Protein AF-A0A836Q631-F1 (afdb_monomer_lite)

pLDDT: mean 89.19, std 10.64, range [28.86, 98.06]

Radius of gyration: 23.82 Å; chains: 1; bounding box: 76×44×68 Å

Structure (mmCIF, N/CA/C/O backbone):
data_AF-A0A836Q631-F1
#
_entry.id   AF-A0A836Q631-F1
#
loop_
_atom_site.group_PDB
_atom_site.id
_atom_site.type_symbol
_atom_site.label_atom_id
_atom_site.label_alt_id
_atom_site.label_comp_id
_atom_site.label_asym_id
_atom_site.label_entity_id
_atom_site.label_seq_id
_atom_site.pdbx_PDB_ins_code
_atom_site.Cartn_x
_atom_site.Cartn_y
_atom_site.Cartn_z
_atom_site.occupancy
_atom_site.B_iso_or_equiv
_atom_site.auth_seq_id
_atom_site.auth_comp_id
_atom_site.auth_asym_id
_atom_site.auth_atom_id
_atom_site.pdbx_PDB_model_num
ATOM 1 N N . MET A 1 1 ? 39.618 25.296 -30.132 1.00 37.25 1 MET A N 1
ATOM 2 C CA . MET A 1 1 ? 38.589 24.250 -29.966 1.00 37.25 1 MET A CA 1
ATOM 3 C C . MET A 1 1 ? 39.140 23.252 -28.969 1.00 37.25 1 MET A C 1
ATOM 5 O O . MET A 1 1 ? 40.074 22.536 -29.302 1.00 37.25 1 MET A O 1
ATOM 9 N N . ASP A 1 2 ? 38.682 23.327 -27.722 1.00 28.86 2 ASP A N 1
ATOM 10 C CA . ASP A 1 2 ? 39.112 22.432 -26.643 1.00 28.86 2 ASP A CA 1
ATOM 11 C C . ASP A 1 2 ? 38.311 21.113 -26.733 1.00 28.86 2 ASP A C 1
ATOM 13 O O . ASP A 1 2 ? 37.082 21.185 -26.735 1.00 28.86 2 ASP A O 1
ATOM 17 N N . PRO A 1 3 ? 38.938 19.923 -26.831 1.00 38.34 3 PRO A N 1
ATOM 18 C CA . PRO A 1 3 ? 38.237 18.647 -27.012 1.00 38.34 3 PRO A CA 1
ATOM 19 C C . PRO A 1 3 ? 37.599 18.070 -25.733 1.00 38.34 3 PRO A C 1
ATOM 21 O O . PRO A 1 3 ? 37.200 16.907 -25.737 1.00 38.34 3 PRO A O 1
ATOM 24 N N . ARG A 1 4 ? 37.569 18.807 -24.611 1.00 37.34 4 ARG A N 1
ATOM 25 C CA . ARG A 1 4 ? 37.272 18.247 -23.272 1.00 37.34 4 ARG A CA 1
ATOM 26 C C . ARG A 1 4 ? 36.039 18.801 -22.563 1.00 37.34 4 ARG A C 1
ATOM 28 O O . ARG A 1 4 ? 35.918 18.651 -21.351 1.00 37.34 4 ARG A O 1
ATOM 35 N N . THR A 1 5 ? 35.098 19.386 -23.287 1.00 40.62 5 THR A N 1
ATOM 36 C CA . THR A 1 5 ? 33.730 19.529 -22.771 1.00 40.62 5 THR A CA 1
ATOM 37 C C . THR A 1 5 ? 32.899 18.403 -23.378 1.00 40.62 5 THR A C 1
ATOM 39 O O . THR A 1 5 ? 32.642 18.444 -24.579 1.00 40.62 5 THR A O 1
ATOM 42 N N . PRO A 1 6 ? 32.521 17.358 -22.612 1.00 43.97 6 PRO A N 1
ATOM 43 C CA . PRO A 1 6 ? 31.503 16.436 -23.087 1.00 43.97 6 PRO A CA 1
ATOM 44 C C . PRO A 1 6 ? 30.261 17.264 -23.406 1.00 43.97 6 PRO A C 1
ATOM 46 O O . PRO A 1 6 ? 29.856 18.098 -22.590 1.00 43.97 6 PRO A O 1
ATOM 49 N N . ASP A 1 7 ? 29.685 17.052 -24.586 1.00 50.16 7 ASP A N 1
ATOM 50 C CA . ASP A 1 7 ? 28.423 17.663 -24.983 1.00 50.16 7 ASP A CA 1
ATOM 51 C C . ASP A 1 7 ? 27.411 17.440 -23.849 1.00 50.16 7 ASP A C 1
ATOM 53 O O . ASP A 1 7 ? 27.120 16.300 -23.472 1.00 50.16 7 ASP A O 1
ATOM 57 N N . SER A 1 8 ? 26.919 18.517 -23.233 1.00 60.53 8 SER A N 1
ATOM 58 C CA . SER A 1 8 ? 26.159 18.446 -21.973 1.00 60.53 8 SER A CA 1
ATOM 59 C C . SER A 1 8 ? 24.927 17.536 -22.071 1.00 60.53 8 SER A C 1
ATOM 61 O O . SER A 1 8 ? 24.539 16.902 -21.090 1.00 60.53 8 SER A O 1
ATOM 63 N N . LYS A 1 9 ? 24.363 17.396 -23.276 1.00 59.62 9 LYS A N 1
ATOM 64 C CA . LYS A 1 9 ? 23.278 16.460 -23.599 1.00 59.62 9 LYS A CA 1
ATOM 65 C C . LYS A 1 9 ? 23.706 14.990 -23.549 1.00 59.62 9 LYS A C 1
ATOM 67 O O . LYS A 1 9 ? 23.003 14.184 -22.947 1.00 59.62 9 LYS A O 1
ATOM 72 N N . GLN A 1 10 ? 24.871 14.654 -24.104 1.00 59.09 10 GLN A N 1
ATOM 73 C CA . GLN A 1 10 ? 25.399 13.285 -24.125 1.00 59.09 10 GLN A CA 1
ATOM 74 C C . GLN A 1 10 ? 25.735 12.790 -22.705 1.00 59.09 10 GLN A C 1
ATOM 76 O O . GLN A 1 10 ? 25.552 11.614 -22.385 1.00 59.09 10 GLN A O 1
ATOM 81 N N . SER A 1 11 ? 26.138 13.708 -21.818 1.00 77.31 11 SER A N 1
ATOM 82 C CA . SER A 1 11 ? 26.313 13.433 -20.384 1.00 77.31 11 SER A CA 1
ATOM 83 C C . SER A 1 11 ? 24.984 13.088 -19.690 1.00 77.31 11 SER A C 1
ATOM 85 O O . SER A 1 11 ? 24.896 12.085 -18.981 1.00 77.31 11 SER A O 1
ATOM 87 N N . ILE A 1 12 ? 23.911 13.846 -19.952 1.00 82.25 12 ILE A N 1
ATOM 88 C CA . ILE A 1 12 ? 22.583 13.605 -19.353 1.00 82.25 12 ILE A CA 1
ATOM 89 C C . ILE A 1 12 ? 21.968 12.286 -19.840 1.00 82.25 12 ILE A C 1
ATOM 91 O O . ILE A 1 12 ? 21.405 11.537 -19.043 1.00 82.25 12 ILE A O 1
ATOM 95 N N . GLU A 1 13 ? 22.071 11.971 -21.130 1.00 83.88 13 GLU A N 1
ATOM 96 C CA . GLU A 1 13 ? 21.566 10.708 -21.689 1.00 83.88 13 GLU A CA 1
ATOM 97 C C . GLU A 1 13 ? 22.270 9.481 -21.097 1.00 83.88 13 GLU A C 1
ATOM 99 O O . GLU A 1 13 ? 21.636 8.458 -20.812 1.00 83.88 13 GLU A O 1
ATOM 104 N N . THR A 1 14 ? 23.573 9.607 -20.843 1.00 86.12 14 THR A N 1
ATOM 105 C CA . THR A 1 14 ? 24.359 8.576 -20.161 1.00 86.12 14 THR A CA 1
ATOM 106 C C . THR A 1 14 ? 23.884 8.402 -18.718 1.00 86.12 14 THR A C 1
ATOM 108 O O . THR A 1 14 ? 23.629 7.279 -18.289 1.00 86.12 14 THR A O 1
ATOM 111 N N . LEU A 1 15 ? 23.665 9.502 -17.985 1.00 89.06 15 LEU A N 1
ATOM 112 C CA . LEU A 1 15 ? 23.121 9.455 -16.622 1.00 89.06 15 LEU A CA 1
ATOM 113 C C . LEU A 1 15 ? 21.739 8.789 -16.575 1.00 89.06 15 LEU A C 1
ATOM 115 O O . LEU A 1 15 ? 21.506 7.946 -15.712 1.00 89.06 15 LEU A O 1
ATOM 119 N N . LYS A 1 16 ? 20.844 9.102 -17.523 1.00 90.69 16 LYS A N 1
ATOM 120 C CA . LYS A 1 16 ? 19.523 8.456 -17.632 1.00 90.69 16 LYS A CA 1
ATOM 121 C C . LYS A 1 16 ? 19.643 6.950 -17.853 1.00 90.69 16 LYS A C 1
ATOM 123 O O . LYS A 1 16 ? 18.987 6.175 -17.162 1.00 90.69 16 LYS A O 1
ATOM 128 N N . SER A 1 17 ? 20.503 6.532 -18.779 1.00 91.31 17 SER A N 1
ATOM 129 C CA . SER A 1 17 ? 20.724 5.111 -19.078 1.00 91.31 17 SER A CA 1
ATOM 130 C C . SER A 1 17 ? 21.277 4.366 -17.857 1.00 91.31 17 SER A C 1
ATOM 132 O O . SER A 1 17 ? 20.785 3.296 -17.497 1.00 91.31 17 SER A O 1
ATOM 134 N N . ASN A 1 18 ? 22.233 4.975 -17.151 1.00 93.44 18 ASN A N 1
ATOM 135 C CA . ASN A 1 18 ? 22.798 4.420 -15.923 1.00 93.44 18 ASN A CA 1
ATOM 136 C C . ASN A 1 18 ? 21.761 4.361 -14.785 1.00 93.44 18 ASN A C 1
ATOM 138 O O . ASN A 1 18 ? 21.759 3.400 -14.019 1.00 93.44 18 ASN A O 1
ATOM 142 N N . ALA A 1 19 ? 20.846 5.333 -14.696 1.00 94.06 19 ALA A N 1
ATOM 143 C CA . ALA A 1 19 ? 19.740 5.318 -13.738 1.00 94.06 19 ALA A CA 1
ATOM 144 C C . ALA A 1 19 ? 18.729 4.206 -14.022 1.00 94.06 19 ALA A C 1
ATOM 146 O O . ALA A 1 19 ? 18.359 3.484 -13.100 1.00 94.06 19 ALA A O 1
ATOM 147 N N . ILE A 1 20 ? 18.348 3.985 -15.282 1.00 94.38 20 ILE A N 1
ATOM 148 C CA . ILE A 1 20 ? 17.491 2.847 -15.654 1.00 94.38 20 ILE A CA 1
ATOM 149 C C . ILE A 1 20 ? 18.185 1.524 -15.299 1.00 94.38 20 ILE A C 1
ATOM 151 O O . ILE A 1 20 ? 17.570 0.639 -14.702 1.00 94.38 20 ILE A O 1
ATOM 155 N N . ALA A 1 21 ? 19.484 1.402 -15.593 1.00 95.12 21 ALA A N 1
ATOM 156 C CA . ALA A 1 21 ? 20.273 0.236 -15.203 1.00 95.12 21 ALA A CA 1
ATOM 157 C C . ALA A 1 21 ? 20.314 0.046 -13.675 1.00 95.12 21 ALA A C 1
ATOM 159 O O . ALA A 1 21 ? 20.177 -1.079 -13.198 1.00 95.12 21 ALA A O 1
ATOM 160 N N . GLY A 1 22 ? 20.453 1.127 -12.902 1.00 95.50 22 GLY A N 1
ATOM 161 C CA . GLY A 1 22 ? 20.377 1.118 -11.439 1.00 95.50 22 GLY A CA 1
ATOM 162 C C . GLY A 1 22 ? 19.025 0.650 -10.913 1.00 95.50 22 GLY A C 1
ATOM 163 O O . GLY A 1 22 ? 18.980 -0.246 -10.066 1.00 95.50 22 GLY A O 1
ATOM 164 N N . LEU A 1 23 ? 17.930 1.198 -11.450 1.00 95.69 23 LEU A N 1
ATOM 165 C CA . LEU A 1 23 ? 16.564 0.827 -11.074 1.00 95.69 23 LEU A CA 1
ATOM 166 C C . LEU A 1 23 ? 16.321 -0.659 -11.334 1.00 95.69 23 LEU A C 1
ATOM 168 O O . LEU A 1 23 ? 15.852 -1.362 -10.445 1.00 95.69 23 LEU A O 1
ATOM 172 N N . LEU A 1 24 ? 16.714 -1.165 -12.507 1.00 95.50 24 LEU A N 1
ATOM 173 C CA . LEU A 1 24 ? 16.616 -2.588 -12.836 1.00 95.50 24 LEU A CA 1
ATOM 174 C C . LEU A 1 24 ? 17.528 -3.445 -11.946 1.00 95.50 24 LEU A C 1
ATOM 176 O O . LEU A 1 24 ? 17.130 -4.517 -11.496 1.00 95.50 24 LEU A O 1
ATOM 180 N N . ALA A 1 25 ? 18.757 -2.998 -11.666 1.00 95.19 25 ALA A N 1
ATOM 181 C CA . ALA A 1 25 ? 19.705 -3.760 -10.856 1.00 95.19 25 ALA A CA 1
ATOM 182 C C . ALA A 1 25 ? 19.174 -3.988 -9.437 1.00 95.19 25 ALA A C 1
ATOM 184 O O . ALA A 1 25 ? 19.282 -5.099 -8.905 1.00 95.19 25 ALA A O 1
ATOM 185 N N . ILE A 1 26 ? 18.625 -2.936 -8.832 1.00 95.06 26 ILE A N 1
ATOM 186 C CA . ILE A 1 26 ? 18.144 -2.931 -7.452 1.00 95.06 26 ILE A CA 1
ATOM 187 C C . ILE A 1 26 ? 16.719 -3.487 -7.377 1.00 95.06 26 ILE A C 1
ATOM 189 O O . ILE A 1 26 ? 16.479 -4.422 -6.615 1.00 95.06 26 ILE A O 1
ATOM 193 N N . GLY A 1 27 ? 15.808 -2.991 -8.216 1.00 95.00 27 GLY A N 1
ATOM 194 C CA . GLY A 1 27 ? 14.400 -3.390 -8.248 1.00 95.00 27 GLY A CA 1
ATOM 195 C C . GLY A 1 27 ? 14.181 -4.843 -8.668 1.00 95.00 27 GLY A C 1
ATOM 196 O O . GLY A 1 27 ? 13.323 -5.504 -8.098 1.00 95.00 27 GLY A O 1
ATOM 197 N N . CYS A 1 28 ? 15.007 -5.403 -9.562 1.00 95.12 28 CYS A N 1
ATOM 198 C CA . CYS A 1 28 ? 14.948 -6.837 -9.880 1.00 95.12 28 CYS A CA 1
ATOM 199 C C . CYS A 1 28 ? 15.775 -7.716 -8.919 1.00 95.12 28 CYS A C 1
ATOM 201 O O . CYS A 1 28 ? 15.911 -8.924 -9.127 1.00 95.12 28 CYS A O 1
ATOM 203 N N . ASN A 1 29 ? 16.385 -7.126 -7.884 1.00 94.62 29 ASN A N 1
ATOM 204 C CA . ASN A 1 29 ? 17.269 -7.785 -6.913 1.00 94.62 29 ASN A CA 1
ATOM 205 C C . ASN A 1 29 ? 18.500 -8.498 -7.522 1.00 94.62 29 ASN A C 1
ATOM 207 O O . ASN A 1 29 ? 19.063 -9.431 -6.939 1.00 94.62 29 ASN A O 1
ATOM 211 N N . ILE A 1 30 ? 18.945 -8.080 -8.706 1.00 93.62 30 ILE A N 1
ATOM 212 C CA . ILE A 1 30 ? 20.069 -8.690 -9.438 1.00 93.62 30 ILE A CA 1
ATOM 213 C C . ILE A 1 30 ? 21.413 -8.193 -8.887 1.00 93.62 30 ILE A C 1
ATOM 215 O O . ILE A 1 30 ? 22.374 -8.961 -8.766 1.00 93.62 30 ILE A O 1
ATOM 219 N N . GLY A 1 31 ? 21.451 -6.919 -8.498 1.00 92.44 31 GLY A N 1
ATOM 220 C CA . GLY A 1 31 ? 22.628 -6.194 -8.039 1.00 92.44 31 GLY A CA 1
ATOM 221 C C . GLY A 1 31 ? 23.470 -5.602 -9.184 1.00 92.44 31 GLY A C 1
ATOM 222 O O . GLY A 1 31 ? 23.460 -6.135 -10.300 1.00 92.44 31 GLY A O 1
ATOM 223 N N . PRO A 1 32 ? 24.253 -4.537 -8.913 1.00 93.69 32 PRO A N 1
ATOM 224 C CA . PRO A 1 32 ? 24.979 -3.790 -9.947 1.00 93.69 32 PRO A CA 1
ATOM 225 C C . PRO A 1 32 ? 25.937 -4.639 -10.791 1.00 93.69 32 PRO A C 1
ATOM 227 O O . PRO A 1 32 ? 26.017 -4.472 -12.004 1.00 93.69 32 PRO A O 1
ATOM 230 N N . TYR A 1 33 ? 26.636 -5.601 -10.177 1.00 94.50 33 TYR A N 1
ATOM 231 C CA . TYR A 1 33 ? 27.666 -6.387 -10.870 1.00 94.50 33 TYR A CA 1
ATOM 232 C C . TYR A 1 33 ? 27.072 -7.271 -11.968 1.00 94.50 33 TYR A C 1
ATOM 234 O O . TYR A 1 33 ? 27.554 -7.301 -13.099 1.00 94.50 33 TYR A O 1
ATOM 242 N N . ARG A 1 34 ? 25.989 -7.981 -11.639 1.00 94.06 34 ARG A N 1
ATOM 243 C CA . ARG A 1 34 ? 25.302 -8.849 -12.597 1.00 94.06 34 ARG A CA 1
ATOM 244 C C . ARG A 1 34 ? 24.544 -8.037 -13.644 1.00 94.06 34 ARG A C 1
ATOM 246 O O . ARG A 1 34 ? 24.517 -8.457 -14.794 1.00 94.06 34 ARG A O 1
ATOM 253 N N . MET A 1 35 ? 23.992 -6.877 -13.273 1.00 95.25 35 MET A N 1
ATOM 254 C CA . MET A 1 35 ? 23.350 -5.978 -14.235 1.00 95.25 35 MET A CA 1
ATOM 255 C C . MET A 1 35 ? 24.348 -5.443 -15.267 1.00 95.25 35 MET A C 1
ATOM 257 O O . MET A 1 35 ? 24.062 -5.480 -16.461 1.00 95.25 35 MET A O 1
ATOM 261 N N . ALA A 1 36 ? 25.545 -5.035 -14.837 1.00 95.00 36 ALA A N 1
ATOM 262 C CA . ALA A 1 36 ? 26.608 -4.604 -15.746 1.00 95.00 36 ALA A CA 1
ATOM 263 C C . ALA A 1 36 ? 27.043 -5.732 -16.697 1.00 95.00 36 ALA A C 1
ATOM 265 O O . ALA A 1 36 ? 27.209 -5.514 -17.891 1.00 95.00 36 ALA A O 1
ATOM 266 N N . ALA A 1 37 ? 27.154 -6.972 -16.208 1.00 93.62 37 ALA A N 1
ATOM 267 C CA . ALA A 1 37 ? 27.459 -8.121 -17.067 1.00 93.62 37 ALA A CA 1
ATOM 268 C C . ALA A 1 37 ? 26.355 -8.416 -18.106 1.00 93.62 37 ALA A C 1
ATOM 270 O O . ALA A 1 37 ? 26.628 -8.992 -19.161 1.00 93.62 37 ALA A O 1
ATOM 271 N N . ALA A 1 38 ? 25.112 -8.032 -17.810 1.00 92.88 38 ALA A N 1
ATOM 272 C CA . ALA A 1 38 ? 23.952 -8.220 -18.673 1.00 92.88 38 ALA A CA 1
ATOM 273 C C . ALA A 1 38 ? 23.663 -7.025 -19.601 1.00 92.88 38 ALA A C 1
ATOM 275 O O . ALA A 1 38 ? 22.858 -7.165 -20.524 1.00 92.88 38 ALA A O 1
ATOM 276 N N . THR A 1 39 ? 24.317 -5.880 -19.389 1.00 92.31 39 THR A N 1
ATOM 277 C CA . THR A 1 39 ? 24.023 -4.617 -20.081 1.00 92.31 39 THR A CA 1
ATOM 278 C C . THR A 1 39 ? 25.255 -4.118 -20.816 1.00 92.31 39 THR A C 1
ATOM 280 O O . THR A 1 39 ? 26.287 -3.820 -20.220 1.00 92.31 39 THR A O 1
ATOM 283 N N . LYS A 1 40 ? 25.171 -4.011 -22.142 1.00 87.69 40 LYS A N 1
ATOM 284 C CA . LYS A 1 40 ? 26.316 -3.564 -22.940 1.00 87.69 40 LYS A CA 1
ATOM 285 C C . LYS A 1 40 ? 26.537 -2.060 -22.751 1.00 87.69 40 LYS A C 1
ATOM 287 O O . LYS A 1 40 ? 25.622 -1.279 -22.968 1.00 87.69 40 LYS A O 1
ATOM 292 N N . GLY A 1 41 ? 27.770 -1.665 -22.430 1.00 87.94 41 GLY A N 1
ATOM 293 C CA . GLY A 1 41 ? 28.183 -0.256 -22.402 1.00 87.94 41 GLY A CA 1
ATOM 294 C C . GLY A 1 41 ? 27.983 0.471 -21.070 1.00 87.94 41 GLY A C 1
ATOM 295 O O . GLY A 1 41 ? 28.315 1.646 -21.002 1.00 87.94 41 GLY A O 1
ATOM 296 N N . ILE A 1 42 ? 27.506 -0.210 -20.023 1.00 92.12 42 ILE A N 1
ATOM 297 C CA . ILE A 1 42 ? 27.352 0.362 -18.678 1.00 92.12 42 ILE A CA 1
ATOM 298 C C . ILE A 1 42 ? 28.190 -0.459 -17.696 1.00 92.12 42 ILE A C 1
ATOM 300 O O . ILE A 1 42 ? 28.025 -1.678 -17.601 1.00 92.12 42 ILE A O 1
ATOM 304 N N . SER A 1 43 ? 29.111 0.183 -16.974 1.00 93.81 43 SER A N 1
ATOM 305 C CA . SER A 1 43 ? 29.970 -0.519 -16.020 1.00 93.81 43 SER A CA 1
ATOM 306 C C . SER A 1 43 ? 29.294 -0.699 -14.657 1.00 93.81 43 SER A C 1
ATOM 308 O O . SER A 1 43 ? 28.374 0.025 -14.282 1.00 93.81 43 SER A O 1
ATOM 310 N N . HIS A 1 44 ? 29.799 -1.642 -13.857 1.00 94.75 44 HIS A N 1
ATOM 311 C CA . HIS A 1 44 ? 29.383 -1.787 -12.458 1.00 94.75 44 HIS A CA 1
ATOM 312 C C . HIS A 1 44 ? 29.571 -0.485 -11.661 1.00 94.75 44 HIS A C 1
ATOM 314 O O . HIS A 1 44 ? 28.747 -0.170 -10.808 1.00 94.75 44 HIS A O 1
ATOM 320 N N . PHE A 1 45 ? 30.661 0.246 -11.918 1.00 94.69 45 PHE A N 1
ATOM 321 C CA . PHE A 1 45 ? 30.958 1.492 -11.215 1.00 94.69 45 PHE A CA 1
ATOM 322 C C . PHE A 1 45 ? 29.917 2.567 -11.526 1.00 94.69 45 PHE A C 1
ATOM 324 O O . PHE A 1 45 ? 29.480 3.256 -10.610 1.00 94.69 45 PHE A O 1
ATOM 331 N N . ASP A 1 46 ? 29.470 2.656 -12.778 1.00 93.81 46 ASP A N 1
ATOM 332 C CA . ASP A 1 46 ? 28.443 3.616 -13.188 1.00 93.81 46 ASP A CA 1
ATOM 333 C C . ASP A 1 46 ? 27.106 3.334 -12.496 1.00 93.81 46 ASP A C 1
ATOM 335 O O . ASP A 1 46 ? 26.487 4.242 -11.945 1.00 93.81 46 ASP A O 1
ATOM 339 N N . ILE A 1 47 ? 26.690 2.062 -12.463 1.00 94.75 47 ILE A N 1
ATOM 340 C CA . ILE A 1 47 ? 25.438 1.643 -11.816 1.00 94.75 47 ILE A CA 1
ATOM 341 C C . ILE A 1 47 ? 25.486 1.922 -10.311 1.00 94.75 47 ILE A C 1
ATOM 343 O O . ILE A 1 47 ? 24.548 2.500 -9.764 1.00 94.75 47 ILE A O 1
ATOM 347 N N . SER A 1 48 ? 26.573 1.526 -9.641 1.00 93.56 48 SER A N 1
ATOM 348 C CA . SER A 1 48 ? 26.724 1.733 -8.197 1.00 93.56 48 SER A CA 1
ATOM 349 C C . SER A 1 48 ? 26.821 3.217 -7.849 1.00 93.56 48 SER A C 1
ATOM 351 O O . SER A 1 48 ? 26.169 3.657 -6.914 1.00 93.56 48 SER A O 1
ATOM 353 N N . SER A 1 49 ? 27.539 4.016 -8.646 1.00 93.56 49 SER A N 1
ATOM 354 C CA . SER A 1 49 ? 27.631 5.465 -8.430 1.00 93.56 49 SER A CA 1
ATOM 355 C C . SER A 1 49 ? 26.266 6.141 -8.553 1.00 93.56 49 SER A C 1
ATOM 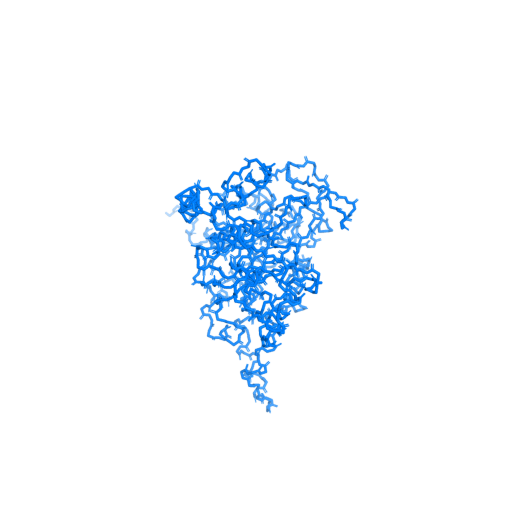357 O O . SER A 1 49 ? 25.932 6.999 -7.742 1.00 93.56 49 SER A O 1
ATOM 359 N N . ILE A 1 50 ? 25.447 5.754 -9.535 1.00 93.75 50 ILE A N 1
ATOM 360 C CA . ILE A 1 50 ? 24.088 6.294 -9.638 1.00 93.75 50 ILE A CA 1
ATOM 361 C C . ILE A 1 50 ? 23.238 5.890 -8.435 1.00 93.75 50 ILE A C 1
ATOM 363 O O . ILE A 1 50 ? 22.584 6.748 -7.846 1.00 93.75 50 ILE A O 1
ATOM 367 N N . ALA A 1 51 ? 23.267 4.617 -8.047 1.00 92.00 51 ALA A N 1
ATOM 368 C CA . ALA A 1 51 ? 22.518 4.151 -6.889 1.00 92.00 51 ALA A CA 1
ATOM 369 C C . ALA A 1 51 ? 22.927 4.886 -5.599 1.00 92.00 51 ALA A C 1
ATOM 371 O O . ALA A 1 51 ? 22.063 5.337 -4.856 1.00 92.00 51 ALA A O 1
ATOM 372 N N . ASP A 1 52 ? 24.224 5.067 -5.357 1.00 90.75 52 ASP A N 1
ATOM 373 C CA . ASP A 1 52 ? 24.720 5.670 -4.118 1.00 90.75 52 ASP A CA 1
ATOM 374 C C . ASP A 1 52 ? 24.437 7.181 -4.039 1.00 90.75 52 ASP A C 1
ATOM 376 O O . ASP A 1 52 ? 24.145 7.701 -2.962 1.00 90.75 52 ASP A O 1
ATOM 380 N N . TRP A 1 53 ? 24.515 7.900 -5.167 1.00 91.31 53 TRP A N 1
ATOM 381 C CA . TRP A 1 53 ? 24.419 9.367 -5.184 1.00 91.31 53 TRP A CA 1
ATOM 382 C C . TRP A 1 53 ? 23.046 9.914 -5.573 1.00 91.31 53 TRP A C 1
ATOM 384 O O . TRP A 1 53 ? 22.703 11.022 -5.162 1.00 91.31 53 TRP A O 1
ATOM 394 N N . PHE A 1 54 ? 22.269 9.178 -6.372 1.00 91.88 54 PHE A N 1
ATOM 395 C CA . PHE A 1 54 ? 21.003 9.666 -6.922 1.00 91.88 54 PHE A CA 1
ATOM 396 C C . PHE A 1 54 ? 19.781 8.934 -6.384 1.00 91.88 54 PHE A C 1
ATOM 398 O O . PHE A 1 54 ? 18.699 9.501 -6.463 1.00 91.88 54 PHE A O 1
ATOM 405 N N . PHE A 1 55 ? 19.900 7.713 -5.849 1.00 93.62 55 PHE A N 1
ATOM 406 C CA . PHE A 1 55 ? 18.744 6.989 -5.305 1.00 93.62 55 PHE A CA 1
ATOM 407 C C . PHE A 1 55 ? 18.570 7.294 -3.823 1.00 93.62 55 PHE A C 1
ATOM 409 O O . PHE A 1 55 ? 18.803 6.460 -2.953 1.00 93.62 55 PHE A O 1
ATOM 416 N N . THR A 1 56 ? 18.144 8.518 -3.540 1.00 92.81 56 THR A N 1
ATOM 417 C CA . THR A 1 56 ? 17.716 8.912 -2.196 1.00 92.81 56 THR A CA 1
ATOM 418 C C . THR A 1 56 ? 16.259 8.499 -1.950 1.00 92.81 56 THR A C 1
ATOM 420 O O . THR A 1 56 ? 15.490 8.339 -2.904 1.00 92.81 56 THR A O 1
ATOM 423 N N . PRO A 1 57 ? 15.814 8.372 -0.687 1.00 91.06 57 PRO A N 1
ATOM 424 C CA . PRO A 1 57 ? 14.406 8.130 -0.382 1.00 91.06 57 PRO A CA 1
ATOM 425 C C . PRO A 1 57 ? 13.458 9.147 -1.036 1.00 91.06 57 PRO A C 1
ATOM 427 O O . PRO A 1 57 ? 12.383 8.775 -1.499 1.00 91.06 57 PRO A O 1
ATOM 430 N N . GLU A 1 58 ? 13.861 10.416 -1.110 1.00 92.75 58 GLU A N 1
ATOM 431 C CA . GLU A 1 58 ? 13.066 11.508 -1.676 1.00 92.75 58 GLU A CA 1
ATOM 432 C C . GLU A 1 58 ? 12.955 11.402 -3.198 1.00 92.75 58 GLU A C 1
ATOM 434 O O . GLU A 1 58 ? 11.858 11.517 -3.738 1.00 92.75 58 GLU A O 1
ATOM 439 N N . SER A 1 59 ? 14.069 11.150 -3.887 1.00 95.06 59 SER A N 1
ATOM 440 C CA . SER A 1 59 ? 14.101 11.032 -5.352 1.00 95.06 59 SER A CA 1
ATOM 441 C C . SER A 1 59 ? 13.380 9.779 -5.839 1.00 95.06 59 SER A C 1
ATOM 443 O O . SER A 1 59 ? 12.613 9.847 -6.795 1.00 95.06 59 SER A O 1
ATOM 445 N N . LEU A 1 60 ? 13.551 8.649 -5.147 1.00 95.56 60 LEU A N 1
ATOM 446 C CA . LEU A 1 60 ? 12.817 7.424 -5.447 1.00 95.56 60 LEU A CA 1
ATOM 447 C C . LEU A 1 60 ? 11.317 7.580 -5.172 1.00 95.56 60 LEU A C 1
ATOM 449 O O . LEU A 1 60 ? 10.501 7.098 -5.954 1.00 95.56 60 LEU A O 1
ATOM 453 N N . LYS A 1 61 ? 10.938 8.272 -4.089 1.00 94.12 61 LYS A N 1
ATOM 454 C CA . LYS A 1 61 ? 9.530 8.585 -3.823 1.00 94.12 61 LYS A CA 1
ATOM 455 C C . LYS A 1 61 ? 8.949 9.489 -4.909 1.00 94.12 61 LYS A C 1
ATOM 457 O O . LYS A 1 61 ? 7.857 9.203 -5.384 1.00 94.12 61 LYS A O 1
ATOM 462 N N . ALA A 1 62 ? 9.665 10.540 -5.309 1.00 95.94 62 ALA A N 1
ATOM 463 C CA . ALA A 1 62 ? 9.234 11.431 -6.383 1.00 95.94 62 ALA A CA 1
ATOM 464 C C . ALA A 1 62 ? 9.054 10.664 -7.701 1.00 95.94 62 ALA A C 1
ATOM 466 O O . ALA A 1 62 ? 7.983 10.720 -8.288 1.00 95.94 62 ALA A O 1
ATOM 467 N N . ALA A 1 63 ? 10.030 9.837 -8.091 1.00 96.12 63 ALA A N 1
ATOM 468 C CA . ALA A 1 63 ? 9.932 9.008 -9.291 1.00 96.12 63 ALA A CA 1
ATOM 469 C C . ALA A 1 63 ? 8.751 8.019 -9.243 1.00 96.12 63 ALA A C 1
ATOM 471 O O . ALA A 1 63 ? 8.090 7.792 -10.255 1.00 96.12 63 ALA A O 1
ATOM 472 N N . ALA A 1 64 ? 8.471 7.434 -8.072 1.00 96.00 64 ALA A N 1
ATOM 473 C CA . ALA A 1 64 ? 7.311 6.567 -7.879 1.00 96.00 64 ALA A CA 1
ATOM 474 C C . ALA A 1 64 ? 5.981 7.333 -7.996 1.00 96.00 64 ALA A C 1
ATOM 476 O O . ALA A 1 64 ? 5.026 6.795 -8.545 1.00 96.00 64 ALA A O 1
ATOM 477 N N . VAL A 1 65 ? 5.913 8.575 -7.511 1.00 96.94 65 VAL A N 1
ATOM 478 C CA . VAL A 1 65 ? 4.729 9.434 -7.657 1.00 96.94 65 VAL A CA 1
ATOM 479 C C . VAL A 1 65 ? 4.535 9.853 -9.113 1.00 96.94 65 VAL A C 1
ATOM 481 O O . VAL A 1 65 ? 3.434 9.699 -9.633 1.00 96.94 65 VAL A O 1
ATOM 484 N N . ASP A 1 66 ? 5.595 10.297 -9.788 1.00 97.31 66 ASP A N 1
ATOM 485 C CA . ASP A 1 66 ? 5.535 10.762 -11.177 1.00 97.31 66 ASP A CA 1
ATOM 486 C C . ASP A 1 66 ? 5.004 9.669 -12.112 1.00 97.31 66 ASP A C 1
ATOM 488 O O . ASP A 1 66 ? 4.141 9.926 -12.949 1.00 97.31 66 ASP A O 1
ATOM 492 N N . ILE A 1 67 ? 5.466 8.424 -11.947 1.00 96.88 67 ILE A N 1
ATOM 493 C CA . ILE A 1 67 ? 5.013 7.315 -12.795 1.00 96.88 67 ILE A CA 1
ATOM 494 C C . ILE A 1 67 ? 3.565 6.901 -12.509 1.00 96.88 67 ILE A C 1
ATOM 496 O O . ILE A 1 67 ? 2.845 6.497 -13.423 1.00 96.88 67 ILE A O 1
ATOM 500 N N . VAL A 1 68 ? 3.121 7.024 -11.253 1.00 97.44 68 VAL A N 1
ATOM 501 C CA . VAL A 1 68 ? 1.725 6.778 -10.874 1.00 97.44 68 VAL A CA 1
ATOM 502 C C . VAL A 1 68 ? 0.823 7.860 -11.450 1.00 97.44 68 VAL A C 1
ATOM 504 O O . VAL A 1 68 ? -0.197 7.527 -12.046 1.00 97.44 68 VAL A O 1
ATOM 507 N N . ASN A 1 69 ? 1.203 9.131 -11.325 1.00 97.69 69 ASN A N 1
ATOM 508 C CA . ASN A 1 69 ? 0.436 10.243 -11.879 1.00 97.69 69 ASN A CA 1
ATOM 509 C C . ASN A 1 69 ? 0.383 10.162 -13.409 1.00 97.69 69 ASN A C 1
ATOM 511 O O . ASN A 1 69 ? -0.697 10.269 -13.975 1.00 97.69 69 ASN A O 1
ATOM 515 N N . TYR A 1 70 ? 1.496 9.833 -14.075 1.00 97.31 70 TYR A N 1
ATOM 516 C CA . TYR A 1 70 ? 1.497 9.575 -15.518 1.00 97.31 70 TYR A CA 1
ATOM 517 C C . TYR A 1 70 ? 0.475 8.496 -15.903 1.00 97.31 70 TYR A C 1
ATOM 519 O O . TYR A 1 70 ? -0.349 8.707 -16.789 1.00 97.31 70 TYR A O 1
ATOM 527 N N . GLY A 1 71 ? 0.486 7.349 -15.213 1.00 96.56 71 GLY A N 1
ATOM 528 C CA . GLY A 1 71 ? -0.499 6.292 -15.443 1.00 96.56 71 GLY A CA 1
ATOM 529 C C . GLY A 1 71 ? -1.935 6.746 -15.158 1.00 96.56 71 GLY A C 1
ATOM 530 O O . GLY A 1 71 ? -2.857 6.342 -15.861 1.00 96.56 71 GLY A O 1
ATOM 531 N N . PHE A 1 72 ? -2.135 7.598 -14.153 1.00 96.62 72 PHE A N 1
ATOM 532 C CA . PHE A 1 72 ? -3.440 8.133 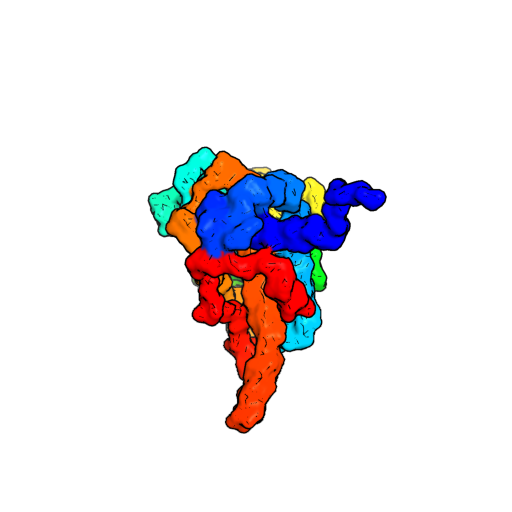-13.769 1.00 96.62 72 PHE A CA 1
ATOM 533 C C . PHE A 1 72 ? -4.034 9.091 -14.806 1.00 96.62 72 PHE A C 1
ATOM 535 O O . PHE A 1 72 ? -5.229 9.023 -15.092 1.00 96.62 72 PHE A O 1
ATOM 542 N N . GLU A 1 73 ? -3.199 9.953 -15.388 1.00 96.38 73 GLU A N 1
ATOM 543 C CA . GLU A 1 73 ? -3.593 10.960 -16.377 1.00 96.38 73 GLU A CA 1
ATOM 544 C C . GLU A 1 73 ? -4.029 10.351 -17.719 1.00 96.38 73 GLU A C 1
ATOM 546 O O . GLU A 1 73 ? -4.750 10.994 -18.491 1.00 96.38 73 GLU A O 1
ATOM 551 N N . LEU A 1 74 ? -3.629 9.106 -18.011 1.00 96.00 74 LEU A N 1
ATOM 552 C CA . LEU A 1 74 ? -4.020 8.421 -19.241 1.00 96.00 74 LEU A CA 1
ATOM 553 C C . LEU A 1 74 ? -5.557 8.276 -19.320 1.00 96.00 74 LEU A C 1
ATOM 555 O O . LEU A 1 74 ? -6.176 7.736 -18.401 1.00 96.00 74 LEU A O 1
ATOM 559 N N . PRO A 1 75 ? -6.209 8.678 -20.433 1.00 93.38 75 PRO A N 1
ATOM 560 C CA . PRO A 1 75 ? -7.673 8.708 -20.518 1.00 93.38 75 PRO A CA 1
ATOM 561 C C . PRO A 1 75 ? -8.361 7.369 -20.231 1.00 93.38 75 PRO A C 1
ATOM 563 O O . PRO A 1 75 ? -9.428 7.343 -19.620 1.00 93.38 75 PRO A O 1
ATOM 566 N N . ILE A 1 76 ? -7.737 6.265 -20.653 1.00 94.19 76 ILE A N 1
ATOM 567 C CA . ILE A 1 76 ? -8.270 4.906 -20.497 1.00 94.19 76 ILE A CA 1
ATOM 568 C C . ILE A 1 76 ? -8.217 4.403 -19.049 1.00 94.19 76 ILE A C 1
ATOM 570 O O . ILE A 1 76 ? -8.896 3.441 -18.703 1.00 94.19 76 ILE A O 1
ATOM 574 N N . THR A 1 77 ? -7.451 5.055 -18.171 1.00 94.88 77 THR A N 1
ATOM 575 C CA . THR A 1 77 ? -7.319 4.642 -16.768 1.00 94.88 77 THR A CA 1
ATOM 576 C C . THR A 1 77 ? -8.647 4.702 -16.023 1.00 94.88 77 THR A C 1
ATOM 578 O O . THR A 1 77 ? -8.926 3.844 -15.185 1.00 94.88 77 THR A O 1
ATOM 581 N N . LYS A 1 78 ? -9.518 5.644 -16.406 1.00 92.69 78 LYS A N 1
ATOM 582 C CA . LYS A 1 78 ? -10.868 5.808 -15.845 1.00 92.69 78 LYS A CA 1
ATOM 583 C C . LYS A 1 78 ? -11.762 4.586 -16.056 1.00 92.69 78 LYS A C 1
ATOM 585 O O . LYS A 1 78 ? -12.694 4.386 -15.284 1.00 92.69 78 LYS A O 1
ATOM 590 N N . ASN A 1 79 ? -11.479 3.760 -17.065 1.00 93.31 79 ASN A N 1
ATOM 591 C CA . ASN A 1 79 ? -12.190 2.502 -17.281 1.00 93.31 79 ASN A CA 1
ATOM 592 C C . ASN A 1 79 ? -11.846 1.450 -16.214 1.00 93.31 79 ASN A C 1
ATOM 594 O O . ASN A 1 79 ? -12.652 0.560 -15.959 1.00 93.31 79 ASN A O 1
ATOM 598 N N . PHE A 1 80 ? -10.666 1.534 -15.589 1.00 92.25 80 PHE A N 1
ATOM 599 C CA . PHE A 1 80 ? -10.241 0.598 -14.546 1.00 92.25 80 PHE A CA 1
ATOM 600 C C . PHE A 1 80 ? -10.637 1.073 -13.143 1.00 92.25 80 PHE A C 1
ATOM 602 O O . PHE A 1 80 ? -11.018 0.247 -12.311 1.00 92.25 80 PHE A O 1
ATOM 609 N N . GLY A 1 81 ? -10.575 2.383 -12.887 1.00 92.06 81 GLY A N 1
ATOM 610 C CA . GLY A 1 81 ? -10.907 2.971 -11.590 1.00 92.06 81 GLY A CA 1
ATOM 611 C C . GLY A 1 81 ? -10.756 4.492 -11.548 1.00 92.06 81 GLY A C 1
ATOM 612 O O . GLY A 1 81 ? -10.076 5.079 -12.393 1.00 92.06 81 GLY A O 1
ATOM 613 N N . SER A 1 82 ? -11.394 5.135 -10.567 1.00 92.38 82 SER A N 1
ATOM 614 C CA . SER A 1 82 ? -11.368 6.595 -10.393 1.00 92.38 82 SER A CA 1
ATOM 615 C C . SER A 1 82 ? -10.185 7.086 -9.555 1.00 92.38 82 SER A C 1
ATOM 617 O O . SER A 1 82 ? -9.868 8.271 -9.597 1.00 92.38 82 SER A O 1
ATOM 619 N N . GLY A 1 83 ? -9.523 6.201 -8.804 1.00 93.31 83 GLY A N 1
ATOM 620 C CA . GLY A 1 83 ? -8.522 6.566 -7.800 1.00 93.31 83 GLY A CA 1
ATOM 621 C C . GLY A 1 83 ? -9.120 6.990 -6.452 1.00 93.31 83 GLY A C 1
ATOM 622 O O . GLY A 1 83 ? -8.375 7.332 -5.537 1.00 93.31 83 GLY A O 1
ATOM 623 N N . GLU A 1 84 ? -10.448 6.947 -6.293 1.00 94.75 84 GLU A N 1
ATOM 624 C CA . GLU A 1 84 ? -11.148 7.344 -5.057 1.00 94.75 84 GLU A CA 1
ATOM 625 C C . GLU A 1 84 ? -11.174 6.234 -3.996 1.00 94.75 84 GLU A C 1
ATOM 627 O O . GLU A 1 84 ? -11.526 6.474 -2.833 1.00 94.75 84 GLU A O 1
ATOM 632 N N . ILE A 1 85 ? -10.800 5.012 -4.375 1.00 95.38 85 ILE A N 1
ATOM 633 C CA . ILE A 1 85 ? -10.683 3.872 -3.469 1.00 95.38 85 ILE A CA 1
ATOM 634 C C . ILE A 1 85 ? -9.340 3.167 -3.666 1.00 95.38 85 ILE A C 1
ATOM 636 O O . ILE A 1 85 ? -8.766 3.139 -4.756 1.00 95.38 85 ILE A O 1
ATOM 640 N N . CYS A 1 86 ? -8.844 2.551 -2.599 1.00 95.06 86 CYS A N 1
ATOM 641 C CA . CYS A 1 86 ? -7.650 1.721 -2.645 1.00 95.06 86 CYS A CA 1
ATOM 642 C C . CYS A 1 86 ? -7.804 0.466 -1.783 1.00 95.06 86 CYS A C 1
ATOM 644 O O . CYS A 1 86 ? -8.729 0.338 -0.981 1.00 95.06 86 CYS A O 1
ATOM 646 N N . SER A 1 87 ? -6.855 -0.457 -1.901 1.00 94.06 87 SER A N 1
ATOM 647 C CA . SER A 1 87 ? -6.674 -1.548 -0.947 1.00 94.06 87 SER A CA 1
ATOM 648 C C . SER A 1 87 ? -5.276 -1.502 -0.353 1.00 94.06 87 SER A C 1
ATOM 650 O O . SER A 1 87 ? -4.336 -1.117 -1.050 1.00 94.06 87 SER A O 1
ATOM 652 N N . ALA A 1 88 ? -5.136 -1.937 0.896 1.00 92.50 88 ALA A N 1
ATOM 653 C CA . ALA A 1 88 ? -3.842 -2.199 1.508 1.00 92.50 88 ALA A CA 1
ATOM 654 C C . ALA A 1 88 ? -3.634 -3.706 1.693 1.00 92.50 88 ALA A C 1
ATOM 656 O O . ALA A 1 88 ? -4.529 -4.398 2.190 1.00 92.50 88 ALA A O 1
ATOM 657 N N . ASP A 1 89 ? -2.467 -4.203 1.286 1.00 90.25 89 ASP A N 1
ATOM 658 C CA . ASP A 1 89 ? -2.091 -5.610 1.441 1.00 90.25 89 ASP A CA 1
ATOM 659 C C . ASP A 1 89 ? -0.598 -5.770 1.768 1.00 90.25 89 ASP A C 1
ATOM 661 O O . ASP A 1 89 ? 0.238 -4.938 1.404 1.00 90.25 89 ASP A O 1
ATOM 665 N N . GLY A 1 90 ? -0.278 -6.836 2.502 1.00 89.75 90 GLY A N 1
ATOM 666 C CA . GLY A 1 90 ? 1.049 -7.134 3.026 1.00 89.75 90 GLY A CA 1
ATOM 667 C C . GLY A 1 90 ? 1.710 -8.319 2.321 1.00 89.75 90 GLY A C 1
ATOM 668 O O . GLY A 1 90 ? 1.355 -9.477 2.554 1.00 89.75 90 GLY A O 1
ATOM 669 N N . MET A 1 91 ? 2.763 -8.065 1.544 1.00 90.31 91 MET A N 1
ATOM 670 C CA . MET A 1 91 ? 3.588 -9.111 0.938 1.00 90.31 91 MET A CA 1
ATOM 671 C C . MET A 1 91 ? 4.803 -9.440 1.799 1.00 90.31 91 MET A C 1
ATOM 673 O O . MET A 1 91 ? 5.578 -8.564 2.167 1.00 90.31 91 MET A O 1
ATOM 677 N N . ARG A 1 92 ? 5.051 -10.722 2.079 1.00 90.88 92 ARG A N 1
ATOM 678 C CA . ARG A 1 92 ? 6.233 -11.134 2.852 1.00 90.88 92 ARG A CA 1
ATOM 679 C C . ARG A 1 92 ? 7.406 -11.494 1.951 1.00 90.88 92 ARG A C 1
ATOM 681 O O . ARG A 1 92 ? 7.293 -12.391 1.119 1.00 90.88 92 ARG A O 1
ATOM 688 N N . PHE A 1 93 ? 8.544 -10.858 2.199 1.00 91.25 93 PHE A N 1
ATOM 689 C CA . PHE A 1 93 ? 9.823 -11.155 1.565 1.00 91.25 93 PHE A CA 1
ATOM 690 C C . PHE A 1 93 ? 10.740 -11.875 2.546 1.00 91.25 93 PHE A C 1
ATOM 692 O O . PHE A 1 93 ? 10.918 -11.449 3.692 1.00 91.25 93 PHE A O 1
ATOM 699 N N . TYR A 1 94 ? 11.345 -12.965 2.082 1.00 91.69 94 TYR A N 1
ATOM 700 C CA . TYR A 1 94 ? 12.365 -13.672 2.841 1.00 91.69 94 TYR A CA 1
ATOM 701 C C . TYR A 1 94 ? 13.611 -12.800 2.993 1.00 91.69 94 TYR A C 1
ATOM 703 O O . TYR A 1 94 ? 14.131 -12.285 2.005 1.00 91.69 94 TYR A O 1
ATOM 711 N N . SER A 1 95 ? 14.108 -12.652 4.219 1.00 89.44 95 SER A N 1
ATOM 712 C CA . SER A 1 95 ? 15.312 -11.877 4.511 1.00 89.44 95 SER A CA 1
ATOM 713 C C . SER A 1 95 ? 16.155 -12.626 5.543 1.00 89.44 95 SER A C 1
ATOM 715 O O . SER A 1 95 ? 15.841 -12.564 6.732 1.00 89.44 95 SER A O 1
ATOM 717 N N . PRO A 1 96 ? 17.256 -13.285 5.139 1.00 83.38 96 PRO A N 1
ATOM 718 C CA . PRO A 1 96 ? 18.129 -13.990 6.078 1.00 83.38 96 PRO A CA 1
ATOM 719 C C . PRO A 1 96 ? 18.941 -13.032 6.966 1.00 83.38 96 PRO A C 1
ATOM 721 O O . PRO A 1 96 ? 19.448 -13.437 8.010 1.00 83.38 96 PRO A O 1
ATOM 724 N N . SER A 1 97 ? 19.084 -11.762 6.565 1.00 80.94 97 SER A N 1
ATOM 725 C CA . SER A 1 97 ? 19.844 -10.759 7.314 1.00 80.94 97 SER A CA 1
ATOM 726 C C . SER A 1 97 ? 19.193 -10.463 8.671 1.00 80.94 97 SER A C 1
ATOM 728 O O . SER A 1 97 ? 18.002 -10.148 8.747 1.00 80.94 97 SER A O 1
ATOM 730 N N . ASN A 1 98 ? 19.985 -10.500 9.747 1.00 77.62 98 ASN A N 1
ATOM 731 C CA . ASN A 1 98 ? 19.546 -10.134 11.096 1.00 77.62 98 ASN A CA 1
ATOM 732 C C . ASN A 1 98 ? 19.560 -8.604 11.277 1.00 77.62 98 ASN A C 1
ATOM 734 O O . ASN A 1 98 ? 20.476 -8.052 11.881 1.00 77.62 98 ASN A O 1
ATOM 738 N N . LEU A 1 99 ? 18.560 -7.928 10.708 1.00 79.38 99 LEU A N 1
ATOM 739 C CA . LEU A 1 99 ? 18.361 -6.479 10.813 1.00 79.38 99 LEU A CA 1
ATOM 740 C C . LEU A 1 99 ? 17.216 -6.153 11.773 1.00 79.38 99 LEU A C 1
ATOM 742 O O . LEU A 1 99 ? 16.321 -6.970 11.968 1.00 79.38 99 LEU A O 1
ATOM 746 N N . LEU A 1 100 ? 17.207 -4.936 12.328 1.00 69.88 100 LEU A N 1
ATOM 747 C CA . LEU A 1 100 ? 16.224 -4.497 13.332 1.00 69.88 100 LEU A CA 1
ATOM 748 C C . LEU A 1 100 ? 14.762 -4.662 12.875 1.00 69.88 100 LEU A C 1
ATOM 750 O O . LEU A 1 100 ? 13.888 -4.920 13.698 1.00 69.88 100 LEU A O 1
ATOM 754 N N . ARG A 1 101 ? 14.490 -4.504 11.570 1.00 73.19 101 ARG A N 1
ATOM 755 C CA . ARG A 1 101 ? 13.147 -4.666 10.990 1.00 73.19 101 ARG A CA 1
ATOM 756 C C . ARG A 1 101 ? 12.867 -6.044 10.399 1.00 73.19 101 ARG A C 1
ATOM 758 O O . ARG A 1 101 ? 11.746 -6.294 9.966 1.00 73.19 101 ARG A O 1
ATOM 765 N N . THR A 1 102 ? 13.850 -6.934 10.391 1.00 80.50 102 THR A N 1
ATOM 766 C CA . THR A 1 102 ? 13.643 -8.310 9.961 1.00 80.50 102 THR A CA 1
ATOM 767 C C . THR A 1 102 ? 13.208 -9.135 11.164 1.00 80.50 102 THR A C 1
ATOM 769 O O . THR A 1 102 ? 13.962 -9.291 12.123 1.00 80.50 102 THR A O 1
ATOM 772 N N . ASP A 1 103 ? 12.009 -9.705 11.099 1.00 86.06 103 ASP A N 1
ATOM 773 C CA . ASP A 1 103 ? 11.437 -10.489 12.195 1.00 86.06 103 ASP A CA 1
ATOM 774 C C . ASP A 1 103 ? 10.960 -11.856 11.697 1.00 86.06 103 ASP A C 1
ATOM 776 O O . ASP A 1 103 ? 10.825 -12.089 10.494 1.00 86.06 103 ASP A O 1
ATOM 780 N N . TYR A 1 104 ? 10.724 -12.782 12.620 1.00 87.50 104 TYR A N 1
ATOM 781 C CA . TYR A 1 104 ? 10.199 -14.098 12.297 1.00 87.50 104 TYR A CA 1
ATOM 782 C C . TYR A 1 104 ? 8.804 -13.991 11.674 1.00 87.50 104 TYR A C 1
ATOM 784 O O . TYR A 1 104 ? 7.908 -13.326 12.199 1.00 87.50 104 TYR A O 1
ATOM 792 N N . SER A 1 105 ? 8.603 -14.701 10.568 1.00 87.19 105 SER A N 1
ATOM 793 C CA . SER A 1 105 ? 7.300 -14.894 9.951 1.00 87.19 105 SER A CA 1
ATOM 794 C C . SER A 1 105 ? 6.888 -16.355 10.064 1.00 87.19 105 SER A C 1
ATOM 796 O O . SER A 1 105 ? 7.553 -17.241 9.532 1.00 87.19 105 SER A O 1
ATOM 798 N N . ALA A 1 106 ? 5.727 -16.612 10.670 1.00 83.88 106 ALA A N 1
ATOM 799 C CA . ALA A 1 106 ? 5.147 -17.955 10.706 1.00 83.88 106 ALA A CA 1
ATOM 800 C C . ALA A 1 106 ? 4.830 -18.501 9.299 1.00 83.88 106 ALA A C 1
ATOM 802 O O . ALA A 1 106 ? 4.874 -19.710 9.086 1.00 83.88 106 ALA A O 1
ATOM 803 N N . VAL A 1 107 ? 4.546 -17.614 8.336 1.00 84.75 107 VAL A N 1
ATOM 804 C CA . VAL A 1 107 ? 4.254 -17.987 6.942 1.00 84.75 107 VAL A CA 1
ATOM 805 C C . VAL A 1 107 ? 5.519 -18.421 6.211 1.00 84.75 107 VAL A C 1
ATOM 807 O O . VAL A 1 107 ? 5.502 -19.438 5.527 1.00 84.75 107 VAL A O 1
ATOM 810 N N . LEU A 1 108 ? 6.625 -17.694 6.394 1.00 86.94 108 LEU A N 1
ATOM 811 C CA . LEU A 1 108 ? 7.913 -18.064 5.797 1.00 86.94 108 LEU A CA 1
ATOM 812 C C . LEU A 1 108 ? 8.626 -19.179 6.576 1.00 86.94 108 LEU A C 1
ATOM 814 O O . LEU A 1 108 ? 9.556 -19.785 6.057 1.00 86.94 108 LEU A O 1
ATOM 818 N N . ARG A 1 109 ? 8.204 -19.434 7.825 1.00 88.94 109 ARG A N 1
ATOM 819 C CA . ARG A 1 109 ? 8.898 -20.275 8.818 1.00 88.94 109 ARG A CA 1
ATOM 820 C C . ARG A 1 109 ? 10.347 -19.849 9.074 1.00 88.94 109 ARG A C 1
ATOM 822 O O . ARG A 1 109 ? 11.139 -20.631 9.589 1.00 88.94 109 ARG A O 1
ATOM 829 N N . ASP A 1 110 ? 10.664 -18.602 8.754 1.00 90.19 110 ASP A N 1
ATOM 830 C CA . ASP A 1 110 ? 11.978 -17.990 8.897 1.00 90.19 110 ASP A CA 1
ATOM 831 C C . ASP A 1 110 ? 11.801 -16.461 8.979 1.00 90.19 110 ASP A C 1
ATOM 833 O O . ASP A 1 110 ? 10.684 -15.931 9.031 1.00 90.19 110 ASP A O 1
ATOM 837 N N . ARG A 1 111 ? 12.913 -15.743 9.022 1.00 89.81 111 ARG A N 1
ATOM 838 C CA . ARG A 1 111 ? 12.999 -14.293 9.047 1.00 89.81 111 ARG A CA 1
ATOM 839 C C . ARG A 1 111 ? 12.551 -13.670 7.730 1.00 89.81 111 ARG A C 1
ATOM 841 O O . ARG A 1 111 ? 12.894 -14.118 6.635 1.00 89.81 111 ARG A O 1
ATOM 848 N N . GLY A 1 112 ? 11.814 -12.579 7.850 1.00 91.75 112 GLY A N 1
ATOM 849 C CA . GLY A 1 112 ? 11.379 -11.807 6.706 1.00 91.75 112 GLY A CA 1
ATOM 850 C C . GLY A 1 112 ? 10.945 -10.404 7.071 1.00 91.75 112 GLY A C 1
ATOM 851 O O . GLY A 1 112 ? 10.957 -9.982 8.232 1.00 91.75 112 GLY A O 1
ATOM 852 N N . ILE A 1 113 ? 10.523 -9.697 6.039 1.00 91.25 113 ILE A N 1
ATOM 853 C CA . ILE A 1 113 ? 9.951 -8.363 6.128 1.00 91.25 113 ILE A CA 1
ATOM 854 C C . ILE A 1 113 ? 8.627 -8.351 5.374 1.00 91.25 113 ILE A C 1
ATOM 856 O O . ILE A 1 113 ? 8.475 -9.045 4.370 1.00 91.25 113 ILE A O 1
ATOM 860 N N . THR A 1 114 ? 7.650 -7.614 5.887 1.00 90.88 114 THR A N 1
ATOM 861 C CA . THR A 1 114 ? 6.363 -7.425 5.218 1.00 90.88 114 THR A CA 1
ATOM 862 C C . THR A 1 114 ? 6.405 -6.095 4.488 1.00 90.88 114 THR A C 1
ATOM 864 O O . THR A 1 114 ? 6.618 -5.063 5.111 1.00 90.88 114 THR A O 1
ATOM 867 N N . MET A 1 115 ? 6.240 -6.112 3.175 1.00 91.19 115 MET A N 1
ATOM 868 C CA . MET A 1 115 ? 5.987 -4.921 2.389 1.00 91.19 115 MET A CA 1
ATOM 869 C C . MET A 1 115 ? 4.492 -4.644 2.405 1.00 91.19 115 MET A C 1
ATOM 871 O O . MET A 1 115 ? 3.727 -5.427 1.849 1.00 91.19 115 MET A O 1
ATOM 875 N N . ILE A 1 116 ? 4.082 -3.561 3.056 1.00 91.69 116 ILE A N 1
ATOM 876 C CA . ILE A 1 116 ? 2.698 -3.095 2.978 1.00 91.69 116 ILE A CA 1
ATOM 877 C C . ILE A 1 116 ? 2.598 -2.196 1.762 1.00 91.69 116 ILE A C 1
ATOM 879 O O . ILE A 1 116 ? 3.367 -1.242 1.656 1.00 91.69 116 ILE A O 1
ATOM 883 N N . THR A 1 117 ? 1.664 -2.500 0.872 1.00 92.94 117 THR A N 1
ATOM 884 C CA . THR A 1 117 ? 1.405 -1.735 -0.348 1.00 92.94 117 THR A CA 1
ATOM 885 C C . THR A 1 117 ? -0.012 -1.190 -0.330 1.00 92.94 117 THR A C 1
ATOM 887 O O . THR A 1 117 ? -0.923 -1.840 0.180 1.00 92.94 117 THR A O 1
ATOM 890 N N . HIS A 1 118 ? -0.199 -0.011 -0.918 1.00 94.44 118 HIS A N 1
ATOM 891 C CA . HIS A 1 118 ? -1.503 0.582 -1.189 1.00 94.44 118 HIS A CA 1
ATOM 892 C C . HIS A 1 118 ? -1.698 0.638 -2.689 1.00 94.44 118 HIS A C 1
ATOM 894 O O . HIS A 1 118 ? -0.939 1.307 -3.384 1.00 94.44 118 HIS A O 1
ATOM 900 N N . THR A 1 119 ? -2.716 -0.049 -3.186 1.00 95.06 119 THR A N 1
ATOM 901 C CA . THR A 1 119 ? -3.015 -0.123 -4.620 1.00 95.06 119 THR A CA 1
ATOM 902 C C . THR A 1 119 ? -4.374 0.515 -4.881 1.00 95.06 119 THR A C 1
ATOM 904 O O . THR A 1 119 ? -5.355 0.149 -4.228 1.00 95.06 119 THR A O 1
ATOM 907 N N . ALA A 1 120 ? -4.456 1.460 -5.816 1.00 95.38 120 ALA A N 1
ATOM 908 C CA . ALA A 1 120 ? -5.713 2.082 -6.238 1.00 95.38 120 ALA A CA 1
ATOM 909 C C . ALA A 1 120 ? -6.596 1.102 -7.034 1.00 95.38 120 ALA A C 1
ATOM 911 O O . ALA A 1 120 ? -6.157 0.020 -7.435 1.00 95.38 120 ALA A O 1
ATOM 912 N N . ASP A 1 121 ? -7.875 1.414 -7.206 1.00 93.69 121 ASP A N 1
ATOM 913 C CA . ASP A 1 121 ? -8.816 0.643 -8.039 1.00 93.69 121 ASP A CA 1
ATOM 914 C C . ASP A 1 121 ? -8.381 0.527 -9.508 1.00 93.69 121 ASP A C 1
ATOM 916 O O . ASP A 1 121 ? -8.575 -0.517 -10.128 1.00 93.69 121 ASP A O 1
ATOM 920 N N . ASN A 1 122 ? -7.684 1.537 -10.026 1.00 93.81 122 ASN A N 1
ATOM 921 C CA . ASN A 1 122 ? -7.032 1.508 -11.338 1.00 93.81 122 ASN A CA 1
ATOM 922 C C . ASN A 1 122 ? -5.734 0.666 -11.399 1.00 93.81 122 ASN A C 1
ATOM 924 O O . ASN A 1 122 ? -5.070 0.623 -12.434 1.00 93.81 122 ASN A O 1
ATOM 928 N N . LEU A 1 123 ? -5.402 -0.039 -10.312 1.00 94.50 123 LEU A N 1
ATOM 929 C CA . LEU A 1 123 ? -4.271 -0.963 -10.149 1.00 94.50 123 LEU A CA 1
ATOM 930 C C . LEU A 1 123 ? -2.874 -0.334 -10.090 1.00 94.50 123 LEU A C 1
ATOM 932 O O . LEU A 1 123 ? -1.889 -1.070 -10.064 1.00 94.50 123 LEU A O 1
ATOM 936 N N . LEU A 1 124 ? -2.767 0.991 -10.012 1.00 95.81 124 LEU A N 1
ATOM 937 C CA . LEU A 1 124 ? -1.496 1.658 -9.730 1.00 95.81 124 LEU A CA 1
ATOM 938 C C . LEU A 1 124 ? -1.179 1.589 -8.228 1.00 95.81 124 LEU A C 1
ATOM 940 O O . LEU A 1 124 ? -2.047 1.801 -7.373 1.00 95.81 124 LEU A O 1
ATOM 944 N N . MET A 1 125 ? 0.076 1.294 -7.891 1.00 95.62 125 MET A N 1
ATOM 945 C CA . MET A 1 125 ? 0.554 1.227 -6.512 1.00 95.62 125 MET A CA 1
ATOM 946 C C . MET A 1 125 ? 0.902 2.635 -6.011 1.00 95.62 125 MET A C 1
ATOM 948 O O . MET A 1 125 ? 1.925 3.202 -6.390 1.00 95.62 125 MET A O 1
ATOM 952 N N . LEU A 1 126 ? 0.057 3.184 -5.138 1.00 93.75 126 LEU A N 1
ATOM 953 C CA . LEU A 1 126 ? 0.138 4.540 -4.584 1.00 93.75 126 LEU A CA 1
ATOM 954 C C . LEU A 1 126 ? 1.281 4.715 -3.585 1.00 93.75 126 LEU A C 1
ATOM 956 O O . LEU A 1 126 ? 1.909 5.768 -3.495 1.00 93.75 126 LEU A O 1
ATOM 960 N N . HIS A 1 127 ? 1.479 3.702 -2.748 1.00 93.44 127 HIS A N 1
ATOM 961 C CA . HIS A 1 127 ? 2.398 3.771 -1.627 1.00 93.44 127 HIS A CA 1
ATOM 962 C C . HIS A 1 127 ? 2.892 2.383 -1.262 1.00 93.44 127 HIS A C 1
ATOM 964 O O . HIS A 1 127 ? 2.199 1.386 -1.461 1.00 93.44 127 HIS A O 1
ATOM 970 N N . GLN A 1 128 ? 4.077 2.337 -0.667 1.00 91.88 128 GLN A N 1
ATOM 971 C CA . GLN A 1 128 ? 4.592 1.128 -0.064 1.00 91.88 128 GLN A CA 1
ATOM 972 C C . GLN A 1 128 ? 5.527 1.436 1.105 1.00 91.88 128 GLN A C 1
ATOM 974 O O . GLN A 1 128 ? 6.188 2.480 1.138 1.00 91.88 128 GLN A O 1
ATOM 979 N N . GLN A 1 129 ? 5.607 0.512 2.059 1.00 90.19 129 GLN A N 1
ATOM 980 C CA . GLN A 1 129 ? 6.538 0.620 3.174 1.00 90.19 129 GLN A CA 1
ATOM 981 C C . GLN A 1 129 ? 6.940 -0.735 3.781 1.00 90.19 129 GLN A C 1
ATOM 983 O O . GLN A 1 129 ? 6.089 -1.593 4.037 1.00 90.19 129 GLN A O 1
ATOM 988 N N . PRO A 1 130 ? 8.236 -0.923 4.094 1.00 90.06 130 PRO A N 1
ATOM 989 C CA . PRO A 1 130 ? 8.720 -2.125 4.757 1.00 90.06 130 PRO A CA 1
ATOM 990 C C . PRO A 1 130 ? 8.408 -2.118 6.260 1.00 90.06 130 PRO A C 1
ATOM 992 O O . PRO A 1 130 ? 8.824 -1.226 7.005 1.00 90.06 130 PRO A O 1
ATOM 995 N N . VAL A 1 131 ? 7.749 -3.169 6.739 1.00 88.88 131 VAL A N 1
ATOM 996 C CA . VAL A 1 131 ? 7.292 -3.347 8.122 1.00 88.88 131 VAL A CA 1
ATOM 997 C C . VAL A 1 131 ? 7.769 -4.697 8.683 1.00 88.88 131 VAL A C 1
ATOM 999 O O . VAL A 1 131 ? 7.728 -5.714 7.986 1.00 88.88 131 VAL A O 1
ATOM 1002 N N . PRO A 1 132 ? 8.222 -4.759 9.950 1.00 87.81 132 PRO A N 1
ATOM 1003 C CA . PRO A 1 132 ? 8.552 -6.027 10.597 1.00 87.81 132 PRO A CA 1
ATOM 1004 C C . PRO A 1 132 ? 7.360 -6.987 10.649 1.00 87.81 132 PRO A C 1
ATOM 1006 O O . PRO A 1 132 ? 6.269 -6.597 11.058 1.00 87.81 132 PRO A O 1
ATOM 1009 N N . CYS A 1 133 ? 7.586 -8.267 10.336 1.00 86.88 133 CYS A N 1
ATOM 1010 C CA . CYS A 1 133 ? 6.521 -9.278 10.224 1.00 86.88 133 CYS A CA 1
ATOM 1011 C C . CYS A 1 133 ? 5.676 -9.488 11.492 1.00 86.88 133 CYS A C 1
ATOM 1013 O O . CYS A 1 133 ? 4.563 -10.003 11.406 1.00 86.88 133 CYS A O 1
ATOM 1015 N N . ARG A 1 134 ? 6.201 -9.141 12.672 1.00 82.25 134 ARG A N 1
ATOM 1016 C CA . ARG A 1 134 ? 5.494 -9.269 13.954 1.00 82.25 134 ARG A CA 1
ATOM 1017 C C . ARG A 1 134 ? 4.507 -8.131 14.209 1.00 82.25 134 ARG A C 1
ATOM 1019 O O . ARG A 1 134 ? 3.580 -8.297 15.007 1.00 82.25 134 ARG A O 1
ATOM 1026 N N . LEU A 1 135 ? 4.738 -6.957 13.623 1.00 82.25 135 LEU A N 1
ATOM 1027 C CA . LEU A 1 135 ? 3.887 -5.799 13.867 1.00 82.25 135 LEU A CA 1
ATOM 1028 C C . LEU A 1 135 ? 2.557 -5.958 13.131 1.00 82.25 135 LEU A C 1
ATOM 1030 O O . LEU A 1 135 ? 2.467 -6.612 12.097 1.00 82.25 135 LEU A O 1
ATOM 1034 N N . ARG A 1 136 ? 1.498 -5.376 13.699 1.00 75.38 136 ARG A N 1
ATOM 1035 C CA . ARG A 1 136 ? 0.179 -5.389 13.063 1.00 75.38 136 ARG A CA 1
ATOM 1036 C C . ARG A 1 136 ? 0.138 -4.368 11.933 1.00 75.38 136 ARG A C 1
ATOM 1038 O O . ARG A 1 136 ? 0.397 -3.192 12.171 1.00 75.38 136 ARG A O 1
ATOM 1045 N N . GLU A 1 137 ? -0.281 -4.823 10.760 1.00 81.38 137 GLU A N 1
ATOM 1046 C CA . GLU A 1 137 ? -0.355 -4.039 9.520 1.00 81.38 137 GLU A CA 1
ATOM 1047 C C . GLU A 1 137 ? -1.357 -2.875 9.623 1.00 81.38 137 GLU A C 1
ATOM 1049 O O . GLU A 1 137 ? -1.059 -1.773 9.183 1.00 81.38 137 GLU A O 1
ATOM 1054 N N . ALA A 1 138 ? -2.459 -3.056 10.361 1.00 82.44 138 ALA A N 1
ATOM 1055 C CA . ALA A 1 138 ? -3.552 -2.083 10.494 1.00 82.44 138 ALA A CA 1
ATOM 1056 C C . ALA A 1 138 ? -3.129 -0.617 10.716 1.00 82.44 138 ALA A C 1
ATOM 1058 O O . ALA A 1 138 ? -3.762 0.307 10.220 1.00 82.44 138 ALA A O 1
ATOM 1059 N N . ALA A 1 139 ? -2.105 -0.376 11.538 1.00 83.62 139 ALA A N 1
ATOM 1060 C CA . ALA A 1 139 ? -1.701 0.989 11.873 1.00 83.62 139 ALA A CA 1
ATOM 1061 C C . ALA A 1 139 ? -0.908 1.664 10.736 1.00 83.62 139 ALA A C 1
ATOM 1063 O O . ALA A 1 139 ? -0.912 2.888 10.631 1.00 83.62 139 ALA A O 1
ATOM 1064 N N . TYR A 1 140 ? -0.273 0.861 9.884 1.00 89.56 140 TYR A N 1
ATOM 1065 C CA . TYR A 1 140 ? 0.475 1.283 8.705 1.00 89.56 140 TYR A CA 1
ATOM 1066 C C . TYR A 1 140 ? -0.433 1.551 7.500 1.00 89.56 140 TYR A C 1
ATOM 1068 O O . TYR A 1 140 ? -0.088 2.373 6.654 1.00 89.56 140 TYR A O 1
ATOM 1076 N N . ASP A 1 141 ? -1.620 0.942 7.451 1.00 90.06 141 ASP A N 1
ATOM 1077 C CA . ASP A 1 141 ? -2.600 1.211 6.392 1.00 90.06 141 ASP A CA 1
ATOM 1078 C C . ASP A 1 141 ? -3.009 2.691 6.357 1.00 90.06 141 ASP A C 1
ATOM 1080 O O . ASP A 1 141 ? -3.178 3.277 5.290 1.00 90.06 141 ASP A O 1
ATOM 1084 N N . LEU A 1 142 ? -3.108 3.322 7.529 1.00 90.81 142 LEU A N 1
ATOM 1085 C CA . LEU A 1 142 ? -3.395 4.749 7.632 1.00 90.81 142 LEU A CA 1
ATOM 1086 C C . LEU A 1 142 ? -2.189 5.609 7.232 1.00 90.81 142 LEU A C 1
ATOM 1088 O O . LEU A 1 142 ? -2.379 6.656 6.626 1.00 90.81 142 LEU A O 1
ATOM 1092 N N . ASP A 1 143 ? -0.959 5.166 7.519 1.00 91.25 143 ASP A N 1
ATOM 1093 C CA . ASP A 1 143 ? 0.251 5.885 7.098 1.00 91.25 143 ASP A CA 1
ATOM 1094 C C . ASP A 1 143 ? 0.337 5.981 5.567 1.00 91.25 143 ASP A C 1
ATOM 1096 O O . ASP A 1 143 ? 0.705 7.037 5.064 1.00 91.25 143 ASP A O 1
ATOM 1100 N N . GLY A 1 144 ? -0.054 4.941 4.820 1.00 90.88 144 GLY A N 1
ATOM 1101 C CA . GLY A 1 144 ? -0.021 4.977 3.352 1.00 90.88 144 GLY A CA 1
ATOM 1102 C C . GLY A 1 144 ? -1.084 5.877 2.719 1.00 90.88 144 GLY A C 1
ATOM 1103 O O . GLY A 1 144 ? -0.751 6.667 1.837 1.00 90.88 144 GLY A O 1
ATOM 1104 N N . LEU A 1 145 ? -2.320 5.853 3.237 1.00 91.69 145 LEU A N 1
ATOM 1105 C CA . LEU A 1 145 ? -3.386 6.800 2.853 1.00 91.69 145 LEU A CA 1
ATOM 1106 C C . LEU A 1 145 ? -2.997 8.254 3.082 1.00 91.69 145 LEU A C 1
ATOM 1108 O O . LEU A 1 145 ? -3.426 9.162 2.386 1.00 91.69 145 LEU A O 1
ATOM 1112 N N . LEU A 1 146 ? -2.185 8.467 4.101 1.00 91.38 146 LEU A N 1
ATOM 1113 C CA . LEU A 1 146 ? -1.690 9.765 4.456 1.00 91.38 146 LEU A CA 1
ATOM 1114 C C . LEU A 1 146 ? -0.465 10.103 3.569 1.00 91.38 146 LEU A C 1
ATOM 1116 O O . LEU A 1 146 ? -0.313 11.234 3.110 1.00 91.38 146 LEU A O 1
ATOM 1120 N N . ALA A 1 147 ? 0.480 9.192 3.350 1.00 90.31 147 ALA A N 1
ATOM 1121 C CA . ALA A 1 147 ? 1.818 9.519 2.843 1.00 90.31 147 ALA A CA 1
ATOM 1122 C C . ALA A 1 147 ? 2.067 9.234 1.350 1.00 90.31 147 ALA A C 1
ATOM 1124 O O . ALA A 1 147 ? 3.212 9.424 0.922 1.00 90.31 147 ALA A O 1
ATOM 1125 N N . HIS A 1 148 ? 1.062 8.810 0.572 1.00 92.50 148 HIS A N 1
ATOM 1126 C CA . HIS A 1 148 ? 1.220 8.467 -0.852 1.00 92.50 148 HIS A CA 1
ATOM 1127 C C . HIS A 1 148 ? 1.767 9.635 -1.696 1.00 92.50 148 HIS A C 1
ATOM 1129 O O . HIS A 1 148 ? 2.794 9.477 -2.346 1.00 92.50 148 HIS A O 1
ATOM 1135 N N . GLY A 1 149 ? 1.172 10.831 -1.606 1.00 92.31 149 GLY A N 1
ATOM 1136 C CA . GLY A 1 149 ? 1.644 12.035 -2.311 1.00 92.31 149 GLY A CA 1
ATOM 1137 C C . GLY A 1 149 ? 1.326 12.091 -3.811 1.00 92.31 149 GLY A C 1
ATOM 1138 O O . GLY A 1 149 ? 1.804 12.995 -4.486 1.00 92.31 149 GLY A O 1
ATOM 1139 N N . THR A 1 150 ? 0.546 11.139 -4.320 1.00 95.25 150 THR A N 1
ATOM 1140 C CA . THR A 1 150 ? 0.003 11.127 -5.689 1.00 95.25 150 THR A CA 1
ATOM 1141 C C . THR A 1 150 ? -1.173 12.094 -5.828 1.00 95.25 150 THR A C 1
ATOM 1143 O O . THR A 1 150 ? -1.729 12.532 -4.824 1.00 95.25 150 THR A O 1
ATOM 1146 N N . GLU A 1 151 ? -1.607 12.353 -7.061 1.00 95.19 151 GLU A N 1
ATOM 1147 C CA . GLU A 1 151 ? -2.780 13.199 -7.353 1.00 95.19 151 GLU A CA 1
ATOM 1148 C C . GLU A 1 151 ? -4.127 12.517 -7.080 1.00 95.19 151 GLU A C 1
ATOM 1150 O O . GLU A 1 151 ? -5.154 13.182 -6.978 1.00 95.19 151 GLU A O 1
ATOM 1155 N N . MET A 1 152 ? -4.136 11.189 -6.947 1.00 94.19 152 MET A N 1
ATOM 1156 C CA . MET A 1 152 ? -5.325 10.446 -6.524 1.00 94.19 152 MET A CA 1
ATOM 1157 C C . MET A 1 152 ? -5.679 10.744 -5.063 1.00 94.19 152 MET A C 1
ATOM 1159 O O . MET A 1 152 ? -4.790 10.805 -4.217 1.00 94.19 152 MET A O 1
ATOM 1163 N N . GLU A 1 153 ? -6.973 10.820 -4.751 1.00 93.00 153 GLU A N 1
ATOM 1164 C CA . GLU A 1 153 ? -7.486 11.081 -3.399 1.00 93.00 153 GLU A CA 1
ATOM 1165 C C . GLU A 1 153 ? -8.350 9.909 -2.892 1.00 93.00 153 GLU A C 1
ATOM 1167 O O . GLU A 1 153 ? -9.581 10.005 -2.844 1.00 93.00 153 GLU A O 1
ATOM 1172 N N . PRO A 1 154 ? -7.745 8.769 -2.505 1.00 95.00 154 PRO A N 1
ATOM 1173 C CA . PRO A 1 154 ? -8.513 7.638 -2.013 1.00 95.00 154 PRO A CA 1
ATOM 1174 C C . PRO A 1 154 ? -9.164 7.959 -0.663 1.00 95.00 154 PRO A C 1
ATOM 1176 O O . PRO A 1 154 ? -8.492 8.245 0.330 1.00 95.00 154 PRO A O 1
ATOM 1179 N N . THR A 1 155 ? -10.488 7.849 -0.601 1.00 94.19 155 THR A N 1
ATOM 1180 C CA . THR A 1 155 ? -11.275 8.064 0.625 1.00 94.19 155 THR A CA 1
ATOM 1181 C C . THR A 1 155 ? -11.653 6.753 1.307 1.00 94.19 155 THR A C 1
ATOM 1183 O O . THR A 1 155 ? -11.858 6.727 2.523 1.00 94.19 155 THR A O 1
ATOM 1186 N N . ILE A 1 156 ? -11.703 5.645 0.559 1.00 95.12 156 ILE A N 1
ATOM 1187 C CA . ILE A 1 156 ? -12.018 4.307 1.075 1.00 95.12 156 ILE A CA 1
ATOM 1188 C C . ILE A 1 156 ? -10.804 3.394 0.912 1.00 95.12 156 ILE A C 1
ATOM 1190 O O . ILE A 1 156 ? -10.245 3.289 -0.176 1.00 95.12 156 ILE A O 1
ATOM 1194 N N . CYS A 1 157 ? -10.429 2.687 1.978 1.00 94.69 157 CYS A N 1
ATOM 1195 C CA . CYS A 1 157 ? -9.338 1.715 1.947 1.00 94.69 157 CYS A CA 1
ATOM 1196 C C . CYS A 1 157 ? -9.805 0.332 2.399 1.00 94.69 157 CYS A C 1
ATOM 1198 O O . CYS A 1 157 ? -10.232 0.149 3.542 1.00 94.69 157 CYS A O 1
ATOM 1200 N N . PHE A 1 158 ? -9.717 -0.647 1.504 1.00 94.06 158 PHE A N 1
ATOM 1201 C CA . PHE A 1 158 ? -10.052 -2.043 1.770 1.00 94.06 158 PHE A CA 1
ATOM 1202 C C . PHE A 1 158 ? -8.836 -2.814 2.291 1.00 94.06 158 PHE A C 1
ATOM 1204 O O . PHE A 1 158 ? -7.750 -2.713 1.734 1.00 94.06 158 PHE A O 1
ATOM 1211 N N . THR A 1 159 ? -9.010 -3.614 3.343 1.00 90.44 159 THR A N 1
ATOM 1212 C CA . THR A 1 159 ? -7.919 -4.402 3.955 1.00 90.44 159 THR A CA 1
ATOM 1213 C C . THR A 1 159 ? -8.407 -5.799 4.358 1.00 90.44 159 THR A C 1
ATOM 1215 O O . THR A 1 159 ? -9.617 -6.038 4.431 1.00 90.44 159 THR A O 1
ATOM 1218 N N . ASP A 1 160 ? -7.516 -6.763 4.621 1.00 82.69 160 ASP A N 1
ATOM 1219 C CA . ASP A 1 160 ? -7.932 -8.057 5.201 1.00 82.69 160 ASP A CA 1
ATOM 1220 C C . ASP A 1 160 ? -8.276 -7.916 6.702 1.00 82.69 160 ASP A C 1
ATOM 1222 O O . ASP A 1 160 ? -7.990 -6.915 7.358 1.00 82.69 160 ASP A O 1
ATOM 1226 N N . THR A 1 161 ? -8.873 -8.952 7.297 1.00 66.44 161 THR A N 1
ATOM 1227 C CA . THR A 1 161 ? -9.252 -9.009 8.719 1.00 66.44 161 THR A CA 1
ATOM 1228 C C . THR A 1 161 ? -8.106 -8.646 9.672 1.00 66.44 161 THR A C 1
ATOM 1230 O O . THR A 1 161 ? -8.360 -8.108 10.750 1.00 66.44 161 THR A O 1
ATOM 1233 N N . HIS A 1 162 ? -6.856 -8.945 9.312 1.00 68.06 162 HIS A N 1
ATOM 1234 C CA . HIS A 1 162 ? -5.682 -8.630 10.134 1.00 68.06 162 HIS A CA 1
ATOM 1235 C C . HIS A 1 162 ? -5.253 -7.151 10.042 1.00 68.06 162 HIS A C 1
ATOM 1237 O O . HIS A 1 162 ? -4.556 -6.665 10.937 1.00 68.06 162 HIS A O 1
ATOM 1243 N N . GLY A 1 163 ? -5.741 -6.427 9.030 1.00 62.41 163 GLY A N 1
ATOM 1244 C CA . GLY A 1 163 ? -5.488 -5.012 8.754 1.00 62.41 163 GLY A CA 1
ATOM 1245 C C . GLY A 1 163 ? -6.445 -4.046 9.459 1.00 62.41 163 GLY A C 1
ATOM 1246 O O . GLY A 1 163 ? -6.643 -2.929 8.996 1.00 62.41 163 GLY A O 1
ATOM 1247 N N . TYR A 1 164 ? -7.082 -4.423 10.580 1.00 79.81 164 TYR A N 1
ATOM 1248 C CA . TYR A 1 164 ? -7.843 -3.436 11.358 1.00 79.81 164 TYR A CA 1
ATOM 1249 C C . TYR A 1 164 ? -7.754 -3.584 12.876 1.00 79.81 164 TYR A C 1
ATOM 1251 O O . TYR A 1 164 ? -7.676 -4.667 13.456 1.00 79.81 164 TYR A O 1
ATOM 1259 N N . THR A 1 165 ? -7.830 -2.434 13.544 1.00 88.81 165 THR A N 1
ATOM 1260 C CA . THR A 1 165 ? -8.128 -2.321 14.972 1.00 88.81 165 THR A CA 1
ATOM 1261 C C . THR A 1 165 ? -9.185 -1.243 15.165 1.00 88.81 165 THR A C 1
ATOM 1263 O O . THR A 1 165 ? -9.308 -0.339 14.343 1.00 88.81 165 THR A O 1
ATOM 1266 N N . GLU A 1 166 ? -9.948 -1.307 16.255 1.00 93.00 166 GLU A N 1
ATOM 1267 C CA . GLU A 1 166 ? -10.951 -0.278 16.553 1.00 93.00 166 GLU A CA 1
ATOM 1268 C C . GLU A 1 166 ? -10.315 1.124 16.626 1.00 93.00 166 GLU A C 1
ATOM 1270 O O . GLU A 1 166 ? -10.856 2.071 16.070 1.00 93.00 166 GLU A O 1
ATOM 1275 N N . THR A 1 167 ? -9.120 1.264 17.202 1.00 94.25 167 THR A N 1
ATOM 1276 C CA . THR A 1 167 ? -8.425 2.560 17.259 1.00 94.25 167 THR A CA 1
ATOM 1277 C C . THR A 1 167 ? -7.988 3.083 15.894 1.00 94.25 167 THR A C 1
ATOM 1279 O O . THR A 1 167 ? -8.035 4.288 15.674 1.00 94.25 167 THR A O 1
ATOM 1282 N N . VAL A 1 168 ? -7.603 2.200 14.966 1.00 93.06 168 VAL A N 1
ATOM 1283 C CA . VAL A 1 168 ? -7.303 2.586 13.576 1.00 93.06 168 VAL A CA 1
ATOM 1284 C C . VAL A 1 168 ? -8.578 3.015 12.854 1.00 93.06 168 VAL A C 1
ATOM 1286 O O . VAL A 1 168 ? -8.580 4.065 12.225 1.00 93.06 168 VAL A O 1
ATOM 1289 N N . LEU A 1 169 ? -9.679 2.263 12.996 1.00 94.75 169 LEU A N 1
ATOM 1290 C CA . LEU A 1 169 ? -10.975 2.644 12.415 1.00 94.75 169 LEU A CA 1
ATOM 1291 C C . LEU A 1 169 ? -11.438 4.014 12.924 1.00 94.75 169 LEU A C 1
ATOM 1293 O O . LEU A 1 169 ? -11.954 4.818 12.156 1.00 94.75 169 LEU A O 1
ATOM 1297 N N . ALA A 1 170 ? -11.250 4.288 14.217 1.00 96.12 170 ALA A N 1
ATOM 1298 C CA . ALA A 1 170 ? -11.528 5.595 14.798 1.00 96.12 170 ALA A CA 1
ATOM 1299 C C . ALA A 1 170 ? -10.655 6.685 14.169 1.00 96.12 170 ALA A C 1
ATOM 1301 O O . ALA A 1 170 ? -11.186 7.653 13.629 1.00 96.12 170 ALA A O 1
ATOM 1302 N N . ALA A 1 171 ? -9.332 6.499 14.178 1.00 95.62 171 ALA A N 1
ATOM 1303 C CA . ALA A 1 171 ? -8.396 7.487 13.660 1.00 95.62 171 ALA A CA 1
ATOM 1304 C C . ALA A 1 171 ? -8.599 7.782 12.167 1.00 95.62 171 ALA A C 1
ATOM 1306 O O . ALA A 1 171 ? -8.511 8.938 11.764 1.00 95.62 171 ALA A O 1
ATOM 1307 N N . ALA A 1 172 ? -8.910 6.767 11.361 1.00 94.75 172 ALA A N 1
ATOM 1308 C CA . ALA A 1 172 ? -9.245 6.936 9.952 1.00 94.75 172 ALA A CA 1
ATOM 1309 C C . ALA A 1 172 ? -10.539 7.745 9.775 1.00 94.75 172 ALA A C 1
ATOM 1311 O O . ALA A 1 172 ? -10.525 8.775 9.106 1.00 94.75 172 ALA A O 1
ATOM 1312 N N . SER A 1 173 ? -11.623 7.350 10.457 1.00 95.62 173 SER A N 1
ATOM 1313 C CA . SER A 1 173 ? -12.923 8.031 10.337 1.00 95.62 173 SER A CA 1
ATOM 1314 C C . SER A 1 173 ? -12.867 9.508 10.728 1.00 95.62 173 SER A C 1
ATOM 1316 O O . SER A 1 173 ? -13.478 10.347 10.076 1.00 95.62 173 SER A O 1
ATOM 1318 N N . MET A 1 174 ? -12.089 9.846 11.762 1.00 95.62 174 MET A N 1
ATOM 1319 C CA . MET A 1 174 ? -11.938 11.223 12.237 1.00 95.62 174 MET A CA 1
ATOM 1320 C C . MET A 1 174 ? -11.109 12.093 11.287 1.00 95.62 174 MET A C 1
ATOM 1322 O O . MET A 1 174 ? -11.089 13.310 11.442 1.00 95.62 174 MET A O 1
ATOM 1326 N N . GLN A 1 175 ? -10.427 11.479 10.321 1.00 93.31 175 GLN A N 1
ATOM 1327 C CA . GLN A 1 175 ? -9.689 12.153 9.254 1.00 93.31 175 GLN A CA 1
ATOM 1328 C C . GLN A 1 175 ? -10.438 12.115 7.914 1.00 93.31 175 GLN A C 1
ATOM 1330 O O . GLN A 1 175 ? -9.893 12.556 6.913 1.00 93.31 175 GLN A O 1
ATOM 1335 N N . GLY A 1 176 ? -11.676 11.606 7.888 1.00 93.19 176 GLY A N 1
ATOM 1336 C CA . GLY A 1 176 ? -12.485 11.511 6.670 1.00 93.19 176 GLY A CA 1
ATOM 1337 C C . GLY A 1 176 ? -12.256 10.243 5.844 1.00 93.19 176 GLY A C 1
ATOM 1338 O O . GLY A 1 176 ? -12.889 10.087 4.806 1.00 93.19 176 GLY A O 1
ATOM 1339 N N . TYR A 1 177 ? -11.417 9.311 6.306 1.00 94.56 177 TYR A N 1
ATOM 1340 C CA . TYR A 1 177 ? -11.180 8.046 5.611 1.00 94.56 177 TYR A CA 1
ATOM 1341 C C . TYR A 1 177 ? -12.126 6.944 6.090 1.00 94.56 177 TYR A C 1
ATOM 1343 O O . TYR A 1 177 ? -12.307 6.716 7.291 1.00 94.56 177 TYR A O 1
ATOM 1351 N N . GLN A 1 178 ? -12.657 6.172 5.146 1.00 93.88 178 GLN A N 1
ATOM 1352 C CA . GLN A 1 178 ? -13.418 4.963 5.417 1.00 93.88 178 GLN A CA 1
ATOM 1353 C C . GLN A 1 178 ? -12.524 3.725 5.266 1.00 93.88 178 GLN A C 1
ATOM 1355 O O . GLN A 1 178 ? -12.343 3.177 4.182 1.00 93.88 178 GLN A O 1
ATOM 1360 N N . MET A 1 179 ? -12.016 3.219 6.387 1.00 92.56 179 MET A N 1
ATOM 1361 C CA . MET A 1 179 ? -11.375 1.902 6.417 1.00 92.56 179 MET A CA 1
ATOM 1362 C C . MET A 1 179 ? -12.440 0.800 6.348 1.00 92.56 179 MET A C 1
ATOM 1364 O O . MET A 1 179 ? -13.352 0.745 7.178 1.00 92.56 179 MET A O 1
ATOM 1368 N N . ALA A 1 180 ? -12.308 -0.093 5.373 1.00 93.25 180 ALA A N 1
ATOM 1369 C CA . ALA A 1 180 ? -13.272 -1.132 5.031 1.00 93.25 180 ALA A CA 1
ATOM 1370 C C . ALA A 1 180 ? -12.637 -2.539 5.058 1.00 93.25 180 ALA A C 1
ATOM 1372 O O . ALA A 1 180 ? -12.586 -3.217 4.026 1.00 93.25 180 ALA A O 1
ATOM 1373 N N . PRO A 1 181 ? -12.166 -3.022 6.225 1.00 91.69 181 PRO A N 1
ATOM 1374 C CA . PRO A 1 181 ? -11.623 -4.368 6.347 1.00 91.69 181 PRO A CA 1
ATOM 1375 C C . PRO A 1 181 ? -12.663 -5.438 6.004 1.00 91.69 181 PRO A C 1
ATOM 1377 O O . PRO A 1 181 ? -13.821 -5.366 6.436 1.00 91.69 181 PRO A O 1
ATOM 1380 N N . ARG A 1 182 ? -12.247 -6.493 5.302 1.00 90.06 182 ARG A N 1
ATOM 1381 C CA . ARG A 1 182 ? -13.056 -7.702 5.118 1.00 90.06 182 ARG A CA 1
ATOM 1382 C C . ARG A 1 182 ? -13.004 -8.524 6.387 1.00 90.06 182 ARG A C 1
ATOM 1384 O O . ARG A 1 182 ? -12.076 -9.294 6.616 1.00 90.06 182 ARG A O 1
ATOM 1391 N N . ILE A 1 183 ? -14.003 -8.333 7.238 1.00 86.12 183 ILE A N 1
ATOM 1392 C CA . ILE A 1 183 ? -14.087 -8.986 8.542 1.00 86.12 183 ILE A CA 1
ATOM 1393 C C . ILE A 1 183 ? -14.527 -10.447 8.370 1.00 86.12 183 ILE A C 1
ATOM 1395 O O . ILE A 1 183 ? -15.671 -10.717 8.013 1.00 86.12 183 ILE A O 1
ATOM 1399 N N . LYS A 1 184 ? -13.641 -11.400 8.682 1.00 84.06 184 LYS A N 1
ATOM 1400 C CA . LYS A 1 184 ? -13.989 -12.825 8.813 1.00 84.06 184 LYS A CA 1
ATOM 1401 C C . LYS A 1 184 ? -14.873 -13.072 10.035 1.00 84.06 184 LYS A C 1
ATOM 1403 O O . LYS A 1 184 ? -14.760 -12.373 11.049 1.00 84.06 184 LYS A O 1
ATOM 1408 N N . ASP A 1 185 ? -15.732 -14.084 9.930 1.00 85.94 185 ASP A N 1
ATOM 1409 C CA . ASP A 1 185 ? -16.636 -14.533 10.994 1.00 85.94 185 ASP A CA 1
ATOM 1410 C C . ASP A 1 185 ? -17.503 -13.398 11.559 1.00 85.94 185 ASP A C 1
ATOM 1412 O O . ASP A 1 185 ? -17.521 -13.135 12.763 1.00 85.94 185 ASP A O 1
ATOM 1416 N N . ILE A 1 186 ? -18.215 -12.687 10.672 1.00 85.50 186 ILE A N 1
ATOM 1417 C CA . ILE A 1 186 ? -19.073 -11.539 11.031 1.00 85.50 186 ILE A CA 1
ATOM 1418 C C . ILE A 1 186 ? -20.074 -11.908 12.138 1.00 85.50 186 ILE A C 1
ATOM 1420 O O . ILE A 1 186 ? -20.295 -11.114 13.050 1.00 85.50 186 ILE A O 1
ATOM 1424 N N . LYS A 1 187 ? -20.611 -13.134 12.103 1.00 85.06 187 LYS A N 1
ATOM 1425 C CA . LYS A 1 187 ? -21.535 -13.681 13.113 1.00 85.06 187 LYS A CA 1
ATOM 1426 C C . LYS A 1 187 ? -20.983 -13.659 14.547 1.00 85.06 187 LYS A C 1
ATOM 1428 O O . LYS A 1 187 ? -21.759 -13.560 15.493 1.00 85.06 187 LYS A O 1
ATOM 1433 N N . ASP A 1 188 ? -19.660 -13.713 14.704 1.00 87.38 188 ASP A N 1
ATOM 1434 C CA . ASP A 1 188 ? -18.989 -13.751 16.006 1.00 87.38 188 ASP A CA 1
ATOM 1435 C C . ASP A 1 188 ? -18.593 -12.349 16.492 1.00 87.38 188 ASP A C 1
ATOM 1437 O O . ASP A 1 188 ? -18.012 -12.187 17.569 1.00 87.38 188 ASP A O 1
ATOM 1441 N N . LYS A 1 189 ? -18.872 -11.302 15.704 1.00 89.62 189 LYS A N 1
ATOM 1442 C CA . LYS A 1 189 ? -18.516 -9.928 16.058 1.00 89.62 189 LYS A CA 1
ATOM 1443 C C . LYS A 1 189 ? -19.621 -9.259 16.860 1.00 89.62 189 LYS A C 1
ATOM 1445 O O . LYS A 1 189 ? -20.805 -9.352 16.561 1.00 89.62 189 LYS A O 1
ATOM 1450 N N . THR A 1 190 ? -19.200 -8.514 17.874 1.00 90.44 190 THR A N 1
ATOM 1451 C CA . THR A 1 190 ? -20.093 -7.696 18.691 1.00 90.44 190 THR A CA 1
ATOM 1452 C C . THR A 1 190 ? -20.517 -6.445 17.931 1.00 90.44 190 THR A C 1
ATOM 1454 O O . THR A 1 190 ? -19.663 -5.642 17.550 1.00 90.44 190 THR A O 1
ATOM 1457 N N . LEU A 1 191 ? -21.828 -6.256 17.786 1.00 92.69 191 LEU A N 1
ATOM 1458 C CA . LEU A 1 191 ? -22.434 -4.979 17.414 1.00 92.69 191 LEU A CA 1
ATOM 1459 C C . LEU A 1 191 ? -22.742 -4.160 18.667 1.00 92.69 191 LEU A C 1
ATOM 1461 O O . LEU A 1 191 ? -23.094 -4.720 19.712 1.00 92.69 191 LEU A O 1
ATOM 1465 N N . TYR A 1 192 ? -22.612 -2.840 18.555 1.00 93.69 192 TYR A N 1
ATOM 1466 C CA . TYR A 1 192 ? -22.773 -1.914 19.669 1.00 93.69 192 TYR A CA 1
ATOM 1467 C C . TYR A 1 192 ? -23.916 -0.926 19.421 1.00 93.69 192 TYR A C 1
ATOM 1469 O O . TYR A 1 192 ? -24.155 -0.509 18.294 1.00 93.69 192 TYR A O 1
ATOM 1477 N N . ARG A 1 193 ? -24.589 -0.514 20.495 1.00 92.12 193 ARG A N 1
ATOM 1478 C CA . ARG A 1 193 ? -25.576 0.580 20.507 1.00 92.12 193 ARG A CA 1
ATOM 1479 C C . ARG A 1 193 ? -25.169 1.664 21.504 1.00 92.12 193 ARG A C 1
ATOM 1481 O O . ARG A 1 193 ? -24.431 1.376 22.446 1.00 92.12 193 ARG A O 1
ATOM 1488 N N . PHE A 1 194 ? -25.657 2.887 21.324 1.00 90.31 194 PHE A N 1
ATOM 1489 C CA . PHE A 1 194 ? -25.422 3.975 22.284 1.00 90.31 194 PHE A CA 1
ATOM 1490 C C . PHE A 1 194 ? -26.218 3.783 23.575 1.00 90.31 194 PHE A C 1
ATOM 1492 O O . PHE A 1 194 ? -25.679 3.935 24.666 1.00 90.31 194 PHE A O 1
ATOM 1499 N N . GLU A 1 195 ? -27.474 3.362 23.454 1.00 85.75 195 GLU A N 1
ATOM 1500 C CA . GLU A 1 195 ? -28.389 3.203 24.579 1.00 85.75 195 GLU A CA 1
ATOM 1501 C C . GLU A 1 195 ? -29.130 1.873 24.486 1.00 85.75 195 GLU A C 1
ATOM 1503 O O . GLU A 1 195 ? -29.333 1.335 23.399 1.00 85.75 195 GLU A O 1
ATOM 1508 N N . ARG A 1 196 ? -29.557 1.340 25.635 1.00 75.19 196 ARG A N 1
ATOM 1509 C CA . ARG A 1 196 ? -30.424 0.150 25.696 1.00 75.19 196 ARG A CA 1
ATOM 1510 C C . ARG A 1 196 ? -31.903 0.468 25.443 1.00 75.19 196 ARG A C 1
ATOM 1512 O O . ARG A 1 196 ? -32.672 -0.464 25.256 1.00 75.19 196 ARG A O 1
ATOM 1519 N N . GLY A 1 197 ? -32.274 1.751 25.471 1.00 70.75 197 GLY A N 1
ATOM 1520 C CA . GLY A 1 197 ? -33.652 2.246 25.392 1.00 70.75 197 GLY A CA 1
ATOM 1521 C C . GLY A 1 197 ? -34.383 1.973 24.071 1.00 70.75 197 GLY A C 1
ATOM 1522 O O . GLY A 1 197 ? -35.527 1.531 24.129 1.00 70.75 197 GLY A O 1
ATOM 1523 N N . PRO A 1 198 ? -33.776 2.183 22.887 1.00 75.44 198 PRO A N 1
ATOM 1524 C CA . PRO A 1 198 ? -34.417 1.795 21.638 1.00 75.44 198 PRO A CA 1
ATOM 1525 C C . PRO A 1 198 ? -34.344 0.274 21.454 1.00 75.44 198 PRO A C 1
ATOM 1527 O O . PRO A 1 198 ? -33.254 -0.311 21.415 1.00 75.44 198 PRO A O 1
ATOM 1530 N N . SER A 1 199 ? -35.518 -0.354 21.341 1.00 76.50 199 SER A N 1
ATOM 1531 C CA . SER A 1 199 ? -35.642 -1.756 20.947 1.00 76.50 199 SER A CA 1
ATOM 1532 C C . SER A 1 199 ? -35.680 -1.863 19.429 1.00 76.50 199 SER A C 1
ATOM 1534 O O . SER A 1 199 ? -36.434 -1.166 18.749 1.00 76.50 199 SER A O 1
ATOM 1536 N N . TYR A 1 200 ? -34.854 -2.759 18.908 1.00 81.31 200 TYR A N 1
ATOM 1537 C CA . TYR A 1 200 ? -34.808 -3.120 17.504 1.00 81.31 200 TYR A CA 1
ATOM 1538 C C . TYR A 1 200 ? -35.176 -4.599 17.393 1.00 81.31 200 TYR A C 1
ATOM 1540 O O . TYR A 1 200 ? -34.285 -5.441 17.404 1.00 81.31 200 TYR A O 1
ATOM 1548 N N . ASN A 1 201 ? -36.465 -4.931 17.271 1.00 80.50 201 ASN A N 1
ATOM 1549 C CA . ASN A 1 201 ? -36.990 -6.310 17.354 1.00 80.50 201 ASN A CA 1
ATOM 1550 C C . ASN A 1 201 ? -36.120 -7.391 16.675 1.00 80.50 201 ASN A C 1
ATOM 1552 O O . ASN A 1 201 ? -35.878 -8.448 17.252 1.00 80.50 201 ASN A O 1
ATOM 1556 N N . HIS A 1 202 ? -35.619 -7.128 15.463 1.00 84.25 202 HIS A N 1
ATOM 1557 C CA . HIS A 1 202 ? -34.809 -8.086 14.699 1.00 84.25 202 HIS A CA 1
ATOM 1558 C C . HIS A 1 202 ? -33.289 -7.954 14.905 1.00 84.25 202 HIS A C 1
ATOM 1560 O O . HIS A 1 202 ? -32.553 -8.890 14.602 1.00 84.25 202 HIS A O 1
ATOM 1566 N N . LEU A 1 203 ? -32.803 -6.819 15.420 1.00 82.88 203 LEU A N 1
ATOM 1567 C CA . LEU A 1 203 ? -31.372 -6.564 15.644 1.00 82.88 203 LEU A CA 1
ATOM 1568 C C . LEU A 1 203 ? -30.960 -6.744 17.112 1.00 82.88 203 LEU A C 1
ATOM 1570 O O . LEU A 1 203 ? -29.793 -6.999 17.401 1.00 82.88 203 LEU A O 1
ATOM 1574 N N . ASP A 1 204 ? -31.898 -6.659 18.051 1.00 85.06 204 ASP A N 1
ATOM 1575 C CA . ASP A 1 204 ? -31.651 -6.833 19.481 1.00 85.06 204 ASP A CA 1
ATOM 1576 C C . ASP A 1 204 ? -30.945 -8.154 19.824 1.00 85.06 204 ASP A C 1
ATOM 1578 O O . ASP A 1 204 ? -30.017 -8.110 20.636 1.00 85.06 204 ASP A O 1
ATOM 1582 N N . PRO A 1 205 ? -31.260 -9.298 19.176 1.00 86.38 205 PRO A N 1
ATOM 1583 C CA . PRO A 1 205 ? -30.540 -10.550 19.415 1.00 86.38 205 PRO A CA 1
ATOM 1584 C C . PRO A 1 205 ? -29.052 -10.514 19.022 1.00 86.38 205 PRO A C 1
ATOM 1586 O O . PRO A 1 205 ? -28.2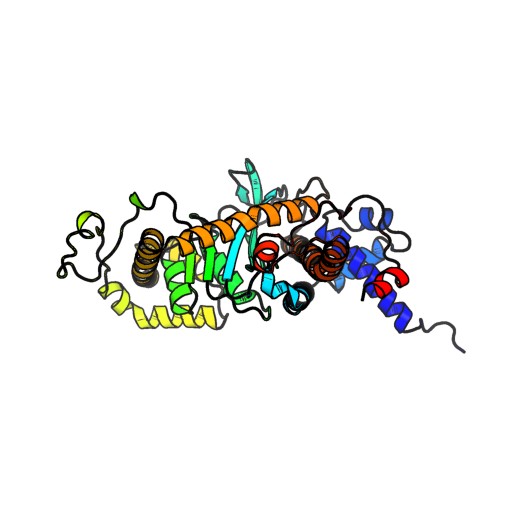47 -11.271 19.571 1.00 86.38 205 PRO A O 1
ATOM 1589 N N . ILE A 1 206 ? -28.669 -9.650 18.074 1.00 86.50 206 ILE A N 1
ATOM 1590 C CA . ILE A 1 206 ? -27.296 -9.561 17.548 1.00 86.50 206 ILE A CA 1
ATOM 1591 C C . ILE A 1 206 ? -26.505 -8.373 18.123 1.00 86.50 206 ILE A C 1
ATOM 1593 O O . ILE A 1 206 ? -25.273 -8.423 18.181 1.00 86.50 206 ILE A O 1
ATOM 1597 N N . ILE A 1 207 ? -27.178 -7.329 18.619 1.00 88.38 207 ILE A N 1
ATOM 1598 C CA . ILE A 1 207 ? -26.542 -6.179 19.275 1.00 88.38 207 ILE A CA 1
ATOM 1599 C C . ILE A 1 207 ? -26.324 -6.465 20.762 1.00 88.38 207 ILE A C 1
ATOM 1601 O O . ILE A 1 207 ? -27.200 -6.237 21.599 1.00 88.38 207 ILE A O 1
ATOM 1605 N N . LYS A 1 208 ? -25.104 -6.904 21.089 1.00 87.75 208 LYS A N 1
ATOM 1606 C CA . LYS A 1 208 ? -24.694 -7.321 22.442 1.00 87.75 208 LYS A CA 1
ATOM 1607 C C . LYS A 1 208 ? -23.914 -6.254 23.223 1.00 87.75 208 LYS A C 1
ATOM 1609 O O . LYS A 1 208 ? -23.778 -6.367 24.438 1.00 87.75 208 LYS A O 1
ATOM 1614 N N . GLY A 1 209 ? -23.354 -5.250 22.548 1.00 91.06 209 GLY A N 1
ATOM 1615 C CA . GLY A 1 209 ? -22.496 -4.229 23.155 1.00 91.06 209 GLY A CA 1
ATOM 1616 C C . GLY A 1 209 ? -23.201 -2.894 23.399 1.00 91.06 209 GLY A C 1
ATOM 1617 O O . GLY A 1 209 ? -24.133 -2.528 22.687 1.00 91.06 209 GLY A O 1
ATOM 1618 N N . THR A 1 210 ? -22.708 -2.124 24.370 1.00 94.12 210 THR A N 1
ATOM 1619 C CA . THR A 1 210 ? -23.094 -0.718 24.579 1.00 94.12 210 THR A CA 1
ATOM 1620 C C . THR A 1 210 ? -21.845 0.157 24.532 1.00 94.12 210 THR A C 1
ATOM 1622 O O . THR A 1 210 ? -20.833 -0.195 25.143 1.00 94.12 210 THR A O 1
ATOM 1625 N N . ILE A 1 211 ? -21.899 1.261 23.786 1.00 96.25 211 ILE A N 1
ATOM 1626 C CA . ILE A 1 211 ? -20.802 2.229 23.680 1.00 96.25 211 ILE A CA 1
ATOM 1627 C C . ILE A 1 211 ? -20.668 2.991 24.997 1.00 96.25 211 ILE A C 1
ATOM 1629 O O . ILE A 1 211 ? -21.644 3.514 25.532 1.00 96.25 211 ILE A O 1
ATOM 1633 N N . LYS A 1 212 ? -19.446 3.077 25.526 1.00 95.75 212 LYS A N 1
ATOM 1634 C CA . LYS A 1 212 ? -19.166 3.819 26.763 1.00 95.75 212 LYS A CA 1
ATOM 1635 C C . LYS A 1 212 ? -18.859 5.285 26.459 1.00 95.75 212 LYS A C 1
ATOM 1637 O O . LYS A 1 212 ? -17.703 5.696 26.476 1.00 95.75 212 LYS A O 1
ATOM 1642 N N . THR A 1 213 ? -19.894 6.081 26.207 1.00 96.12 213 THR A N 1
ATOM 1643 C CA . THR A 1 213 ? -19.766 7.501 25.817 1.00 96.12 213 THR A CA 1
ATOM 1644 C C . THR A 1 213 ? -18.975 8.346 26.818 1.00 96.12 213 THR A C 1
ATOM 1646 O O . THR A 1 213 ? -18.170 9.176 26.409 1.00 96.12 213 THR A O 1
ATOM 1649 N N . HIS A 1 214 ? -19.102 8.088 28.124 1.00 96.50 214 HIS A N 1
ATOM 1650 C CA . HIS A 1 214 ? -18.322 8.783 29.159 1.00 96.50 214 HIS A CA 1
ATOM 1651 C C . HIS A 1 214 ? -16.799 8.653 28.973 1.00 96.50 214 HIS A C 1
ATOM 1653 O O . HIS A 1 214 ? -16.075 9.596 29.280 1.00 96.50 214 HIS A O 1
ATOM 1659 N N . LEU A 1 215 ? -16.304 7.528 28.432 1.00 96.88 215 LEU A N 1
ATOM 1660 C CA . LEU A 1 215 ? -14.878 7.355 28.131 1.00 96.88 215 LEU A CA 1
ATOM 1661 C C . LEU A 1 215 ? -14.434 8.215 26.951 1.00 96.88 215 LEU A C 1
ATOM 1663 O O . LEU A 1 215 ? -13.272 8.584 26.894 1.00 96.88 215 LEU A O 1
ATOM 1667 N N . ILE A 1 216 ? -15.335 8.527 26.017 1.00 97.06 216 ILE A N 1
ATOM 1668 C CA . ILE A 1 216 ? -15.052 9.431 24.898 1.00 97.06 216 ILE A CA 1
ATOM 1669 C C . ILE A 1 216 ? -15.013 10.868 25.418 1.00 97.06 216 ILE A C 1
ATOM 1671 O O . ILE A 1 216 ? -14.033 11.572 25.196 1.00 97.06 216 ILE A O 1
ATOM 1675 N N . HIS A 1 217 ? -16.045 11.282 26.161 1.00 97.50 217 HIS A N 1
ATOM 1676 C CA . HIS A 1 217 ? -16.146 12.641 26.700 1.00 97.50 217 HIS A CA 1
ATOM 1677 C C . HIS A 1 217 ? -14.967 13.010 27.607 1.00 97.50 217 HIS A C 1
ATOM 1679 O O . HIS A 1 217 ? -14.478 14.131 27.532 1.00 97.50 217 HIS A O 1
ATOM 1685 N N . ALA A 1 218 ? -14.474 12.070 28.419 1.00 97.44 218 ALA A N 1
ATOM 1686 C CA . ALA A 1 218 ? -13.382 12.321 29.358 1.00 97.44 218 ALA A CA 1
ATOM 1687 C C . ALA A 1 218 ? -12.036 12.684 28.697 1.00 97.44 218 ALA A C 1
ATOM 1689 O O . ALA A 1 218 ? -11.194 13.287 29.355 1.00 97.44 218 ALA A O 1
ATOM 1690 N N . VAL A 1 219 ? -11.812 12.305 27.434 1.00 97.62 219 VAL A N 1
ATOM 1691 C CA . VAL A 1 219 ? -10.530 12.506 26.722 1.00 97.62 219 VAL A CA 1
ATOM 1692 C C . VAL A 1 219 ? -10.716 13.107 25.325 1.00 97.62 219 VAL A C 1
ATOM 1694 O O . VAL A 1 219 ? -9.830 12.990 24.482 1.00 97.62 219 VAL A O 1
ATOM 1697 N N . TRP A 1 220 ? -11.867 13.729 25.049 1.00 97.81 220 TRP A N 1
ATOM 1698 C CA . TRP A 1 220 ? -12.217 14.206 23.707 1.00 97.81 220 TRP A CA 1
ATOM 1699 C C . TRP A 1 220 ? -11.161 15.151 23.122 1.00 97.81 220 TRP A C 1
ATOM 1701 O O . TRP A 1 220 ? -10.682 14.928 22.011 1.00 97.81 220 TRP A O 1
ATOM 1711 N N . ASP A 1 221 ? -10.728 16.144 23.897 1.00 98.06 221 ASP A N 1
ATOM 1712 C CA . ASP A 1 221 ? -9.722 17.113 23.456 1.00 98.06 221 ASP A CA 1
ATOM 1713 C C . ASP A 1 221 ? -8.383 16.444 23.120 1.00 98.06 221 ASP A C 1
ATOM 1715 O O . ASP A 1 221 ? -7.722 16.811 22.149 1.00 98.06 221 ASP A O 1
ATOM 1719 N N . ASP A 1 222 ? -7.989 15.425 23.885 1.00 97.56 222 ASP A N 1
ATOM 1720 C CA . ASP A 1 222 ? -6.762 14.671 23.631 1.00 97.56 222 ASP A CA 1
ATOM 1721 C C . ASP A 1 222 ? -6.882 13.783 22.390 1.00 97.56 222 ASP A C 1
ATOM 1723 O O . ASP A 1 222 ? -5.913 13.652 21.641 1.00 97.56 222 ASP A O 1
ATOM 1727 N N . ILE A 1 223 ? -8.070 13.227 22.118 1.00 97.56 223 ILE A N 1
ATOM 1728 C CA . ILE A 1 223 ? -8.353 12.537 20.854 1.00 97.56 223 ILE A CA 1
ATOM 1729 C C . ILE A 1 223 ? -8.199 13.523 19.695 1.00 97.56 223 ILE A C 1
ATOM 1731 O O . ILE A 1 223 ? -7.477 13.231 18.745 1.00 97.56 223 ILE A O 1
ATOM 1735 N N . VAL A 1 224 ? -8.807 14.707 19.772 1.00 97.56 224 VAL A N 1
ATOM 1736 C CA . VAL A 1 224 ? -8.698 15.720 18.710 1.00 97.56 224 VAL A CA 1
ATOM 1737 C C . VAL A 1 224 ? -7.238 16.132 18.489 1.00 97.56 224 VAL A C 1
ATOM 1739 O O . VAL A 1 224 ? -6.783 16.168 17.347 1.00 97.56 224 VAL A O 1
ATOM 1742 N N . ARG A 1 225 ? -6.460 16.359 19.557 1.00 97.25 225 ARG A N 1
ATOM 1743 C CA . ARG A 1 225 ? -5.015 16.660 19.463 1.00 97.25 225 ARG A CA 1
ATOM 1744 C C . ARG A 1 225 ? -4.216 15.518 18.840 1.00 97.25 225 ARG A C 1
ATOM 1746 O O . ARG A 1 225 ? -3.308 15.777 18.045 1.00 97.25 225 ARG A O 1
ATOM 1753 N N . LEU A 1 226 ? -4.537 14.272 19.190 1.00 96.31 226 LEU A N 1
ATOM 1754 C CA . LEU A 1 226 ? -3.920 13.081 18.609 1.00 96.31 226 LEU A CA 1
ATOM 1755 C C . LEU A 1 226 ? -4.170 13.034 17.099 1.00 96.31 226 LEU A C 1
ATOM 1757 O O . LEU A 1 226 ? -3.216 12.921 16.331 1.00 96.31 226 LEU A O 1
ATOM 1761 N N . ILE A 1 227 ? -5.429 13.173 16.678 1.00 96.62 227 ILE A N 1
ATOM 1762 C CA . ILE A 1 227 ? -5.807 13.161 15.262 1.00 96.62 227 ILE A CA 1
ATOM 1763 C C . ILE A 1 227 ? -5.160 14.325 14.509 1.00 96.62 227 ILE A C 1
ATOM 1765 O O . ILE A 1 227 ? -4.586 14.113 13.446 1.00 96.62 227 ILE A O 1
ATOM 1769 N N . ALA A 1 228 ? -5.154 15.530 15.080 1.00 96.19 228 ALA A N 1
ATOM 1770 C CA . ALA A 1 228 ? -4.480 16.680 14.483 1.00 96.19 228 ALA A CA 1
ATOM 1771 C C . ALA A 1 228 ? -2.965 16.452 14.328 1.00 96.19 228 ALA A C 1
ATOM 1773 O O . ALA A 1 228 ? -2.380 16.843 13.320 1.00 96.19 228 ALA A O 1
ATOM 1774 N N . SER A 1 229 ? -2.319 15.791 15.293 1.00 96.25 229 SER A N 1
ATOM 1775 C CA . SER A 1 229 ? -0.884 15.466 15.226 1.00 96.25 229 SER A CA 1
ATOM 1776 C C . SER A 1 229 ? -0.562 14.459 14.121 1.00 96.25 229 SER A C 1
ATOM 1778 O O . SER A 1 229 ? 0.475 14.588 13.469 1.00 96.25 229 SER A O 1
ATOM 1780 N N . ILE A 1 230 ? -1.455 13.488 13.900 1.00 94.75 230 ILE A N 1
ATOM 1781 C CA . ILE A 1 230 ? -1.361 12.531 12.791 1.00 94.75 230 ILE A CA 1
ATOM 1782 C C . ILE A 1 230 ? -1.582 13.257 11.459 1.00 94.75 230 ILE A C 1
ATOM 1784 O O . ILE A 1 230 ? -0.736 13.166 10.577 1.00 94.75 230 ILE A O 1
ATOM 1788 N N . ASN A 1 231 ? -2.659 14.036 11.333 1.00 91.50 231 ASN A N 1
ATOM 1789 C CA . ASN A 1 231 ? -3.004 14.742 10.097 1.00 91.50 231 ASN A CA 1
ATOM 1790 C C . ASN A 1 231 ? -1.877 15.708 9.666 1.00 91.50 231 ASN A C 1
ATOM 1792 O O . ASN A 1 231 ? -1.399 15.657 8.535 1.00 91.50 231 ASN A O 1
ATOM 1796 N N . THR A 1 232 ? -1.340 16.488 10.614 1.00 92.56 232 THR A N 1
ATOM 1797 C CA . THR A 1 232 ? -0.218 17.428 10.390 1.00 92.56 232 THR A CA 1
ATOM 1798 C C . THR A 1 232 ? 1.163 16.771 10.274 1.00 92.56 232 THR A C 1
ATOM 1800 O O . THR A 1 232 ? 2.167 17.477 10.202 1.00 92.56 232 THR A O 1
ATOM 1803 N N . ARG A 1 233 ? 1.249 15.433 10.272 1.00 90.50 233 ARG A N 1
ATOM 1804 C CA . ARG A 1 233 ? 2.497 14.656 10.107 1.00 90.50 233 ARG A CA 1
ATOM 1805 C C . ARG A 1 233 ? 3.587 14.928 11.129 1.00 90.50 233 ARG A C 1
ATOM 1807 O O . ARG A 1 233 ? 4.745 14.591 10.903 1.00 90.50 233 ARG A O 1
ATOM 1814 N N . LYS A 1 234 ? 3.218 15.447 12.301 1.00 93.12 234 LYS A N 1
ATOM 1815 C CA . LYS A 1 234 ? 4.145 15.556 13.436 1.00 93.12 234 LYS A CA 1
ATOM 1816 C C . 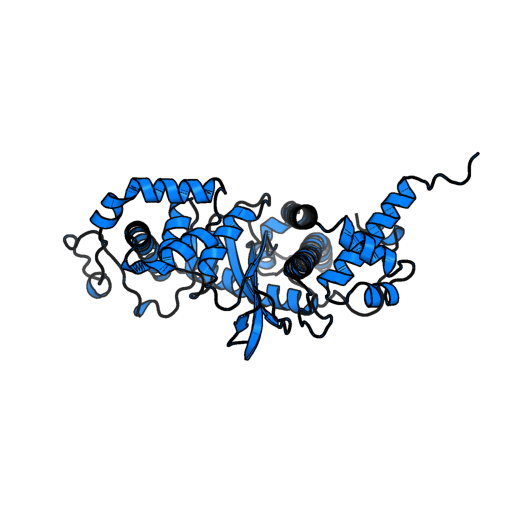LYS A 1 234 ? 4.533 14.187 13.991 1.00 93.12 234 LYS A C 1
ATOM 1818 O O . LYS A 1 234 ? 5.599 14.040 14.580 1.00 93.12 234 LYS A O 1
ATOM 1823 N N . VAL A 1 235 ? 3.662 13.194 13.825 1.00 93.69 235 VAL A N 1
ATOM 1824 C CA . VAL A 1 235 ? 3.899 11.797 14.194 1.00 93.69 235 VAL A CA 1
ATOM 1825 C C . VAL A 1 235 ? 3.213 10.886 13.179 1.00 93.69 235 VAL A C 1
ATOM 1827 O O . VAL A 1 235 ? 2.153 11.240 12.666 1.00 93.69 235 VAL A O 1
ATOM 1830 N N . SER A 1 236 ? 3.787 9.714 12.895 1.00 92.31 236 SER A N 1
ATOM 1831 C CA . SER A 1 236 ? 3.093 8.718 12.071 1.00 92.31 236 SER A CA 1
ATOM 1832 C C . SER A 1 236 ? 1.954 8.059 12.854 1.00 92.31 236 SER A C 1
ATOM 1834 O O . SER A 1 236 ? 2.045 7.876 14.078 1.00 92.31 236 SER A O 1
ATOM 1836 N N . ALA A 1 237 ? 0.884 7.686 12.153 1.00 92.31 237 ALA A N 1
ATOM 1837 C CA . ALA A 1 237 ? -0.236 6.964 12.735 1.00 92.31 237 ALA A CA 1
ATOM 1838 C C . ALA A 1 237 ? 0.230 5.612 13.280 1.00 92.31 237 ALA A C 1
ATOM 1840 O O . ALA A 1 237 ? -0.113 5.261 14.414 1.00 92.31 237 ALA A O 1
ATOM 1841 N N . ALA A 1 238 ? 1.077 4.892 12.532 1.00 91.31 238 ALA A N 1
ATOM 1842 C CA . ALA A 1 238 ? 1.586 3.600 12.972 1.00 91.31 238 ALA A CA 1
ATOM 1843 C C . ALA A 1 238 ? 2.333 3.702 14.304 1.00 91.31 238 ALA A C 1
ATOM 1845 O O . ALA A 1 238 ? 2.079 2.911 15.217 1.00 91.31 238 ALA A O 1
ATOM 1846 N N . LEU A 1 239 ? 3.208 4.701 14.455 1.00 92.06 239 LEU A N 1
ATOM 1847 C CA . LEU A 1 239 ? 4.000 4.890 15.665 1.00 92.06 239 LEU A CA 1
ATOM 1848 C C . LEU A 1 239 ? 3.114 5.191 16.878 1.00 92.06 239 LEU A C 1
ATOM 1850 O O . LEU A 1 239 ? 3.221 4.522 17.911 1.00 92.06 239 LEU A O 1
ATOM 1854 N N . ILE A 1 240 ? 2.237 6.193 16.767 1.00 93.31 240 ILE A N 1
ATOM 1855 C CA . ILE A 1 240 ? 1.460 6.660 17.918 1.00 93.31 240 ILE A CA 1
ATOM 1856 C C . ILE A 1 240 ? 0.367 5.662 18.311 1.00 93.31 240 ILE A C 1
ATOM 1858 O O . ILE A 1 240 ? 0.217 5.365 19.496 1.00 93.31 240 ILE A O 1
ATOM 1862 N N . LEU A 1 241 ? -0.341 5.067 17.344 1.00 92.44 241 LEU A N 1
ATOM 1863 C CA . LEU A 1 241 ? -1.398 4.091 17.621 1.00 92.44 241 LEU A CA 1
ATOM 1864 C C . LEU A 1 241 ? -0.823 2.788 18.186 1.00 92.44 241 LEU A C 1
ATOM 1866 O O . LEU A 1 241 ? -1.407 2.217 19.111 1.00 92.44 241 LEU A O 1
ATOM 1870 N N . THR A 1 242 ? 0.349 2.351 17.710 1.00 89.62 242 THR A N 1
ATOM 1871 C CA . THR A 1 242 ? 1.053 1.196 18.292 1.00 89.62 242 THR A CA 1
ATOM 1872 C C . THR A 1 242 ? 1.466 1.483 19.732 1.00 89.62 242 THR A C 1
ATOM 1874 O O . THR A 1 242 ? 1.217 0.664 20.617 1.00 89.62 242 THR A O 1
ATOM 1877 N N . LYS A 1 243 ? 2.021 2.672 20.006 1.00 91.12 243 LYS A N 1
ATOM 1878 C CA . LYS A 1 243 ? 2.412 3.079 21.364 1.00 91.12 243 LYS A CA 1
ATOM 1879 C C . LYS A 1 243 ? 1.219 3.127 22.323 1.00 91.12 243 LYS A C 1
ATOM 1881 O O . LYS A 1 243 ? 1.329 2.645 23.450 1.00 91.12 243 LYS A O 1
ATOM 1886 N N . LEU A 1 244 ? 0.080 3.665 21.883 1.00 91.00 244 LEU A N 1
ATOM 1887 C CA . LEU A 1 244 ? -1.161 3.668 22.667 1.00 91.00 244 LEU A CA 1
ATOM 1888 C C . LEU A 1 244 ? -1.663 2.238 22.929 1.00 91.00 244 LEU A C 1
ATOM 1890 O O . LEU A 1 244 ? -2.072 1.921 24.047 1.00 91.00 244 LEU A O 1
ATOM 1894 N N . GLY A 1 245 ? -1.576 1.362 21.924 1.00 88.38 245 GLY A N 1
ATOM 1895 C CA . GLY A 1 245 ? -1.961 -0.046 22.025 1.00 88.38 245 GLY A CA 1
ATOM 1896 C C . GLY A 1 245 ? -1.137 -0.852 23.033 1.00 88.38 245 GLY A C 1
ATOM 1897 O O . GLY A 1 245 ? -1.692 -1.720 23.708 1.00 88.38 245 GLY A O 1
ATOM 1898 N N . SER A 1 246 ? 0.149 -0.533 23.209 1.00 87.06 246 SER A N 1
ATOM 1899 C CA . SER A 1 246 ? 1.024 -1.203 24.186 1.00 87.06 246 SER A CA 1
ATOM 1900 C C . SER A 1 246 ? 0.548 -1.059 25.638 1.00 87.06 246 SER A C 1
ATOM 1902 O O . SER A 1 246 ? 0.812 -1.938 26.455 1.00 87.06 246 SER A O 1
ATOM 1904 N N . TYR A 1 247 ? -0.207 0.001 25.955 1.00 87.00 247 TYR A N 1
ATOM 1905 C CA . TYR A 1 247 ? -0.763 0.265 27.290 1.00 87.00 247 TYR A CA 1
ATOM 1906 C C . TYR A 1 247 ? -2.301 0.287 27.288 1.00 87.00 247 TYR A C 1
ATOM 1908 O O . TYR A 1 247 ? -2.927 0.982 28.089 1.00 87.00 247 TYR A O 1
ATOM 1916 N N . ALA A 1 248 ? -2.929 -0.507 26.413 1.00 83.25 248 ALA A N 1
ATOM 1917 C CA . ALA A 1 248 ? -4.369 -0.473 26.131 1.00 83.25 248 ALA A CA 1
ATOM 1918 C C . ALA A 1 248 ? -5.296 -0.518 27.365 1.00 83.25 248 ALA A C 1
ATOM 1920 O O . ALA A 1 248 ? -6.380 0.066 27.354 1.00 83.25 248 ALA A O 1
ATOM 1921 N N . ARG A 1 249 ? -4.905 -1.224 28.436 1.00 83.94 249 ARG A N 1
ATOM 1922 C CA . ARG A 1 249 ? -5.724 -1.342 29.660 1.00 83.94 249 ARG A CA 1
ATOM 1923 C C . ARG A 1 249 ? -5.631 -0.127 30.584 1.00 83.94 249 ARG A C 1
ATOM 1925 O O . ARG A 1 249 ? -6.568 0.102 31.335 1.00 83.94 249 ARG A O 1
ATOM 1932 N N . GLN A 1 250 ? -4.531 0.616 30.542 1.00 88.12 250 GLN A N 1
ATOM 1933 C CA . GLN A 1 250 ? -4.231 1.708 31.480 1.00 88.12 250 GLN A CA 1
ATOM 1934 C C . GLN A 1 250 ? -4.343 3.090 30.826 1.00 88.12 250 GLN A C 1
ATOM 1936 O O . GLN A 1 250 ? -4.379 4.101 31.516 1.00 88.12 250 GLN A O 1
ATOM 1941 N N . ASN A 1 251 ? -4.402 3.141 29.496 1.00 93.38 251 ASN A N 1
ATOM 1942 C CA . ASN A 1 251 ? -4.420 4.380 28.741 1.00 93.38 251 ASN A CA 1
ATOM 1943 C C . ASN A 1 251 ? -5.865 4.822 28.438 1.00 93.38 251 ASN A C 1
ATOM 1945 O O . ASN A 1 251 ? -6.554 4.200 27.626 1.00 93.38 251 ASN A O 1
ATOM 1949 N N . SER A 1 252 ? -6.317 5.901 29.082 1.00 94.75 252 SER A N 1
ATOM 1950 C CA . SER A 1 252 ? -7.657 6.476 28.891 1.00 94.75 252 SER A CA 1
ATOM 1951 C C . SER A 1 252 ? -7.891 6.957 27.455 1.00 94.75 252 SER A C 1
ATOM 1953 O O . SER A 1 252 ? -8.957 6.702 26.898 1.00 94.75 252 SER A O 1
ATOM 1955 N N . LEU A 1 253 ? -6.878 7.558 26.821 1.00 95.81 253 LEU A N 1
ATOM 1956 C CA . LEU A 1 253 ? -6.930 8.003 25.427 1.00 95.81 253 LEU A CA 1
ATOM 1957 C C . LEU A 1 253 ? -7.166 6.828 24.465 1.00 95.81 253 LEU A C 1
ATOM 1959 O O . LEU A 1 253 ? -8.024 6.905 23.587 1.00 95.81 253 LEU A O 1
ATOM 1963 N N . TYR A 1 254 ? -6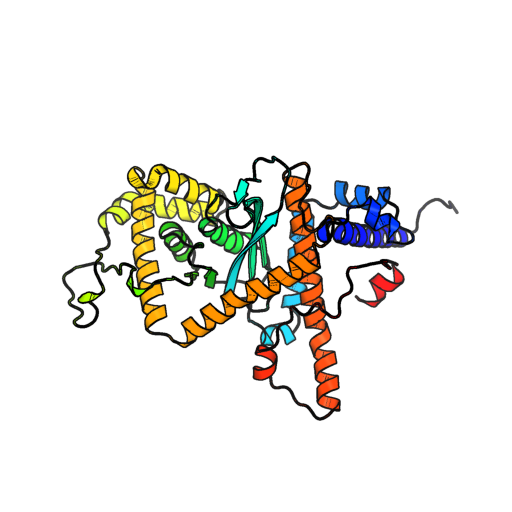.470 5.703 24.669 1.00 96.06 254 TYR A N 1
ATOM 1964 C CA . TYR A 1 254 ? -6.709 4.473 23.905 1.00 96.06 254 TYR A CA 1
ATOM 1965 C C . TYR A 1 254 ? -8.142 3.959 24.094 1.00 96.06 254 TYR A C 1
ATOM 1967 O O . TYR A 1 254 ? -8.788 3.557 23.126 1.00 96.06 254 TYR A O 1
ATOM 1975 N N . GLN A 1 255 ? -8.649 3.960 25.330 1.00 96.44 255 GLN A N 1
ATOM 1976 C CA . GLN A 1 255 ? -9.998 3.480 25.632 1.00 96.44 255 GLN A CA 1
ATOM 1977 C C . GLN A 1 255 ? -11.076 4.343 24.970 1.00 96.44 255 GLN A C 1
ATOM 1979 O O . GLN A 1 255 ? -11.957 3.785 24.318 1.00 96.44 255 GLN A O 1
ATOM 1984 N N . GLY A 1 256 ? -10.976 5.672 25.070 1.00 96.94 256 GLY A N 1
ATOM 1985 C CA . GLY A 1 256 ? -11.895 6.597 24.403 1.00 96.94 256 GLY A CA 1
ATOM 1986 C C . GLY A 1 256 ? -11.878 6.422 22.883 1.00 96.94 256 GLY A C 1
ATOM 1987 O O . GLY A 1 256 ? -12.924 6.208 22.268 1.00 96.94 256 GLY A O 1
ATOM 1988 N N . LEU A 1 257 ? -10.684 6.384 22.279 1.00 96.38 257 LEU A N 1
ATOM 1989 C CA . LEU A 1 257 ? -10.522 6.161 20.838 1.00 96.38 257 LEU A CA 1
ATOM 1990 C C . LEU A 1 257 ? -11.096 4.803 20.395 1.00 96.38 257 LEU A C 1
ATOM 1992 O O . LEU A 1 257 ? -11.718 4.686 19.340 1.00 96.38 257 LEU A O 1
ATOM 1996 N N . ARG A 1 258 ? -10.938 3.759 21.214 1.00 96.44 258 ARG A N 1
ATOM 1997 C CA . ARG A 1 258 ? -11.493 2.430 20.940 1.00 96.44 258 ARG A CA 1
ATOM 1998 C C . ARG A 1 258 ? -13.023 2.422 20.928 1.00 96.44 258 ARG A C 1
ATOM 2000 O O . ARG A 1 258 ? -13.598 1.692 20.122 1.00 96.44 258 ARG A O 1
ATOM 2007 N N . GLU A 1 259 ? -13.688 3.191 21.791 1.00 97.31 259 GLU A N 1
ATOM 2008 C CA . GLU A 1 259 ? -15.155 3.294 21.783 1.00 97.31 259 GLU A CA 1
ATOM 2009 C C . GLU A 1 259 ? -15.666 3.939 20.484 1.00 97.31 259 GLU A C 1
ATOM 2011 O O . GLU A 1 259 ? -16.598 3.406 19.884 1.00 97.31 259 GLU A O 1
ATOM 2016 N N . ILE A 1 260 ? -15.001 4.985 19.974 1.00 97.19 260 ILE A N 1
ATOM 2017 C CA . ILE A 1 260 ? -15.293 5.552 18.639 1.00 97.19 260 ILE A CA 1
ATOM 2018 C C . ILE A 1 260 ? -15.123 4.472 17.560 1.00 97.19 260 ILE A C 1
ATOM 2020 O O . ILE A 1 260 ? -15.986 4.256 16.712 1.00 97.19 260 ILE A O 1
ATOM 2024 N N . GLY A 1 261 ? -14.039 3.705 17.647 1.00 96.00 261 GLY A N 1
ATOM 2025 C CA . GLY A 1 261 ? -13.752 2.604 16.732 1.00 96.00 261 GLY A CA 1
ATOM 2026 C C . GLY A 1 261 ? -14.826 1.524 16.676 1.00 96.00 261 GLY A C 1
ATOM 2027 O O . GLY A 1 261 ? -15.087 0.952 15.618 1.00 96.00 261 GLY A O 1
ATOM 2028 N N . ARG A 1 262 ? -15.471 1.240 17.812 1.00 96.56 262 ARG A N 1
ATOM 2029 C CA . ARG A 1 262 ? -16.587 0.286 17.899 1.00 96.56 262 ARG A CA 1
ATOM 2030 C C . ARG A 1 262 ? -17.834 0.782 17.179 1.00 96.56 262 ARG A C 1
ATOM 2032 O O . ARG A 1 262 ? -18.550 -0.046 16.614 1.00 96.56 262 ARG A O 1
ATOM 2039 N N . VAL A 1 263 ? -18.072 2.095 17.165 1.00 96.38 263 VAL A N 1
ATOM 2040 C CA . VAL A 1 263 ? -19.146 2.706 16.370 1.00 96.38 263 VAL A CA 1
ATOM 2041 C C . VAL A 1 263 ? -18.880 2.452 14.888 1.00 96.38 263 VAL A C 1
ATOM 2043 O O . VAL A 1 263 ? -19.693 1.805 14.232 1.00 96.38 263 VAL A O 1
ATOM 2046 N N . ASN A 1 264 ? -17.696 2.824 14.391 1.00 95.56 264 ASN A N 1
ATOM 2047 C CA . ASN A 1 264 ? -17.321 2.620 12.985 1.00 95.56 264 ASN A CA 1
ATOM 2048 C C . ASN A 1 264 ? -17.355 1.149 12.569 1.00 95.56 264 ASN A C 1
ATOM 2050 O O . ASN A 1 264 ? -17.871 0.806 11.509 1.00 95.56 264 ASN A O 1
ATOM 2054 N N . LYS A 1 265 ? -16.865 0.255 13.431 1.00 94.94 265 LYS A N 1
ATOM 2055 C CA . LYS A 1 265 ? -16.939 -1.193 13.213 1.00 94.94 265 LYS A CA 1
ATOM 2056 C C . LYS A 1 265 ? -18.382 -1.687 13.108 1.00 94.94 265 LYS A C 1
ATOM 2058 O O . LYS A 1 265 ? -18.669 -2.526 12.262 1.00 94.94 265 LYS A O 1
ATOM 2063 N N . THR A 1 266 ? -19.278 -1.191 13.962 1.00 94.62 266 THR A N 1
ATOM 2064 C CA . THR A 1 266 ? -20.703 -1.554 13.921 1.00 94.62 266 THR A CA 1
ATOM 2065 C C . THR A 1 266 ? -21.332 -1.085 12.610 1.00 94.62 266 THR A C 1
ATOM 2067 O O . THR A 1 266 ? -21.980 -1.886 11.943 1.00 94.62 266 THR A O 1
ATOM 2070 N N . ILE A 1 267 ? -21.081 0.165 12.204 1.00 94.44 267 ILE A N 1
ATOM 2071 C CA . ILE A 1 267 ? -21.561 0.727 10.931 1.00 94.44 267 ILE A CA 1
ATOM 2072 C C . ILE A 1 267 ? -21.059 -0.107 9.748 1.00 94.44 267 ILE A C 1
ATOM 2074 O O . ILE A 1 267 ? -21.853 -0.505 8.899 1.00 94.44 267 ILE A O 1
ATOM 2078 N N . LEU A 1 268 ? -19.764 -0.433 9.722 1.00 94.25 268 LEU A N 1
ATOM 2079 C CA . LEU A 1 268 ? -19.168 -1.260 8.676 1.00 94.25 268 LEU A CA 1
ATOM 2080 C C . LEU A 1 268 ? -19.829 -2.639 8.595 1.00 94.25 268 LEU A C 1
ATOM 2082 O O . LEU A 1 268 ? -20.183 -3.073 7.506 1.00 94.25 268 LEU A O 1
ATOM 2086 N N . ILE A 1 269 ? -20.019 -3.324 9.728 1.00 93.62 269 ILE A N 1
ATOM 2087 C CA . ILE A 1 269 ? -20.654 -4.648 9.733 1.00 93.62 269 ILE A CA 1
ATOM 2088 C C . ILE A 1 269 ? -22.094 -4.558 9.218 1.00 93.62 269 ILE A C 1
ATOM 2090 O O . ILE A 1 269 ? -22.494 -5.384 8.403 1.00 93.62 269 ILE A O 1
ATOM 2094 N N . LEU A 1 270 ? -22.865 -3.564 9.661 1.00 92.56 270 LEU A N 1
ATOM 2095 C CA . LEU A 1 270 ? -24.239 -3.371 9.194 1.00 92.56 270 LEU A CA 1
ATOM 2096 C C . LEU A 1 270 ? -24.285 -3.099 7.686 1.00 92.56 270 LEU A C 1
ATOM 2098 O O . LEU A 1 270 ? -25.099 -3.706 6.992 1.00 92.56 270 LEU A O 1
ATOM 2102 N N . ARG A 1 271 ? -23.365 -2.275 7.164 1.00 94.00 271 ARG A N 1
ATOM 2103 C CA . ARG A 1 271 ? -23.213 -2.050 5.720 1.00 94.00 271 ARG A CA 1
ATOM 2104 C C . ARG A 1 271 ? -22.871 -3.346 4.993 1.00 94.00 271 ARG A C 1
ATOM 2106 O O . ARG A 1 271 ? -23.550 -3.688 4.036 1.00 94.00 271 ARG A O 1
ATOM 2113 N N . CYS A 1 272 ? -21.906 -4.119 5.495 1.00 92.00 272 CYS A N 1
ATOM 2114 C CA . CYS A 1 272 ? -21.568 -5.426 4.935 1.00 92.00 272 CYS A CA 1
ATOM 2115 C C . CYS A 1 272 ? -22.755 -6.393 4.922 1.00 92.00 272 CYS A C 1
ATOM 2117 O O . CYS A 1 272 ? -22.808 -7.234 4.038 1.00 92.00 272 CYS A O 1
ATOM 2119 N N . LEU A 1 273 ? -23.678 -6.339 5.886 1.00 90.69 273 LEU A N 1
ATOM 2120 C CA . LEU A 1 273 ? -24.852 -7.219 5.913 1.00 90.69 273 LEU A CA 1
ATOM 2121 C C . LEU A 1 273 ? -25.935 -6.763 4.927 1.00 90.69 273 LEU A C 1
ATOM 2123 O O . LEU A 1 273 ? -26.552 -7.599 4.270 1.00 90.69 273 LEU A O 1
ATOM 2127 N N . HIS A 1 274 ? -26.143 -5.455 4.808 1.00 92.44 274 HIS A N 1
ATOM 2128 C CA . HIS A 1 274 ? -27.222 -4.880 4.011 1.00 92.44 274 HIS A CA 1
ATOM 2129 C C . HIS A 1 274 ? -26.888 -4.760 2.517 1.00 92.44 274 HIS A C 1
ATOM 2131 O O . HIS A 1 274 ? -27.726 -5.073 1.679 1.00 92.44 274 HIS A O 1
ATOM 2137 N N . ASP A 1 275 ? -25.666 -4.342 2.192 1.00 95.75 275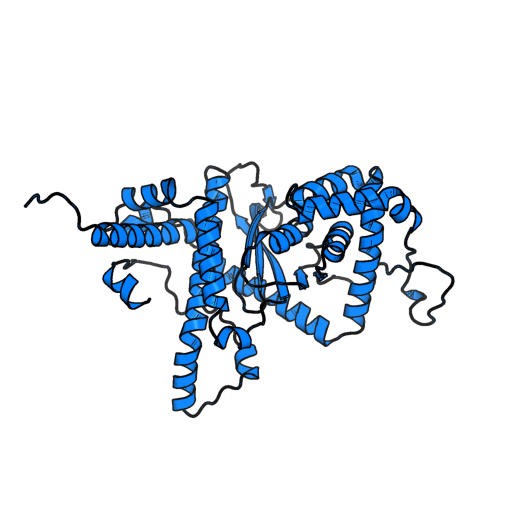 ASP A N 1
ATOM 2138 C CA . ASP A 1 275 ? -25.266 -3.900 0.856 1.00 95.75 275 ASP A CA 1
ATOM 2139 C C . ASP A 1 275 ? -24.456 -4.992 0.136 1.00 95.75 275 ASP A C 1
ATOM 2141 O O . ASP A 1 275 ? -23.322 -5.313 0.508 1.00 95.75 275 ASP A O 1
ATOM 2145 N N . GLU A 1 276 ? -25.068 -5.618 -0.874 1.00 94.94 276 GLU A N 1
ATOM 2146 C CA . GLU A 1 276 ? -24.411 -6.649 -1.679 1.00 94.94 276 GLU A CA 1
ATOM 2147 C C . GLU A 1 276 ? -23.321 -6.081 -2.586 1.00 94.94 276 GLU A C 1
ATOM 2149 O O . GLU A 1 276 ? -22.253 -6.691 -2.697 1.00 94.94 276 GLU A O 1
ATOM 2154 N N . ASP A 1 277 ? -23.551 -4.916 -3.182 1.00 93.81 277 ASP A N 1
ATOM 2155 C CA . ASP A 1 277 ? -22.604 -4.287 -4.097 1.00 93.81 277 ASP A CA 1
ATOM 2156 C C . ASP A 1 277 ? -21.336 -3.873 -3.353 1.00 93.81 277 ASP A C 1
ATOM 2158 O O . ASP A 1 277 ? -20.228 -4.131 -3.825 1.00 93.81 277 ASP A O 1
ATOM 2162 N N . PHE A 1 278 ? -21.467 -3.379 -2.118 1.00 94.00 278 PHE A N 1
ATOM 2163 C CA . PHE A 1 278 ? -20.322 -3.128 -1.243 1.00 94.00 278 PHE A CA 1
ATOM 2164 C C . PHE A 1 278 ? -19.515 -4.398 -0.941 1.00 94.00 278 PHE A C 1
ATOM 2166 O O . PHE A 1 278 ? -18.283 -4.361 -0.951 1.00 94.00 278 PHE A O 1
ATOM 2173 N N . ARG A 1 279 ? -20.170 -5.546 -0.704 1.00 92.75 279 ARG A N 1
ATOM 2174 C CA . ARG A 1 279 ? -19.462 -6.827 -0.496 1.00 92.75 279 ARG A CA 1
ATOM 2175 C C . ARG A 1 279 ? -18.738 -7.295 -1.759 1.00 92.75 279 ARG A C 1
ATOM 2177 O O . ARG A 1 279 ? -17.622 -7.820 -1.667 1.00 92.75 279 ARG A O 1
ATOM 2184 N N . ARG A 1 280 ? -19.372 -7.140 -2.926 1.00 92.00 280 ARG A N 1
ATOM 2185 C CA . ARG A 1 280 ? -18.771 -7.473 -4.226 1.00 92.00 280 ARG A CA 1
ATOM 2186 C C . ARG A 1 280 ? -17.553 -6.589 -4.488 1.00 92.00 280 ARG A C 1
ATOM 2188 O O . ARG A 1 280 ? -16.488 -7.125 -4.790 1.00 92.00 280 ARG A O 1
ATOM 2195 N N . LEU A 1 281 ? -17.678 -5.280 -4.262 1.00 91.44 281 LEU A N 1
ATOM 2196 C CA . LEU A 1 281 ? -16.582 -4.318 -4.365 1.00 91.44 281 LEU A CA 1
ATOM 2197 C C . LEU A 1 281 ? -15.437 -4.666 -3.410 1.00 91.44 281 LEU A C 1
ATOM 2199 O O . LEU A 1 281 ? -14.311 -4.841 -3.857 1.00 91.44 281 LEU A O 1
ATOM 2203 N N . GLN A 1 282 ? -15.720 -4.885 -2.122 1.00 91.75 282 GLN A N 1
ATOM 2204 C CA . GLN A 1 282 ? -14.708 -5.294 -1.141 1.00 91.75 282 GLN A CA 1
ATOM 2205 C C . GLN A 1 282 ? -13.956 -6.563 -1.572 1.00 91.75 282 GLN A C 1
ATOM 2207 O O . GLN A 1 282 ? -12.753 -6.682 -1.353 1.00 91.75 282 GLN A O 1
ATOM 2212 N N . THR A 1 283 ? -14.651 -7.524 -2.187 1.00 90.12 283 THR A N 1
ATOM 2213 C CA . THR A 1 283 ? -14.021 -8.752 -2.690 1.00 90.12 283 THR A CA 1
ATOM 2214 C C . THR A 1 283 ? -13.139 -8.476 -3.909 1.00 90.12 283 THR A C 1
ATOM 2216 O O . THR A 1 283 ? -12.019 -8.983 -3.961 1.00 90.12 283 THR A O 1
ATOM 2219 N N . LYS A 1 284 ? -13.607 -7.655 -4.860 1.00 89.62 284 LYS A N 1
ATOM 2220 C CA . LYS A 1 284 ? -12.822 -7.220 -6.028 1.00 89.62 284 LYS A CA 1
ATOM 2221 C C . LYS A 1 284 ? -11.528 -6.530 -5.587 1.00 89.62 284 LYS A C 1
ATOM 2223 O O . LYS A 1 284 ? -10.450 -6.916 -6.033 1.00 89.62 284 LYS A O 1
ATOM 2228 N N . GLU A 1 285 ? -11.644 -5.581 -4.662 1.00 90.75 285 GLU A N 1
ATOM 2229 C CA . GLU A 1 285 ? -10.530 -4.762 -4.185 1.00 90.75 285 GLU A CA 1
ATOM 2230 C C . GLU A 1 285 ? -9.489 -5.558 -3.400 1.00 90.75 285 GLU A C 1
ATOM 2232 O O . GLU A 1 285 ? -8.311 -5.245 -3.473 1.00 90.75 285 GLU A O 1
ATOM 2237 N N . ILE A 1 286 ? -9.878 -6.614 -2.684 1.00 87.62 286 ILE A N 1
ATOM 2238 C CA . ILE A 1 286 ? -8.909 -7.466 -1.976 1.00 87.62 286 ILE A CA 1
ATOM 2239 C C . ILE A 1 286 ? -8.226 -8.449 -2.932 1.00 87.62 286 ILE A C 1
ATOM 2241 O O . ILE A 1 286 ? -7.031 -8.698 -2.810 1.00 87.62 286 ILE A O 1
ATOM 2245 N N . ASN A 1 287 ? -8.948 -8.979 -3.922 1.00 86.69 287 ASN A N 1
ATOM 2246 C CA . ASN A 1 287 ? -8.387 -9.960 -4.855 1.00 86.69 287 ASN A CA 1
ATOM 2247 C C . ASN A 1 287 ? -7.291 -9.377 -5.768 1.00 86.69 287 ASN A C 1
ATOM 2249 O O . ASN A 1 287 ? -6.476 -10.132 -6.298 1.00 86.69 287 ASN A O 1
ATOM 2253 N N . LYS A 1 288 ? -7.239 -8.052 -5.970 1.00 87.62 288 LYS A N 1
ATOM 2254 C CA . LYS A 1 288 ? -6.197 -7.429 -6.806 1.00 87.62 288 LYS A CA 1
ATOM 2255 C C . LYS A 1 288 ? -4.791 -7.542 -6.200 1.00 87.62 288 LYS A C 1
ATOM 2257 O O . LYS A 1 288 ? -3.822 -7.601 -6.957 1.00 87.62 288 LYS A O 1
ATOM 2262 N N . GLY A 1 289 ? -4.689 -7.640 -4.869 1.00 85.62 289 GLY A N 1
ATOM 2263 C CA . GLY A 1 289 ? -3.417 -7.778 -4.153 1.00 85.62 289 GLY A CA 1
ATOM 2264 C C . GLY A 1 289 ? -2.624 -9.008 -4.594 1.00 85.62 289 GLY A C 1
ATOM 2265 O O . GLY A 1 289 ? -1.427 -8.912 -4.835 1.00 85.62 289 GLY A O 1
ATOM 2266 N N . GLU A 1 290 ? -3.290 -10.144 -4.835 1.00 85.69 290 GLU A N 1
ATOM 2267 C CA . GLU A 1 290 ? -2.617 -11.378 -5.268 1.00 85.69 290 GLU A CA 1
ATOM 2268 C C . GLU A 1 290 ? -1.913 -11.222 -6.623 1.00 85.69 290 GLU A C 1
ATOM 2270 O O . GLU A 1 290 ? -0.741 -11.574 -6.752 1.00 85.69 290 GLU A O 1
ATOM 2275 N N . ARG A 1 291 ? -2.590 -10.631 -7.619 1.00 88.69 291 ARG A N 1
ATOM 2276 C CA . ARG A 1 291 ? -1.991 -10.374 -8.941 1.00 88.69 291 ARG A CA 1
ATOM 2277 C C . ARG A 1 291 ? -0.865 -9.348 -8.869 1.00 88.69 291 ARG A C 1
ATOM 2279 O O . ARG A 1 291 ? 0.139 -9.503 -9.555 1.00 88.69 291 ARG A O 1
ATOM 2286 N N . SER A 1 292 ? -1.031 -8.324 -8.035 1.00 91.88 292 SER A N 1
ATOM 2287 C CA . SER A 1 292 ? 0.008 -7.325 -7.779 1.00 91.88 292 SER A CA 1
ATOM 2288 C C . SER A 1 292 ? 1.262 -7.983 -7.181 1.00 91.88 292 SER A C 1
ATOM 2290 O O . SER A 1 292 ? 2.366 -7.815 -7.697 1.00 91.88 292 SER A O 1
ATOM 2292 N N . HIS A 1 293 ? 1.085 -8.861 -6.189 1.00 91.81 293 HIS A N 1
ATOM 2293 C CA . HIS A 1 293 ? 2.174 -9.630 -5.588 1.00 91.81 293 HIS A CA 1
ATOM 2294 C C . HIS A 1 293 ? 2.853 -10.587 -6.572 1.00 91.81 293 HIS A C 1
ATOM 2296 O O . HIS A 1 293 ? 4.060 -10.808 -6.481 1.00 91.81 293 HIS A O 1
ATOM 2302 N N . ASP A 1 294 ? 2.112 -11.185 -7.503 1.00 92.69 294 ASP A N 1
ATOM 2303 C CA . ASP A 1 294 ? 2.705 -12.047 -8.525 1.00 92.69 294 ASP A CA 1
ATOM 2304 C C . ASP A 1 294 ? 3.591 -11.256 -9.499 1.00 92.69 294 ASP A C 1
ATOM 2306 O O . ASP A 1 294 ? 4.679 -11.732 -9.841 1.00 92.69 294 ASP A O 1
ATOM 2310 N N . LEU A 1 295 ? 3.195 -10.030 -9.864 1.00 94.94 295 LEU A N 1
ATOM 2311 C CA . LEU A 1 295 ? 4.049 -9.100 -10.609 1.00 94.94 295 LEU A CA 1
ATOM 2312 C C . LEU A 1 295 ? 5.310 -8.734 -9.812 1.00 94.94 295 LEU A C 1
ATOM 2314 O O . LEU A 1 295 ? 6.421 -8.820 -10.339 1.00 94.94 295 LEU A O 1
ATOM 2318 N N . ASP A 1 296 ? 5.167 -8.408 -8.528 1.00 95.00 296 ASP A N 1
ATOM 2319 C CA . ASP A 1 296 ? 6.308 -8.087 -7.666 1.00 95.00 296 ASP A CA 1
ATOM 2320 C C . ASP A 1 296 ? 7.287 -9.258 -7.542 1.00 95.00 296 ASP A C 1
ATOM 2322 O O . ASP A 1 296 ? 8.498 -9.071 -7.651 1.00 95.00 296 ASP A O 1
ATOM 2326 N N . ARG A 1 297 ? 6.793 -10.493 -7.376 1.00 93.81 297 ARG A N 1
ATOM 2327 C CA . ARG A 1 297 ? 7.641 -11.703 -7.361 1.00 93.81 297 ARG A CA 1
ATOM 2328 C C . ARG A 1 297 ? 8.341 -11.933 -8.691 1.00 93.81 297 ARG A C 1
ATOM 2330 O O . ARG A 1 297 ? 9.493 -12.366 -8.704 1.00 93.81 297 ARG A O 1
ATOM 2337 N N . PHE A 1 298 ? 7.639 -11.687 -9.793 1.00 95.06 298 PHE A N 1
ATOM 2338 C CA . PHE A 1 298 ? 8.175 -11.838 -11.138 1.00 95.06 298 PHE A CA 1
ATOM 2339 C C . PHE A 1 298 ? 9.322 -10.856 -11.405 1.00 95.06 298 PHE A C 1
ATOM 2341 O O . PHE A 1 298 ? 10.360 -11.253 -11.936 1.00 95.06 298 PHE A O 1
ATOM 2348 N N . LEU A 1 299 ? 9.163 -9.600 -10.983 1.00 95.44 299 LEU A N 1
ATOM 2349 C CA . LEU A 1 299 ? 10.200 -8.575 -11.077 1.00 95.44 299 LEU A CA 1
ATOM 2350 C C . LEU A 1 299 ? 11.353 -8.838 -10.106 1.00 95.44 299 LEU A C 1
ATOM 2352 O O . LEU A 1 299 ? 12.516 -8.798 -10.502 1.00 95.44 299 LEU A O 1
ATOM 2356 N N . PHE A 1 300 ? 11.058 -9.180 -8.853 1.00 94.69 300 PHE A N 1
ATOM 2357 C CA . PHE A 1 300 ? 12.041 -9.372 -7.785 1.00 94.69 300 PHE A CA 1
ATOM 2358 C C . PHE A 1 300 ? 12.704 -10.767 -7.813 1.00 94.69 300 PHE A C 1
ATOM 2360 O O . PHE A 1 300 ? 12.886 -11.418 -6.785 1.00 94.69 300 PHE A O 1
ATOM 2367 N N . PHE A 1 301 ? 13.076 -11.265 -8.994 1.00 93.56 301 PHE A N 1
ATOM 2368 C CA . PHE A 1 301 ? 13.560 -12.642 -9.175 1.00 93.56 301 PHE A CA 1
ATOM 2369 C C . PHE A 1 301 ? 15.022 -12.859 -8.742 1.00 93.56 301 PHE A C 1
ATOM 2371 O O . PHE A 1 301 ? 15.450 -13.988 -8.461 1.00 93.56 301 PHE A O 1
ATOM 2378 N N . GLY A 1 302 ? 15.830 -11.796 -8.715 1.00 91.44 302 GLY A N 1
ATOM 2379 C CA . GLY A 1 302 ? 17.241 -11.868 -8.363 1.00 91.44 302 GLY A CA 1
ATOM 2380 C C . GLY A 1 302 ? 17.458 -12.454 -6.965 1.00 91.44 302 GLY A C 1
ATOM 2381 O O . GLY A 1 302 ? 16.609 -12.353 -6.081 1.00 91.44 302 GLY A O 1
ATOM 2382 N N . LYS A 1 303 ? 18.594 -13.137 -6.767 1.00 90.75 303 LYS A N 1
ATOM 2383 C CA . LYS A 1 303 ? 18.943 -13.824 -5.503 1.00 90.75 303 LYS A CA 1
ATOM 2384 C C . LYS A 1 303 ? 17.825 -14.751 -4.979 1.00 90.75 303 LYS A C 1
ATOM 2386 O O . LYS A 1 303 ? 17.693 -14.907 -3.768 1.00 90.75 303 LYS A O 1
ATOM 2391 N N . GLN A 1 304 ? 17.056 -15.375 -5.881 1.00 88.75 304 GLN A N 1
ATOM 2392 C CA . GLN A 1 304 ? 15.914 -16.248 -5.554 1.00 88.75 304 GLN A CA 1
ATOM 2393 C C . GLN A 1 304 ? 14.795 -15.519 -4.781 1.00 88.75 304 GLN A C 1
ATOM 2395 O O . GLN A 1 304 ? 14.124 -16.123 -3.950 1.00 88.75 304 GLN A O 1
ATOM 2400 N N . GLY A 1 305 ? 14.638 -14.208 -4.987 1.00 87.81 305 GLY A N 1
ATOM 2401 C CA . GLY A 1 305 ? 13.675 -13.378 -4.256 1.00 87.81 305 GLY A CA 1
ATOM 2402 C C . GLY A 1 305 ? 14.052 -13.086 -2.801 1.00 87.81 305 GLY A C 1
ATOM 2403 O O . GLY A 1 305 ? 13.299 -12.423 -2.090 1.00 87.81 305 GLY A O 1
ATOM 2404 N N . ALA A 1 306 ? 15.221 -13.545 -2.341 1.00 89.81 306 ALA A N 1
ATOM 2405 C CA . ALA A 1 306 ? 15.702 -13.272 -0.995 1.00 89.81 306 ALA A CA 1
ATOM 2406 C C . ALA A 1 306 ? 16.260 -11.845 -0.892 1.00 89.81 306 ALA A C 1
ATOM 2408 O O . ALA A 1 306 ? 17.199 -11.465 -1.604 1.00 89.81 306 ALA A O 1
ATOM 2409 N N . LEU A 1 307 ? 15.738 -11.074 0.056 1.00 88.69 307 LEU A N 1
ATOM 2410 C CA . LEU A 1 307 ? 16.226 -9.743 0.381 1.00 88.69 307 LEU A CA 1
ATOM 2411 C C . LEU A 1 307 ? 17.498 -9.855 1.232 1.00 88.69 307 LEU A C 1
ATOM 2413 O O . LEU A 1 307 ? 17.457 -10.115 2.432 1.00 88.69 307 LEU A O 1
ATOM 2417 N N . ARG A 1 308 ? 18.655 -9.682 0.588 1.00 83.44 308 ARG A N 1
ATOM 2418 C CA . ARG A 1 308 ? 19.984 -9.716 1.226 1.00 83.44 308 ARG A CA 1
ATOM 2419 C C . ARG A 1 308 ? 20.566 -8.308 1.348 1.00 83.44 308 ARG A C 1
ATOM 2421 O O . ARG A 1 308 ? 21.621 -8.024 0.783 1.00 83.44 308 ARG A O 1
ATOM 2428 N N . SER A 1 309 ? 19.833 -7.435 2.026 1.00 79.31 309 SER A N 1
ATOM 2429 C CA . SER A 1 309 ? 20.242 -6.056 2.317 1.00 79.31 309 SER A CA 1
ATOM 2430 C C . SER A 1 309 ? 21.205 -6.006 3.504 1.00 79.31 309 SER A C 1
ATOM 2432 O O . SER A 1 309 ? 21.160 -6.894 4.368 1.00 79.31 309 SER A O 1
ATOM 2434 N N . ARG A 1 310 ? 22.082 -4.993 3.536 1.00 79.00 310 ARG A N 1
ATOM 2435 C CA . ARG A 1 310 ? 23.060 -4.800 4.621 1.00 79.00 310 ARG A CA 1
ATOM 2436 C C . ARG A 1 310 ? 22.507 -3.939 5.744 1.00 79.00 310 ARG A C 1
ATOM 2438 O O . ARG A 1 310 ? 22.869 -4.159 6.894 1.00 79.00 310 ARG A O 1
ATOM 2445 N N . ASP A 1 311 ? 21.623 -3.008 5.414 1.00 81.81 311 ASP A N 1
ATOM 2446 C CA . ASP A 1 311 ? 20.949 -2.147 6.373 1.00 81.81 311 ASP A CA 1
ATOM 2447 C C . ASP A 1 311 ? 19.481 -1.894 5.987 1.00 81.81 311 ASP A C 1
ATOM 2449 O O . ASP A 1 311 ? 18.930 -2.516 5.076 1.00 81.81 311 ASP A O 1
ATOM 2453 N N . PHE A 1 312 ? 18.817 -1.025 6.749 1.00 78.06 312 PHE A N 1
ATOM 2454 C CA . PHE A 1 312 ? 17.426 -0.647 6.512 1.00 78.06 312 PHE A CA 1
ATOM 2455 C C . PHE A 1 312 ? 17.249 0.222 5.259 1.00 78.06 312 PHE A C 1
ATOM 2457 O O . PHE A 1 312 ? 16.243 0.084 4.564 1.00 78.06 312 PHE A O 1
ATOM 2464 N N . LEU A 1 313 ? 18.207 1.103 4.970 1.00 81.75 313 LEU A N 1
ATOM 2465 C CA . LEU A 1 313 ? 18.126 2.008 3.830 1.00 81.75 313 LEU A CA 1
ATOM 2466 C C . LEU A 1 313 ? 18.175 1.204 2.523 1.00 81.75 313 LEU A C 1
ATOM 2468 O O . LEU A 1 313 ? 17.334 1.396 1.651 1.00 81.75 313 LEU A O 1
ATOM 2472 N N . ASP A 1 314 ? 19.047 0.199 2.455 1.00 83.56 314 ASP A N 1
ATOM 2473 C CA . ASP A 1 314 ? 19.124 -0.775 1.368 1.00 83.56 314 ASP A CA 1
ATOM 2474 C C . ASP A 1 314 ? 17.794 -1.513 1.138 1.00 83.56 314 ASP A C 1
ATOM 2476 O O . ASP A 1 314 ? 17.425 -1.805 -0.004 1.00 83.56 314 ASP A O 1
ATOM 2480 N N . GLN A 1 315 ? 17.077 -1.873 2.213 1.00 84.19 315 GLN A N 1
ATOM 2481 C CA . GLN A 1 315 ? 15.757 -2.508 2.104 1.00 84.19 315 GLN A CA 1
ATOM 2482 C C . GLN A 1 315 ? 14.752 -1.530 1.499 1.00 84.19 315 GLN A C 1
ATOM 2484 O O . GLN A 1 315 ? 14.079 -1.872 0.529 1.00 84.19 315 GLN A O 1
ATOM 2489 N N . GLN A 1 316 ? 14.691 -0.308 2.034 1.00 85.56 316 GLN A N 1
ATOM 2490 C CA . GLN A 1 316 ? 13.825 0.752 1.525 1.00 85.56 316 GLN A CA 1
ATOM 2491 C C . GLN A 1 316 ? 14.103 1.022 0.038 1.00 85.56 316 GLN A C 1
ATOM 2493 O O . GLN A 1 316 ? 13.167 1.062 -0.749 1.00 85.56 316 GLN A O 1
ATOM 2498 N N . HIS A 1 317 ? 15.372 1.128 -0.369 1.00 89.31 317 HIS A N 1
ATOM 2499 C CA . HIS A 1 317 ? 15.765 1.357 -1.762 1.00 89.31 317 HIS A CA 1
ATOM 2500 C C . HIS A 1 317 ? 15.365 0.200 -2.678 1.00 89.31 317 HIS A C 1
ATOM 2502 O O . HIS A 1 317 ? 14.823 0.439 -3.757 1.00 89.31 317 HIS A O 1
ATOM 2508 N N . SER A 1 318 ? 15.597 -1.045 -2.242 1.00 91.75 318 SER A N 1
ATOM 2509 C CA . SER A 1 318 ? 15.214 -2.250 -2.994 1.00 91.75 318 SER A CA 1
ATOM 2510 C C . SER A 1 318 ? 13.730 -2.242 -3.322 1.00 91.75 318 SER A C 1
ATOM 2512 O O . SER A 1 318 ? 13.331 -2.457 -4.465 1.00 91.75 318 SER A O 1
ATOM 2514 N N . PHE A 1 319 ? 12.924 -1.930 -2.315 1.00 92.25 319 PHE A N 1
ATOM 2515 C CA . PHE A 1 319 ? 11.489 -1.874 -2.462 1.00 92.25 319 PHE A CA 1
ATOM 2516 C C . PHE A 1 319 ? 11.037 -0.677 -3.285 1.00 92.25 319 PHE A C 1
ATOM 2518 O O . PHE A 1 319 ? 10.287 -0.869 -4.236 1.00 92.25 319 PHE A O 1
ATOM 2525 N N . SER A 1 320 ? 11.538 0.531 -3.022 1.00 94.56 320 SER A N 1
ATOM 2526 C CA . SER A 1 320 ? 11.236 1.721 -3.830 1.00 94.56 320 SER A CA 1
ATOM 2527 C C . SER A 1 320 ? 11.532 1.514 -5.317 1.00 94.56 320 SER A C 1
ATOM 2529 O O . SER A 1 320 ? 10.710 1.856 -6.162 1.00 94.56 320 SER A O 1
ATOM 2531 N N . CYS A 1 321 ? 12.664 0.890 -5.656 1.00 96.19 321 CYS A N 1
ATOM 2532 C CA . CYS A 1 321 ? 12.964 0.541 -7.044 1.00 96.19 321 CYS A CA 1
ATOM 2533 C C . CYS A 1 321 ? 11.967 -0.487 -7.596 1.00 96.19 321 CYS A C 1
ATOM 2535 O O . CYS A 1 321 ? 11.516 -0.341 -8.728 1.00 96.19 321 CYS A O 1
ATOM 2537 N N . LEU A 1 322 ? 11.589 -1.498 -6.803 1.00 96.38 322 LEU A N 1
ATOM 2538 C CA . LEU A 1 322 ? 10.579 -2.482 -7.195 1.00 96.38 322 LEU A CA 1
ATOM 2539 C C . LEU A 1 322 ? 9.224 -1.823 -7.505 1.00 96.38 322 LEU A C 1
ATOM 2541 O O . LEU A 1 322 ? 8.668 -2.118 -8.557 1.00 96.38 322 LEU A O 1
ATOM 2545 N N . SER A 1 323 ? 8.724 -0.889 -6.682 1.00 95.75 323 SER A N 1
ATOM 2546 C CA . SER A 1 323 ? 7.445 -0.215 -6.982 1.00 95.75 323 SER A CA 1
ATOM 2547 C C . SER A 1 323 ? 7.514 0.660 -8.224 1.00 95.75 323 SER A C 1
ATOM 2549 O O . SER A 1 323 ? 6.535 0.753 -8.955 1.00 95.75 323 SER A O 1
ATOM 2551 N N . ILE A 1 324 ? 8.658 1.307 -8.479 1.00 97.44 324 ILE A N 1
ATOM 2552 C CA . ILE A 1 324 ? 8.850 2.078 -9.713 1.00 97.44 324 ILE A CA 1
ATOM 2553 C C . ILE A 1 324 ? 8.748 1.137 -10.919 1.00 97.44 324 ILE A C 1
ATOM 2555 O O . ILE A 1 324 ? 8.018 1.438 -11.857 1.00 97.44 324 ILE A O 1
ATOM 2559 N N . LEU A 1 325 ? 9.417 -0.022 -10.886 1.00 97.19 325 LEU A N 1
ATOM 2560 C CA . LEU A 1 325 ? 9.332 -1.012 -11.967 1.00 97.19 325 LEU A CA 1
ATOM 2561 C C . LEU A 1 325 ? 7.926 -1.611 -12.107 1.00 97.19 325 LEU A C 1
ATOM 2563 O O . LEU A 1 325 ? 7.454 -1.798 -13.227 1.00 97.19 325 LEU A O 1
ATOM 2567 N N . HIS A 1 326 ? 7.253 -1.881 -10.988 1.00 97.12 326 HIS A N 1
ATOM 2568 C CA . HIS A 1 326 ? 5.869 -2.343 -10.960 1.00 97.12 326 HIS A CA 1
ATOM 2569 C C . HIS A 1 326 ? 4.960 -1.353 -11.688 1.00 97.12 326 HIS A C 1
ATOM 2571 O O . HIS A 1 326 ? 4.315 -1.701 -12.677 1.00 97.12 326 HIS A O 1
ATOM 2577 N N . ASN A 1 327 ? 4.956 -0.096 -11.239 1.00 97.69 327 ASN A N 1
ATOM 2578 C CA . ASN A 1 327 ? 4.120 0.944 -11.822 1.00 97.69 327 ASN A CA 1
ATOM 2579 C C . ASN A 1 327 ? 4.528 1.273 -13.259 1.00 97.69 327 ASN A C 1
ATOM 2581 O O . ASN A 1 327 ? 3.657 1.603 -14.053 1.00 97.69 327 ASN A O 1
ATOM 2585 N N . ALA A 1 328 ? 5.802 1.117 -13.635 1.00 96.88 328 ALA A N 1
ATOM 2586 C CA . ALA A 1 328 ? 6.234 1.264 -15.023 1.00 96.88 328 ALA A CA 1
ATOM 2587 C C . ALA A 1 328 ? 5.558 0.250 -15.947 1.00 96.88 328 ALA A C 1
ATOM 2589 O O . ALA A 1 328 ? 5.088 0.622 -17.019 1.00 96.88 328 ALA A O 1
ATOM 2590 N N . ILE A 1 329 ? 5.468 -1.017 -15.531 1.00 96.56 329 ILE A N 1
ATOM 2591 C CA . ILE A 1 329 ? 4.770 -2.049 -16.309 1.00 96.56 329 ILE A CA 1
ATOM 2592 C C . ILE A 1 329 ? 3.273 -1.755 -16.367 1.00 96.56 329 ILE A C 1
ATOM 2594 O O . ILE A 1 329 ? 2.682 -1.842 -17.439 1.00 96.56 329 ILE A O 1
ATOM 2598 N N . VAL A 1 330 ? 2.659 -1.387 -15.240 1.00 96.75 330 VAL A N 1
ATOM 2599 C CA . VAL A 1 330 ? 1.223 -1.071 -15.198 1.00 96.75 330 VAL A CA 1
ATOM 2600 C C . VAL A 1 330 ? 0.904 0.131 -16.087 1.00 96.75 330 VAL A C 1
ATOM 2602 O O . VAL A 1 330 ? 0.017 0.037 -16.931 1.00 96.75 330 VAL A O 1
ATOM 2605 N N . ALA A 1 331 ? 1.656 1.224 -15.967 1.00 96.75 331 ALA A N 1
ATOM 2606 C CA . ALA A 1 331 ? 1.479 2.418 -16.785 1.00 96.75 331 ALA A CA 1
ATOM 2607 C C . ALA A 1 331 ? 1.718 2.135 -18.276 1.00 96.75 331 ALA A C 1
ATOM 2609 O O . ALA A 1 331 ? 0.928 2.576 -19.107 1.00 96.75 331 ALA A O 1
ATOM 2610 N N . TRP A 1 332 ? 2.741 1.342 -18.616 1.00 95.81 332 TRP A N 1
ATOM 2611 C CA . TRP A 1 332 ? 2.987 0.919 -19.997 1.00 95.81 332 TRP A CA 1
ATOM 2612 C C . TRP A 1 332 ? 1.837 0.072 -20.552 1.00 95.81 332 TRP A C 1
ATOM 2614 O O . TRP A 1 332 ? 1.376 0.290 -21.670 1.00 95.81 332 TRP A O 1
ATOM 2624 N N . ASN A 1 333 ? 1.315 -0.867 -19.761 1.00 95.56 333 ASN A N 1
ATOM 2625 C CA . ASN A 1 333 ? 0.156 -1.652 -20.170 1.00 95.56 333 ASN A CA 1
ATOM 2626 C C . ASN A 1 333 ? -1.027 -0.737 -20.474 1.00 95.56 333 ASN A C 1
ATOM 2628 O O . ASN A 1 333 ? -1.601 -0.843 -21.556 1.00 95.56 333 ASN A O 1
ATOM 2632 N N . ILE A 1 334 ? -1.350 0.178 -19.553 1.00 95.62 334 ILE A N 1
ATOM 2633 C CA . ILE A 1 334 ? -2.412 1.182 -19.706 1.00 95.62 334 ILE A CA 1
ATOM 2634 C C . ILE A 1 334 ? -2.207 1.997 -20.993 1.00 95.62 334 ILE A C 1
ATOM 2636 O O . ILE A 1 334 ? -3.155 2.133 -21.767 1.00 95.62 334 ILE A O 1
ATOM 2640 N N . SER A 1 335 ? -0.990 2.476 -21.277 1.00 95.50 335 SER A N 1
ATOM 2641 C CA . SER A 1 335 ? -0.711 3.264 -22.487 1.00 95.50 335 SER A CA 1
ATOM 2642 C C . SER A 1 335 ? -0.860 2.468 -23.787 1.00 95.50 335 SER A C 1
ATOM 2644 O O . SER A 1 335 ? -1.199 3.044 -24.819 1.00 95.50 335 SER A O 1
ATOM 2646 N N . GLU A 1 336 ? -0.658 1.148 -23.752 1.00 93.88 336 GLU A N 1
ATOM 2647 C CA . GLU A 1 336 ? -0.762 0.274 -24.929 1.00 93.88 336 GLU A CA 1
ATOM 2648 C C . GLU A 1 336 ? -2.187 -0.245 -25.197 1.00 93.88 336 GLU A C 1
ATOM 2650 O O . GLU A 1 336 ? -2.497 -0.654 -26.325 1.00 93.88 336 GLU A O 1
ATOM 2655 N N . PHE A 1 337 ? -3.087 -0.218 -24.203 1.00 92.62 337 PHE A N 1
ATOM 2656 C CA . PHE A 1 337 ? -4.473 -0.679 -24.372 1.00 92.62 337 PHE A CA 1
ATOM 2657 C C . PHE A 1 337 ? -5.200 -0.025 -25.558 1.00 92.62 337 PHE A C 1
ATOM 2659 O O . PHE A 1 337 ? -5.804 -0.771 -26.333 1.00 92.62 337 PHE A O 1
ATOM 2666 N N . PRO A 1 338 ? -5.142 1.304 -25.783 1.00 93.25 338 PRO A N 1
ATOM 2667 C CA . PRO A 1 338 ? -5.824 1.933 -26.914 1.00 93.25 338 PRO A CA 1
ATOM 2668 C C . PRO A 1 338 ? -5.421 1.329 -28.267 1.00 93.25 338 PRO A C 1
ATOM 2670 O O . PRO A 1 338 ? -6.278 1.010 -29.092 1.00 93.25 338 PRO A O 1
ATOM 2673 N N . ALA A 1 339 ? -4.124 1.078 -28.476 1.00 93.12 339 ALA A N 1
ATOM 2674 C CA . ALA A 1 339 ? -3.629 0.455 -29.702 1.00 93.12 339 ALA A CA 1
ATOM 2675 C C . ALA A 1 339 ? -4.103 -1.003 -29.842 1.00 93.12 339 ALA A C 1
ATOM 2677 O O . ALA A 1 339 ? -4.420 -1.460 -30.947 1.00 93.12 339 ALA A O 1
ATOM 2678 N N . ALA A 1 340 ? -4.179 -1.748 -28.735 1.00 91.94 340 ALA A N 1
ATOM 2679 C CA . ALA A 1 340 ? -4.717 -3.105 -28.725 1.00 91.94 340 ALA A CA 1
ATOM 2680 C C . ALA A 1 340 ? -6.227 -3.137 -29.033 1.00 91.94 340 ALA A C 1
ATOM 2682 O O . ALA A 1 340 ? -6.671 -3.978 -29.821 1.00 91.94 340 ALA A O 1
ATOM 2683 N N . LEU A 1 341 ? -7.001 -2.204 -28.474 1.00 92.88 341 LEU A N 1
ATOM 2684 C CA . LEU A 1 341 ? -8.440 -2.070 -28.708 1.00 92.88 341 LEU A CA 1
ATOM 2685 C C . LEU A 1 341 ? -8.746 -1.697 -30.163 1.00 92.88 341 LEU A C 1
ATOM 2687 O O . LEU A 1 341 ? -9.601 -2.328 -30.782 1.00 92.88 341 LEU A O 1
ATOM 2691 N N . GLU A 1 342 ? -7.990 -0.775 -30.761 1.00 94.00 342 GLU A N 1
ATOM 2692 C CA . GLU A 1 342 ? -8.127 -0.438 -32.186 1.00 94.00 342 GLU A CA 1
ATOM 2693 C C . GLU A 1 342 ? -7.832 -1.644 -33.097 1.00 94.00 342 GLU A C 1
ATOM 2695 O O . GLU A 1 342 ? -8.550 -1.910 -34.064 1.00 94.00 342 GLU A O 1
ATOM 2700 N N . ARG A 1 343 ? -6.828 -2.468 -32.763 1.00 94.81 343 ARG A N 1
ATOM 2701 C CA . ARG A 1 343 ? -6.565 -3.722 -33.495 1.00 94.81 343 ARG A CA 1
ATOM 2702 C C . ARG A 1 343 ? -7.714 -4.728 -33.374 1.00 94.81 343 ARG A C 1
ATOM 2704 O O . ARG A 1 343 ? -7.978 -5.445 -34.339 1.00 94.81 343 ARG A O 1
ATOM 2711 N N . LEU A 1 344 ? -8.378 -4.812 -32.219 1.00 94.06 344 LEU A N 1
ATOM 2712 C CA . LEU A 1 344 ? -9.551 -5.675 -32.026 1.00 94.06 344 LEU A CA 1
ATOM 2713 C C . LEU A 1 344 ? -10.760 -5.161 -32.812 1.00 94.06 344 LEU A C 1
ATOM 2715 O O . LEU A 1 344 ? -11.407 -5.946 -33.511 1.00 94.06 344 LEU A O 1
ATOM 2719 N N . LYS A 1 345 ? -10.987 -3.846 -32.791 1.00 94.12 345 LYS A N 1
ATOM 2720 C CA . LYS A 1 345 ? -12.038 -3.169 -33.553 1.00 94.12 345 LYS A CA 1
ATOM 2721 C C . LYS A 1 345 ? -11.890 -3.404 -35.054 1.00 94.12 345 LYS A C 1
ATOM 2723 O O . LYS A 1 345 ? -12.849 -3.810 -35.706 1.00 94.12 345 LYS A O 1
ATOM 2728 N N . ASN A 1 346 ? -10.670 -3.293 -35.583 1.00 94.62 346 ASN A N 1
ATOM 2729 C CA . ASN A 1 346 ? -10.358 -3.596 -36.987 1.00 94.62 346 ASN A CA 1
ATOM 2730 C C . ASN A 1 346 ? -10.584 -5.071 -37.371 1.00 94.62 346 ASN A C 1
ATOM 2732 O O . ASN A 1 346 ? -10.733 -5.389 -38.547 1.00 94.62 346 ASN A O 1
ATOM 2736 N N . ARG A 1 347 ? -10.636 -5.983 -36.392 1.00 95.38 347 ARG A N 1
ATOM 2737 C CA . ARG A 1 347 ? -10.993 -7.401 -36.581 1.00 95.38 347 ARG A CA 1
ATOM 2738 C C . ARG A 1 347 ? -12.485 -7.676 -36.353 1.00 95.38 347 ARG A C 1
ATOM 2740 O O . ARG A 1 347 ? -12.875 -8.836 -36.249 1.00 95.38 347 ARG A O 1
ATOM 2747 N N . GLY A 1 348 ? -13.306 -6.631 -36.246 1.00 94.00 348 GLY A N 1
ATOM 2748 C CA . GLY A 1 348 ? -14.749 -6.731 -36.031 1.00 94.00 348 GLY A CA 1
ATOM 2749 C C . GLY A 1 348 ? -15.159 -7.038 -34.589 1.00 94.00 348 GLY A C 1
ATOM 2750 O O . GLY A 1 348 ? -16.305 -7.415 -34.365 1.00 94.00 348 GLY A O 1
ATOM 2751 N N . ARG A 1 349 ? -14.254 -6.906 -33.607 1.00 92.56 349 ARG A N 1
ATOM 2752 C CA . ARG A 1 349 ? -14.575 -7.060 -32.179 1.00 92.56 349 ARG A CA 1
ATOM 2753 C C . ARG A 1 349 ? -14.628 -5.696 -31.506 1.00 92.56 349 ARG A C 1
ATOM 2755 O O . ARG A 1 349 ? -13.600 -5.042 -31.369 1.00 92.56 349 ARG A O 1
ATOM 2762 N N . ILE A 1 350 ? -15.815 -5.288 -31.077 1.00 89.44 350 ILE A N 1
ATOM 2763 C CA . ILE A 1 350 ? -16.020 -4.063 -30.302 1.00 89.44 350 ILE A CA 1
ATOM 2764 C C . ILE A 1 350 ? -16.074 -4.471 -28.834 1.00 89.44 350 ILE A C 1
ATOM 2766 O O . ILE A 1 350 ? -16.894 -5.311 -28.482 1.00 89.44 350 ILE A O 1
ATOM 2770 N N . ILE A 1 351 ? -15.179 -3.908 -28.025 1.00 90.75 351 ILE A N 1
ATOM 2771 C CA . ILE A 1 351 ? -15.148 -4.102 -26.574 1.00 90.75 351 ILE A CA 1
ATOM 2772 C C . ILE A 1 351 ? -15.844 -2.904 -25.939 1.00 90.75 351 ILE A C 1
ATOM 2774 O O . ILE A 1 351 ? -15.518 -1.766 -26.288 1.00 90.75 351 ILE A O 1
ATOM 2778 N N . THR A 1 352 ? -16.813 -3.147 -25.062 1.00 91.44 352 THR A N 1
ATOM 2779 C CA . THR A 1 352 ? -17.492 -2.071 -24.324 1.00 91.44 352 THR A CA 1
ATOM 2780 C C . THR A 1 352 ? -16.654 -1.605 -23.133 1.00 91.44 352 THR A C 1
ATOM 2782 O O . THR A 1 352 ? -15.753 -2.310 -22.675 1.00 91.44 352 THR A O 1
ATOM 2785 N N . ASP A 1 353 ? -16.965 -0.428 -22.587 1.00 89.06 353 ASP A N 1
ATOM 2786 C CA . ASP A 1 353 ? -16.291 0.066 -21.381 1.00 89.06 353 ASP A CA 1
ATOM 2787 C C . ASP A 1 353 ? -16.505 -0.870 -20.178 1.00 89.06 353 ASP A C 1
ATOM 2789 O O . ASP A 1 353 ? -15.572 -1.097 -19.408 1.00 89.06 353 ASP A O 1
ATOM 2793 N N . ASP A 1 354 ? -17.690 -1.483 -20.067 1.00 88.50 354 ASP A N 1
ATOM 2794 C CA . ASP A 1 354 ? -18.006 -2.469 -19.025 1.00 88.50 354 ASP A CA 1
ATOM 2795 C C . ASP A 1 354 ? -17.138 -3.729 -19.143 1.00 88.50 354 ASP A C 1
ATOM 2797 O O . ASP A 1 354 ? -16.674 -4.267 -18.139 1.00 88.50 354 ASP A O 1
ATOM 2801 N N . GLU A 1 355 ? -16.889 -4.205 -20.366 1.00 91.06 355 GLU A N 1
ATOM 2802 C CA . GLU A 1 355 ? -15.996 -5.341 -20.610 1.00 91.06 355 GLU A CA 1
ATOM 2803 C C . GLU A 1 355 ? -14.538 -4.976 -20.318 1.00 91.06 355 GLU A C 1
ATOM 2805 O O . GLU A 1 355 ? -13.802 -5.776 -19.734 1.00 91.06 355 GLU A O 1
ATOM 2810 N N . LEU A 1 356 ? -14.118 -3.762 -20.684 1.00 90.19 356 LEU A N 1
ATOM 2811 C CA . LEU A 1 356 ? -12.772 -3.265 -20.414 1.00 90.19 356 LEU A CA 1
ATOM 2812 C C . LEU A 1 356 ? -12.505 -3.134 -18.907 1.00 90.19 356 LEU A C 1
ATOM 2814 O O . LEU A 1 356 ? -11.421 -3.504 -18.454 1.00 90.19 356 LEU A O 1
ATOM 2818 N N . ALA A 1 357 ? -13.501 -2.713 -18.123 1.00 87.44 357 ALA A N 1
ATOM 2819 C CA . ALA A 1 357 ? -13.425 -2.607 -16.663 1.00 87.44 357 ALA A CA 1
ATOM 2820 C C . ALA A 1 357 ? -13.214 -3.958 -15.943 1.00 87.44 357 ALA A C 1
ATOM 2822 O O . ALA A 1 357 ? -12.866 -3.995 -14.756 1.00 87.44 357 ALA A O 1
ATOM 2823 N N . LEU A 1 358 ? -13.425 -5.083 -16.641 1.00 86.81 358 LEU A N 1
ATOM 2824 C CA . LEU A 1 358 ? -13.148 -6.437 -16.144 1.00 86.81 358 LEU A CA 1
ATOM 2825 C C . LEU A 1 358 ? -11.714 -6.902 -16.442 1.00 86.81 358 LEU A C 1
ATOM 2827 O O . LEU A 1 358 ? -11.269 -7.922 -15.903 1.00 86.81 358 LEU A O 1
ATOM 2831 N N . VAL A 1 359 ? -10.983 -6.177 -17.290 1.00 89.00 359 VAL A N 1
ATOM 2832 C CA . VAL A 1 359 ? -9.586 -6.464 -17.618 1.00 89.00 359 VAL A CA 1
ATOM 2833 C C . VAL A 1 359 ? -8.670 -5.811 -16.585 1.00 89.00 359 VAL A C 1
ATOM 2835 O O . VAL A 1 359 ? -8.979 -4.785 -15.992 1.00 89.00 359 VAL A O 1
ATOM 2838 N N . SER A 1 360 ? -7.519 -6.435 -16.342 1.00 89.12 360 SER A N 1
ATOM 2839 C CA . SER A 1 360 ? -6.520 -5.935 -15.404 1.00 89.12 360 SER A CA 1
ATOM 2840 C C . SER A 1 360 ? -5.283 -5.458 -16.165 1.00 89.12 360 SER A C 1
ATOM 2842 O O . SER A 1 360 ? -4.712 -6.269 -16.894 1.00 89.12 360 SER A O 1
ATOM 2844 N N . PRO A 1 361 ? -4.814 -4.209 -15.976 1.00 92.44 361 PRO A N 1
ATOM 2845 C CA . PRO A 1 361 ? -3.514 -3.758 -16.481 1.00 92.44 361 PRO A CA 1
ATOM 2846 C C . PRO A 1 361 ? -2.298 -4.368 -15.759 1.00 92.44 361 PRO A C 1
ATOM 2848 O O . PRO A 1 361 ? -1.165 -4.033 -16.088 1.00 92.44 361 PRO A O 1
ATOM 2851 N N . LEU A 1 362 ? -2.485 -5.311 -14.829 1.00 92.81 362 LEU A N 1
ATOM 2852 C CA . LEU A 1 362 ? -1.403 -6.095 -14.219 1.00 92.81 362 LEU A CA 1
ATOM 2853 C C . LEU A 1 362 ? -1.010 -7.281 -15.118 1.00 92.81 362 LEU A C 1
ATOM 2855 O O . LEU A 1 362 ? -0.943 -8.413 -14.660 1.00 92.81 362 LEU A O 1
ATOM 2859 N N . LEU A 1 363 ? -0.818 -7.082 -16.422 1.00 90.81 363 LEU A N 1
ATOM 2860 C CA . LEU A 1 363 ? -0.354 -8.148 -17.318 1.00 90.81 363 LEU A CA 1
ATOM 2861 C C . LEU A 1 363 ? 1.174 -8.125 -17.376 1.00 90.81 363 LEU A C 1
ATOM 2863 O O . LEU A 1 363 ? 1.759 -7.080 -17.621 1.00 90.81 363 LEU A O 1
ATOM 2867 N N . TRP A 1 364 ? 1.838 -9.269 -17.207 1.00 91.69 364 TRP A N 1
ATOM 2868 C CA . TRP A 1 364 ? 3.313 -9.308 -17.252 1.00 91.69 364 TRP A CA 1
ATOM 2869 C C . TRP A 1 364 ? 3.906 -10.453 -18.064 1.00 91.69 364 TRP A C 1
ATOM 2871 O O . TRP A 1 364 ? 5.109 -10.477 -18.293 1.00 91.69 364 TRP A O 1
ATOM 2881 N N . MET A 1 365 ? 3.090 -11.381 -18.573 1.00 89.50 365 MET A N 1
ATOM 2882 C CA . MET A 1 365 ? 3.592 -12.510 -19.375 1.00 89.50 365 MET A CA 1
ATOM 2883 C C . MET A 1 365 ? 4.282 -12.085 -20.683 1.00 89.50 365 MET A C 1
ATOM 2885 O O . MET A 1 365 ? 5.035 -12.866 -21.254 1.00 89.50 365 MET A O 1
ATOM 2889 N N . HIS A 1 366 ? 4.019 -10.871 -21.173 1.00 89.75 366 HIS A N 1
ATOM 2890 C CA . HIS A 1 366 ? 4.673 -10.314 -22.360 1.00 89.75 366 HIS A CA 1
ATOM 2891 C C . HIS A 1 366 ? 6.002 -9.606 -22.032 1.00 89.75 366 HIS A C 1
ATOM 2893 O O . HIS A 1 366 ? 6.739 -9.244 -22.949 1.00 89.75 366 HIS A O 1
ATOM 2899 N N . VAL A 1 367 ? 6.316 -9.399 -20.749 1.00 91.50 367 VAL A N 1
ATOM 2900 C CA . VAL A 1 367 ? 7.565 -8.783 -20.291 1.00 91.50 367 VAL A CA 1
ATOM 2901 C C . VAL A 1 367 ? 8.608 -9.878 -20.100 1.00 91.50 367 VAL A C 1
ATOM 2903 O O . VAL A 1 367 ? 8.319 -10.930 -19.539 1.00 91.50 367 VAL A O 1
ATOM 2906 N N . ASN A 1 368 ? 9.845 -9.638 -20.536 1.00 90.50 368 ASN A N 1
ATOM 2907 C CA . ASN A 1 368 ? 10.971 -10.521 -20.240 1.00 90.50 368 ASN A CA 1
ATOM 2908 C C . ASN A 1 368 ? 12.005 -9.778 -19.378 1.00 90.50 368 ASN A C 1
ATOM 2910 O O . ASN A 1 368 ? 12.821 -9.037 -19.928 1.00 90.50 368 ASN A O 1
ATOM 2914 N N . PRO A 1 369 ? 12.009 -9.977 -18.048 1.00 88.25 369 PRO A N 1
ATOM 2915 C CA . PRO A 1 369 ? 12.979 -9.359 -17.161 1.00 88.25 369 PRO A CA 1
ATOM 2916 C C . PRO A 1 369 ? 14.299 -10.143 -17.120 1.00 88.25 369 PRO A C 1
ATOM 2918 O O . PRO A 1 369 ? 15.177 -9.773 -16.351 1.00 88.25 369 PRO A O 1
ATOM 2921 N N . PHE A 1 370 ? 14.466 -11.218 -17.901 1.00 88.25 370 PHE A N 1
ATOM 2922 C CA . PHE A 1 370 ? 15.638 -12.094 -17.875 1.00 88.25 370 PHE A CA 1
ATOM 2923 C C . PHE A 1 370 ? 16.565 -11.875 -19.080 1.00 88.25 370 PHE A C 1
ATOM 2925 O O . PHE A 1 370 ? 16.129 -11.615 -20.201 1.00 88.25 370 PHE A O 1
ATOM 2932 N N . GLY A 1 371 ? 17.863 -12.111 -18.879 1.00 87.38 371 GLY A N 1
ATOM 2933 C CA . GLY A 1 371 ? 18.846 -12.149 -19.962 1.00 87.38 371 GLY A CA 1
ATOM 2934 C C . GLY A 1 371 ? 19.604 -10.836 -20.125 1.00 87.38 371 GLY A C 1
ATOM 2935 O O . GLY A 1 371 ? 20.170 -10.341 -19.155 1.00 87.38 371 GLY A O 1
ATOM 2936 N N . ARG A 1 372 ? 19.700 -10.336 -21.364 1.00 87.31 372 ARG A N 1
ATOM 2937 C CA . ARG A 1 372 ? 20.457 -9.120 -21.701 1.00 87.31 372 ARG A CA 1
ATOM 2938 C C . ARG A 1 372 ? 19.542 -7.906 -21.778 1.00 87.31 372 ARG A C 1
ATOM 2940 O O . ARG A 1 372 ? 18.483 -7.986 -22.396 1.00 87.31 372 ARG A O 1
ATOM 2947 N N . TYR A 1 373 ? 20.011 -6.787 -21.240 1.00 88.44 373 TYR A N 1
ATOM 2948 C CA . TYR A 1 373 ? 19.310 -5.508 -21.279 1.00 88.44 373 TYR A CA 1
ATOM 2949 C C . TYR A 1 373 ? 19.965 -4.590 -22.307 1.00 88.44 373 TYR A C 1
ATOM 2951 O O . TYR A 1 373 ? 21.190 -4.449 -22.359 1.00 88.44 373 TYR A O 1
ATOM 2959 N N . ASP A 1 374 ? 19.131 -3.972 -23.132 1.00 87.31 374 ASP A N 1
ATOM 2960 C CA . ASP A 1 374 ? 19.539 -2.964 -24.103 1.00 87.31 374 ASP A CA 1
ATOM 2961 C C . ASP A 1 374 ? 18.999 -1.609 -23.646 1.00 87.31 374 ASP A C 1
ATOM 2963 O O . ASP A 1 374 ? 17.826 -1.296 -23.844 1.00 87.31 374 ASP A O 1
ATOM 2967 N N . ILE A 1 375 ? 19.869 -0.850 -22.977 1.00 84.62 375 ILE A N 1
ATOM 2968 C CA . ILE A 1 375 ? 19.575 0.458 -22.374 1.00 84.62 375 ILE A CA 1
ATOM 2969 C C . ILE A 1 375 ? 20.347 1.537 -23.144 1.00 84.62 375 ILE A C 1
ATOM 2971 O O . ILE A 1 375 ? 21.052 2.369 -22.581 1.00 84.62 375 ILE A O 1
ATOM 2975 N N . THR A 1 376 ? 20.295 1.463 -24.472 1.00 77.31 376 THR A N 1
ATOM 2976 C CA . THR A 1 376 ? 20.908 2.467 -25.343 1.00 77.31 376 THR A CA 1
ATOM 2977 C C . THR A 1 376 ? 20.061 3.748 -25.359 1.00 77.31 376 THR A C 1
ATOM 2979 O O . THR A 1 376 ? 18.834 3.654 -25.458 1.00 77.31 376 THR A O 1
ATOM 2982 N N . PRO A 1 377 ? 20.671 4.951 -25.318 1.00 69.62 377 PRO A N 1
ATOM 2983 C CA . PRO A 1 377 ? 19.935 6.220 -25.333 1.00 69.62 377 PRO A CA 1
ATOM 2984 C C . PRO A 1 377 ? 18.920 6.335 -26.478 1.00 69.62 377 PRO A C 1
ATOM 2986 O O . PRO A 1 377 ? 17.795 6.780 -26.272 1.00 69.62 377 PRO A O 1
ATOM 2989 N N . GLU A 1 378 ? 19.273 5.846 -27.670 1.00 64.56 378 GLU A N 1
ATOM 2990 C CA . GLU A 1 378 ? 18.399 5.831 -28.852 1.00 64.56 378 GLU A CA 1
ATOM 2991 C C . GLU A 1 378 ? 17.112 5.022 -28.643 1.00 64.56 378 GLU A C 1
ATOM 2993 O O . GLU A 1 378 ? 16.053 5.375 -29.166 1.00 64.56 378 GLU A O 1
ATOM 2998 N N . ARG A 1 379 ? 17.196 3.925 -27.885 1.00 69.06 379 ARG A N 1
ATOM 2999 C CA . ARG A 1 379 ? 16.053 3.071 -27.559 1.00 69.06 379 ARG A CA 1
ATOM 3000 C C . ARG A 1 379 ? 15.217 3.670 -26.435 1.00 69.06 379 ARG A C 1
ATOM 3002 O O . ARG A 1 379 ? 13.999 3.590 -26.506 1.00 69.06 379 ARG A O 1
ATOM 3009 N N . VAL A 1 380 ? 15.861 4.314 -25.461 1.00 61.47 380 VAL A N 1
ATOM 3010 C CA . VAL A 1 380 ? 15.197 5.021 -24.354 1.00 61.47 380 VAL A CA 1
ATOM 3011 C C . VAL A 1 380 ? 14.392 6.229 -24.863 1.00 61.47 380 VAL A C 1
ATOM 3013 O O . VAL A 1 380 ? 13.307 6.492 -24.354 1.00 61.47 380 VAL A O 1
ATOM 3016 N N . LEU A 1 381 ? 14.875 6.929 -25.897 1.00 51.44 381 LEU A N 1
ATOM 3017 C CA . LEU A 1 381 ? 14.228 8.120 -26.471 1.00 51.44 381 LEU A CA 1
ATOM 3018 C C . LEU A 1 381 ? 13.089 7.817 -27.461 1.00 51.44 381 LEU A C 1
ATOM 3020 O O . LEU A 1 381 ? 12.229 8.667 -27.657 1.00 51.44 381 LEU A O 1
ATOM 3024 N N . LYS A 1 382 ? 13.053 6.632 -28.088 1.00 45.38 382 LYS A N 1
ATOM 3025 C CA . LYS A 1 382 ? 11.966 6.234 -29.014 1.00 45.38 382 LYS A CA 1
ATOM 3026 C C . LYS A 1 382 ? 10.653 5.862 -28.313 1.00 45.38 382 LYS A C 1
ATOM 3028 O O . LYS A 1 382 ? 9.651 5.664 -28.993 1.00 45.38 382 LYS A O 1
ATOM 3033 N N . SER A 1 383 ? 10.683 5.725 -26.992 1.00 42.59 383 SER A N 1
ATOM 3034 C CA . SER A 1 383 ? 9.565 5.319 -26.132 1.00 42.59 383 SER A CA 1
ATOM 3035 C C . SER A 1 383 ? 8.992 6.459 -25.276 1.00 42.59 383 SER A C 1
ATOM 3037 O O . SER A 1 383 ? 8.200 6.175 -24.382 1.00 42.59 383 SER A O 1
ATOM 3039 N N . ALA A 1 384 ? 9.408 7.709 -25.518 1.00 33.28 384 ALA A N 1
ATOM 3040 C CA . ALA A 1 384 ? 8.913 8.907 -24.833 1.00 33.28 384 ALA A CA 1
ATOM 3041 C C . ALA A 1 384 ? 7.922 9.692 -25.699 1.00 33.28 384 ALA A C 1
ATOM 3043 O O . ALA A 1 384 ? 8.177 9.798 -26.923 1.00 33.28 384 ALA A O 1
#

Secondary structure (DSSP, 8-state):
--TTS--HHHHHHHHHHHHHHHHHHHHTT--HHHHHHHBTT--HHHHHHHHHHH--HHHHHHHHHHHHHHHHHSGGGGGT--SSEEEEEEEEEE--S--TT-EEETTTTEEEEEEEEEEETTS-EEEEEEEETTS-THHHHHHHHHH--SS----EEEEEGGG--HHHHHHHHTTT-EEEEE-S-GGGSPEEES-SSS--TTTTTTEEEE--HHHHHTTHHHHHHHHHHHHTTSS-HHHHHHHHHHTTTT-HHHHHHHHHHHHHHHHHHHHHHH-HHHHHHHHHHHHHHHHHHHHHHHH--GGGG----SSHHHHHHHHHHHHHHHHHHHHHHHHHHHHHHHHHHTTT-PPPHHHHTTS-S---TT---SS-B---HHHHHTT-

Foldseek 3Di:
DDPPDDPVVVVVLLLVLLVVLLLLQLQLVAHLCNSQVQEPPAHSCSNVVCCVPPLDLVNLLVLLQVLLQLLQPQPLLVLQHDLQAKEKDWDKFAAQDPAPFWDQDPVVNGTTWIKIWIAGSSGATQDIDIGRRPAQQQQVQVLSLQPSPHPRNHQEYEYEQSNDALLSCLLSVVVNHQYQYPHPPLQPDAAEDQDPPDDDPVCVVRHPHYQPVVLQVVCVVVLVVVSVCCNVVVDPSSVVLVVCVVCCPPRSSNSNSSSSSSNSVNVSSVCCVPPPVVVVVSVSNVVSVVLLVVLSCVSNPHPNSYDHDPHDSSVSSSVSSNSSVSSNQLSVLSVCVVVVQVVCVVVVDHADSNNVNPDHSSDPPVPDSDGHDHSRSVVVVVVD

Sequence (384 aa):
MDPRTPDSKQSIETLKSNAIAGLLAIGCNIGPYRMAAATKGISHFDISSIADWFFTPESLKAAAVDIVNYGFELPITKNFGSGEICSADGMRFYSPSNLLRTDYSAVLRDRGITMITHTADNLLMLHQQPVPCRLREAAYDLDGLLAHGTEMEPTICFTDTHGYTETVLAAASMQGYQMAPRIKDIKDKTLYRFERGPSYNHLDPIIKGTIKTHLIHAVWDDIVRLIASINTRKVSAALILTKLGSYARQNSLYQGLREIGRVNKTILILRCLHDEDFRRLQTKEINKGERSHDLDRFLFFGKQGALRSRDFLDQQHSFSCLSILHNAIVAWNISEFPAALERLKNRGRIITDDELALVSPLLWMHVNPFGRYDITPERVLKSA